Protein AF-A0A2N6JUV3-F1 (afdb_monomer)

pLDDT: mean 70.33, std 20.99, range [27.7, 96.25]

InterPro domains:
  IPR050739 Membrane Fusion Protein [PTHR30386] (220-405)
  IPR058647 CzcB-like, barrel-sandwich hybrid domain [PF25973] (133-288)

Radius of gyration: 53.87 Å; Cα contacts (8 Å, |Δi|>4): 482; chains: 1; bounding box: 136×91×171 Å

Nearest PDB structures (foldseek):
  3fpp-assembly1_A  TM=5.396E-01  e=2.404E-14  Escherichia coli
  4dk0-assembly1_A  TM=5.230E-01  e=3.344E-14  Aggregatibacter actinomycetemcomitans
  5nik-assembly1_D  TM=5.306E-01  e=5.885E-12  Escherichia coli K-12
  4tko-assembly1_B  TM=5.053E-01  e=2.328E-11  Aquifex aeolicus VF5
  4l8j-assembly1_A-2  TM=4.478E-01  e=8.249E-11  Bacteroides eggerthii DSM 20697

Structure (mmCIF, N/CA/C/O backbone):
data_AF-A0A2N6JUV3-F1
#
_entry.id   AF-A0A2N6JUV3-F1
#
loop_
_atom_site.group_PDB
_atom_site.id
_atom_site.type_symbol
_atom_site.label_atom_id
_atom_site.label_alt_id
_atom_site.label_comp_id
_atom_site.label_asym_id
_atom_site.label_entity_id
_atom_site.label_seq_id
_atom_site.pdbx_PDB_ins_code
_atom_site.Cartn_x
_atom_site.Cartn_y
_atom_site.Cartn_z
_atom_site.occupancy
_atom_site.B_iso_or_equiv
_atom_site.auth_seq_id
_atom_site.auth_comp_id
_atom_site.auth_asym_id
_atom_site.auth_atom_id
_atom_site.pdbx_PDB_model_num
ATOM 1 N N . MET A 1 1 ? -4.806 39.148 10.597 1.00 35.16 1 MET A N 1
ATOM 2 C CA . MET A 1 1 ? -4.039 40.393 10.404 1.00 35.16 1 MET A CA 1
ATOM 3 C C . MET A 1 1 ? -2.576 40.001 10.266 1.00 35.16 1 MET A C 1
ATOM 5 O O . MET A 1 1 ? -2.042 39.463 11.218 1.00 35.16 1 MET A O 1
ATOM 9 N N . ASP A 1 2 ? -2.041 39.847 9.063 1.00 35.44 2 ASP A N 1
ATOM 10 C CA . ASP A 1 2 ? -1.590 40.863 8.093 1.00 35.44 2 ASP A CA 1
ATOM 11 C C . ASP A 1 2 ? -0.108 41.260 8.281 1.00 35.44 2 ASP A C 1
ATOM 13 O O . ASP A 1 2 ? 0.422 41.244 9.386 1.00 35.44 2 ASP A O 1
ATOM 17 N N . ARG A 1 3 ? 0.524 41.514 7.134 1.00 36.59 3 ARG A N 1
ATOM 18 C CA . ARG A 1 3 ? 1.946 41.691 6.767 1.00 36.59 3 ARG A CA 1
ATOM 19 C C . ARG A 1 3 ? 2.823 42.574 7.684 1.00 36.59 3 ARG A C 1
ATOM 21 O O . ARG A 1 3 ? 2.317 43.483 8.325 1.00 36.59 3 ARG A O 1
ATOM 28 N N . ILE A 1 4 ? 4.161 42.451 7.565 1.00 34.03 4 ILE A N 1
ATOM 29 C CA . ILE A 1 4 ? 5.067 43.432 6.898 1.00 34.03 4 ILE A CA 1
ATOM 30 C C . ILE A 1 4 ? 6.562 43.020 6.998 1.00 34.03 4 ILE A C 1
ATOM 32 O O . ILE A 1 4 ? 6.984 42.263 7.861 1.00 34.03 4 ILE A O 1
ATOM 36 N N . ILE A 1 5 ? 7.293 43.511 5.996 1.00 43.50 5 ILE A N 1
ATOM 37 C CA . ILE A 1 5 ? 8.654 43.312 5.468 1.00 43.50 5 ILE A CA 1
ATOM 38 C C . ILE A 1 5 ? 9.782 44.058 6.243 1.00 43.50 5 ILE A C 1
ATOM 40 O O . ILE A 1 5 ? 9.493 45.053 6.901 1.00 43.50 5 ILE A O 1
ATOM 44 N N . ARG A 1 6 ? 11.052 43.658 5.959 1.00 34.72 6 ARG A N 1
ATOM 45 C CA . ARG A 1 6 ? 12.413 44.236 6.244 1.00 34.72 6 ARG A CA 1
ATOM 46 C C . ARG A 1 6 ? 13.067 43.722 7.539 1.00 34.72 6 ARG A C 1
ATOM 48 O O . ARG A 1 6 ? 12.378 43.531 8.522 1.00 34.72 6 ARG A O 1
ATOM 55 N N . SER A 1 7 ? 14.370 43.437 7.620 1.00 32.72 7 SER A N 1
ATOM 56 C CA . SER A 1 7 ? 15.571 43.890 6.893 1.00 32.72 7 SER A CA 1
ATOM 57 C C . SER A 1 7 ? 16.740 42.925 7.159 1.00 32.72 7 SER A C 1
ATOM 59 O O . SER A 1 7 ? 16.780 42.342 8.236 1.00 32.72 7 SER A O 1
ATOM 61 N N . ASN A 1 8 ? 17.722 42.830 6.256 1.00 30.94 8 ASN A N 1
ATOM 62 C CA . ASN A 1 8 ? 19.139 42.932 6.637 1.00 30.94 8 ASN A CA 1
ATOM 63 C C . ASN A 1 8 ? 20.019 43.141 5.400 1.00 30.94 8 ASN A C 1
ATOM 65 O O . ASN A 1 8 ? 20.040 42.330 4.478 1.00 30.94 8 ASN A O 1
ATOM 69 N N . ALA A 1 9 ? 20.706 44.280 5.417 1.00 32.41 9 ALA A N 1
ATOM 70 C CA . ALA A 1 9 ? 21.788 44.659 4.530 1.00 32.41 9 ALA A CA 1
ATOM 71 C C . ALA A 1 9 ? 23.112 44.223 5.168 1.00 32.41 9 ALA A C 1
ATOM 73 O O . ALA A 1 9 ? 23.273 44.376 6.377 1.00 32.41 9 ALA A O 1
ATOM 74 N N . VAL A 1 10 ? 24.050 43.730 4.361 1.00 34.19 10 VAL A N 1
ATOM 75 C CA . VAL A 1 10 ? 25.482 43.732 4.679 1.00 34.19 10 VAL A CA 1
ATOM 76 C C . VAL A 1 10 ? 26.228 44.117 3.406 1.00 34.19 10 VAL A C 1
ATOM 78 O O . VAL A 1 10 ? 25.958 43.604 2.321 1.00 34.19 10 VAL A O 1
ATOM 81 N N . GLU A 1 11 ? 27.093 45.104 3.582 1.00 34.25 11 GLU A N 1
ATOM 82 C CA . GLU A 1 11 ? 27.921 45.806 2.611 1.00 34.25 11 GLU A CA 1
ATOM 83 C C . GLU A 1 11 ? 28.882 44.870 1.869 1.00 34.25 11 GLU A C 1
ATOM 85 O O . GLU A 1 11 ? 29.483 43.984 2.472 1.00 34.25 11 GLU A O 1
ATOM 90 N N . THR A 1 12 ? 29.119 45.130 0.581 1.00 33.19 12 THR A N 1
ATOM 91 C CA . THR A 1 12 ? 30.409 44.803 -0.037 1.00 33.19 12 THR A CA 1
ATOM 92 C C . THR A 1 12 ? 30.888 45.971 -0.885 1.00 33.19 12 THR A C 1
ATOM 94 O O . THR A 1 12 ? 30.171 46.545 -1.703 1.00 33.19 12 THR A O 1
ATOM 97 N N . SER A 1 13 ? 32.117 46.355 -0.575 1.00 30.78 13 SER A N 1
ATOM 98 C CA . SER A 1 13 ? 32.886 47.461 -1.104 1.00 30.78 13 SER A CA 1
ATOM 99 C C . SER A 1 13 ? 33.371 47.215 -2.530 1.00 30.78 13 SER A C 1
ATOM 101 O O . SER A 1 13 ? 33.868 46.144 -2.866 1.00 30.78 13 SER A O 1
ATOM 103 N N . SER A 1 14 ? 33.290 48.295 -3.299 1.00 30.52 14 SER A N 1
ATOM 104 C CA . SER A 1 14 ? 34.029 48.642 -4.512 1.00 30.52 14 SER A CA 1
ATOM 105 C C . SER A 1 14 ? 35.441 48.048 -4.632 1.00 30.52 14 SER A C 1
ATOM 107 O O . SER A 1 14 ? 36.282 48.262 -3.759 1.00 30.52 14 SER A O 1
ATOM 109 N N . GLN A 1 15 ? 35.741 47.442 -5.785 1.00 31.47 15 GLN A N 1
ATOM 110 C CA . GLN A 1 15 ? 37.053 47.599 -6.408 1.00 31.47 15 GLN A CA 1
ATOM 111 C C . GLN A 1 15 ? 36.934 47.621 -7.938 1.00 31.47 15 GLN A C 1
ATOM 113 O O . GLN A 1 15 ? 36.400 46.714 -8.570 1.00 31.47 15 GLN A O 1
ATOM 118 N N . SER A 1 16 ? 37.404 48.742 -8.482 1.00 33.75 16 SER A N 1
ATOM 119 C CA . SER A 1 16 ? 37.520 49.110 -9.891 1.00 33.75 16 SER A CA 1
ATOM 120 C C . SER A 1 16 ? 38.626 48.313 -10.591 1.00 33.75 16 SER A C 1
ATOM 122 O O . SER A 1 16 ? 39.655 48.029 -9.979 1.00 33.75 16 SER A O 1
ATOM 124 N N . GLY A 1 17 ? 38.446 48.009 -11.878 1.00 28.38 17 GLY A N 1
ATOM 125 C CA . GLY A 1 17 ? 39.474 47.380 -12.708 1.00 28.38 17 GLY A CA 1
ATOM 126 C C . GLY A 1 17 ? 39.042 47.237 -14.165 1.00 28.38 17 GLY A C 1
ATOM 127 O O . GLY A 1 17 ? 38.579 46.181 -14.580 1.00 28.38 17 GLY A O 1
ATOM 128 N N . SER A 1 18 ? 39.174 48.321 -14.926 1.00 35.38 18 SER A N 1
ATOM 129 C CA . SER A 1 18 ? 39.108 48.365 -16.390 1.00 35.38 18 SER A CA 1
ATOM 130 C C . SER A 1 18 ? 40.261 47.581 -17.026 1.00 35.38 18 SER A C 1
ATOM 132 O O . SER A 1 18 ? 41.402 47.738 -16.595 1.00 35.38 18 SER A O 1
ATOM 134 N N . LEU A 1 19 ? 39.994 46.817 -18.088 1.00 32.50 19 LEU A N 1
ATOM 135 C CA . LEU A 1 19 ? 41.030 46.233 -18.944 1.00 32.50 19 LEU A CA 1
ATOM 136 C C . LEU A 1 19 ? 40.713 46.528 -20.411 1.00 32.50 19 LEU A C 1
ATOM 138 O O . LEU A 1 19 ? 39.838 45.918 -21.024 1.00 32.50 19 LEU A O 1
ATOM 142 N N . GLU A 1 20 ? 41.431 47.530 -20.918 1.00 31.59 20 GLU A N 1
ATOM 143 C CA . GLU A 1 20 ? 41.639 47.804 -22.334 1.00 31.59 20 GLU A CA 1
ATOM 144 C C . GLU A 1 20 ? 42.510 46.722 -22.984 1.00 31.59 20 GLU A C 1
ATOM 146 O O . GLU A 1 20 ? 43.325 46.049 -22.352 1.00 31.59 20 GLU A O 1
ATOM 151 N N . ILE A 1 21 ? 42.298 46.595 -24.287 1.00 37.34 21 ILE A N 1
ATOM 152 C CA . ILE A 1 21 ? 42.925 45.675 -25.228 1.00 37.34 21 ILE A CA 1
ATOM 153 C C . ILE A 1 21 ? 44.338 46.178 -25.556 1.00 37.34 21 ILE A C 1
ATOM 155 O O . ILE A 1 21 ? 44.494 47.349 -25.894 1.00 37.34 21 ILE A O 1
ATOM 159 N N . ASN A 1 22 ? 45.348 45.299 -25.571 1.00 27.97 22 ASN A N 1
ATOM 160 C CA . ASN A 1 22 ? 46.539 45.529 -26.392 1.00 27.97 22 ASN A CA 1
ATOM 161 C C . ASN A 1 22 ? 47.148 44.220 -26.923 1.00 27.97 22 ASN A C 1
ATOM 163 O O . ASN A 1 22 ? 47.223 43.215 -26.217 1.00 27.97 22 ASN A O 1
ATOM 167 N N . LEU A 1 23 ? 47.518 44.275 -28.203 1.00 35.09 23 LEU A N 1
ATOM 168 C CA . LEU A 1 23 ? 48.215 43.266 -28.991 1.00 35.09 23 LEU A CA 1
ATOM 169 C C . LEU A 1 23 ? 49.723 43.236 -28.649 1.00 35.09 23 LEU A C 1
ATOM 171 O O . LEU A 1 23 ? 50.224 44.117 -27.960 1.00 35.09 23 LEU A O 1
ATOM 175 N N . GLN A 1 24 ? 50.409 42.243 -29.237 1.00 28.70 24 GLN A N 1
ATOM 176 C CA . GLN A 1 24 ? 51.863 41.990 -29.278 1.00 28.70 24 GLN A CA 1
ATOM 177 C C . GLN A 1 24 ? 52.470 41.233 -28.07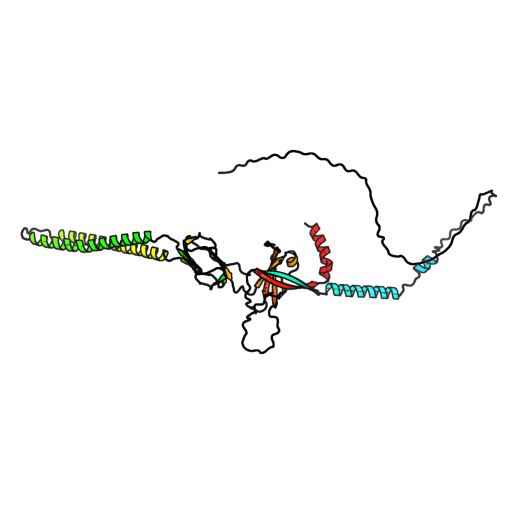7 1.00 28.70 24 GLN A C 1
ATOM 179 O O . GLN A 1 24 ? 52.745 41.807 -27.034 1.00 28.70 24 GLN A O 1
ATOM 184 N N . ASP A 1 25 ? 52.693 39.914 -28.233 1.00 27.70 25 ASP A N 1
ATOM 185 C CA . ASP A 1 25 ? 54.016 39.348 -28.595 1.00 27.70 25 ASP A CA 1
ATOM 186 C C . ASP A 1 25 ? 54.062 37.791 -28.504 1.00 27.70 25 ASP A C 1
ATOM 188 O O . ASP A 1 25 ? 54.011 37.200 -27.433 1.00 27.70 25 ASP A O 1
ATOM 192 N N . VAL A 1 26 ? 54.085 37.110 -29.666 1.00 30.00 26 VAL A N 1
ATOM 193 C CA . VAL A 1 26 ? 55.285 36.448 -30.245 1.00 30.00 26 VAL A CA 1
ATOM 194 C C . VAL A 1 26 ? 56.107 35.510 -29.302 1.00 30.00 26 VAL A C 1
ATOM 196 O O . VAL A 1 26 ? 56.774 35.991 -28.397 1.00 30.00 26 VAL A O 1
ATOM 199 N N . HIS A 1 27 ? 56.078 34.158 -29.396 1.00 32.00 27 HIS A N 1
ATOM 200 C CA . HIS A 1 27 ? 56.863 33.182 -30.230 1.00 32.00 27 HIS A CA 1
ATOM 201 C C . HIS A 1 27 ? 56.777 31.761 -29.556 1.00 32.00 27 HIS A C 1
ATOM 203 O O . HIS A 1 27 ? 56.308 31.722 -28.419 1.00 32.00 27 HIS A O 1
ATOM 209 N N . PRO A 1 28 ? 57.302 30.610 -30.082 1.00 39.72 28 PRO A N 1
ATOM 210 C CA . PRO A 1 28 ? 57.891 30.277 -31.392 1.00 39.72 28 PRO A CA 1
ATOM 211 C C . PRO A 1 28 ? 57.356 28.966 -32.055 1.00 39.72 28 PRO A C 1
ATOM 213 O O . PRO A 1 28 ? 56.532 28.228 -31.524 1.00 39.72 28 PRO A O 1
ATOM 216 N N . CYS A 1 29 ? 57.894 28.710 -33.253 1.00 29.02 29 CYS A N 1
ATOM 217 C CA . CYS A 1 29 ? 57.775 27.573 -34.175 1.00 29.02 29 CYS A CA 1
ATOM 218 C C . CYS A 1 29 ? 57.759 26.154 -33.569 1.00 29.02 29 CYS A C 1
ATOM 220 O O . CYS A 1 29 ? 58.571 25.875 -32.700 1.00 29.02 29 CYS A O 1
ATOM 222 N N . TYR A 1 30 ? 56.981 25.233 -34.162 1.00 34.41 30 TYR A N 1
ATOM 223 C CA . TYR A 1 30 ? 57.456 23.958 -34.740 1.00 34.41 30 TYR A CA 1
ATOM 224 C C . TYR A 1 30 ? 56.399 23.366 -35.694 1.00 34.41 30 TYR A C 1
ATOM 226 O O . TYR A 1 30 ? 55.199 23.576 -35.547 1.00 34.41 30 TYR A O 1
ATOM 234 N N . ALA A 1 31 ? 56.907 22.691 -36.721 1.00 29.67 31 ALA A N 1
ATOM 235 C CA . ALA A 1 31 ? 56.236 22.223 -37.925 1.00 29.67 31 ALA A CA 1
ATOM 236 C C . ALA A 1 31 ? 55.303 21.016 -37.722 1.00 29.67 31 ALA A C 1
ATOM 238 O O . ALA A 1 31 ? 55.559 20.191 -36.854 1.00 29.67 31 ALA A O 1
ATOM 239 N N . LEU A 1 32 ? 54.316 20.867 -38.617 1.00 30.31 32 LEU A N 1
ATOM 240 C CA . LEU A 1 32 ? 53.955 19.605 -39.279 1.00 30.31 32 LEU A CA 1
ATOM 241 C C . LEU A 1 32 ? 53.129 19.930 -40.536 1.00 30.31 32 LEU A C 1
ATOM 243 O O . LEU A 1 32 ? 52.080 20.568 -40.490 1.00 30.31 32 LEU A O 1
ATOM 247 N N . THR A 1 33 ? 53.704 19.555 -41.670 1.00 33.34 33 THR A N 1
ATOM 248 C CA . THR A 1 33 ? 53.278 19.796 -43.049 1.00 33.34 33 THR A CA 1
ATOM 249 C C . THR A 1 33 ? 52.061 18.960 -43.434 1.00 33.34 33 THR A C 1
ATOM 251 O O . THR A 1 33 ? 51.976 17.795 -43.052 1.00 33.34 33 THR A O 1
ATOM 254 N N . SER A 1 34 ? 51.170 19.516 -44.262 1.00 34.31 34 SER A N 1
ATOM 255 C CA . SER A 1 34 ? 50.201 18.721 -45.016 1.00 34.31 34 SER A CA 1
ATOM 256 C C . SER A 1 34 ? 50.818 18.261 -46.333 1.00 34.31 34 SER A C 1
ATOM 258 O O . SER A 1 34 ? 51.281 19.039 -47.167 1.00 34.31 34 SER A O 1
ATOM 260 N N . GLU A 1 35 ? 50.848 16.947 -46.454 1.00 31.97 35 GLU A N 1
ATOM 261 C CA . GLU A 1 35 ? 51.140 16.172 -47.640 1.00 31.97 35 GLU A CA 1
ATOM 262 C C . GLU A 1 35 ? 49.833 15.939 -48.415 1.00 31.97 35 GLU A C 1
ATOM 264 O O . GLU A 1 35 ? 48.778 15.752 -47.809 1.00 31.97 35 GLU A O 1
ATOM 269 N N . MET A 1 36 ? 49.954 15.951 -49.746 1.00 29.12 36 MET A N 1
ATOM 270 C CA . MET A 1 36 ? 49.191 15.240 -50.791 1.00 29.12 36 MET A CA 1
ATOM 271 C C . MET A 1 36 ? 48.926 16.178 -51.979 1.00 29.12 36 MET A C 1
ATOM 273 O O . MET A 1 36 ? 48.005 16.984 -51.990 1.00 29.12 36 MET A O 1
ATOM 277 N N . ALA A 1 37 ? 49.879 16.261 -52.909 1.00 31.33 37 ALA A N 1
ATOM 278 C CA . ALA A 1 37 ? 50.055 15.335 -54.038 1.00 31.33 37 ALA A CA 1
ATOM 279 C C . ALA A 1 37 ? 49.099 15.653 -55.203 1.00 31.33 37 ALA A C 1
ATOM 281 O O . ALA A 1 37 ? 48.021 15.083 -55.328 1.00 31.33 37 ALA A O 1
ATOM 282 N N . SER A 1 38 ? 49.553 16.530 -56.103 1.00 32.69 38 SER A N 1
ATOM 283 C CA . SER A 1 38 ? 49.141 16.503 -57.508 1.00 32.69 38 SER A CA 1
ATOM 284 C C . SER A 1 38 ? 50.341 16.020 -58.326 1.00 32.69 38 SER A C 1
ATOM 286 O O . SER A 1 38 ? 51.430 16.591 -58.285 1.00 32.69 38 SER A O 1
ATOM 288 N N . ILE A 1 39 ? 50.167 14.862 -58.956 1.00 32.06 39 ILE A N 1
ATOM 289 C CA . ILE A 1 39 ? 51.202 14.084 -59.636 1.00 32.06 39 ILE A CA 1
ATOM 290 C C . ILE A 1 39 ? 51.193 14.413 -61.135 1.00 32.06 39 ILE A C 1
ATOM 292 O O . ILE A 1 39 ? 50.167 14.254 -61.787 1.00 32.06 39 ILE A O 1
ATOM 296 N N . TYR A 1 40 ? 52.392 14.786 -61.611 1.00 34.69 40 TYR A N 1
ATOM 297 C CA . TYR A 1 40 ? 53.013 14.601 -62.940 1.00 34.69 40 TYR A CA 1
ATOM 298 C C . TYR A 1 40 ? 52.421 15.309 -64.171 1.00 34.69 40 TYR A C 1
ATOM 300 O O . TYR A 1 40 ? 51.222 15.307 -64.400 1.00 34.69 40 TYR A O 1
ATOM 308 N N . GLY A 1 41 ? 53.222 15.867 -65.087 1.00 31.42 41 GLY A N 1
ATOM 309 C CA . GLY A 1 41 ? 54.685 15.926 -65.278 1.00 31.42 41 GLY A CA 1
ATOM 310 C C . GLY A 1 41 ? 54.951 16.816 -66.512 1.00 31.42 41 GLY A C 1
ATOM 311 O O . GLY A 1 41 ? 54.095 16.899 -67.385 1.00 31.42 41 GLY A O 1
ATOM 312 N N . GLY A 1 42 ? 55.980 17.663 -66.568 1.00 32.56 42 GLY A N 1
ATOM 313 C CA . GLY A 1 42 ? 57.382 17.379 -66.916 1.00 32.56 42 GLY A CA 1
ATOM 314 C C . GLY A 1 42 ? 57.907 18.606 -67.701 1.00 32.56 42 GLY A C 1
ATOM 315 O O . GLY A 1 42 ? 57.194 19.097 -68.566 1.00 32.56 42 GLY A O 1
ATOM 316 N N . SER A 1 43 ? 58.957 19.295 -67.226 1.00 33.00 43 SER A N 1
ATOM 317 C CA . SER A 1 43 ? 60.360 19.253 -67.715 1.00 33.00 43 SER A CA 1
ATOM 318 C C . SER A 1 43 ? 60.535 19.759 -69.165 1.00 33.00 43 SER A C 1
ATOM 320 O O . SER A 1 43 ? 59.862 19.252 -70.047 1.00 33.00 43 SER A O 1
ATOM 322 N N . VAL A 1 44 ? 61.411 20.700 -69.546 1.00 33.53 44 VAL A N 1
ATOM 323 C CA . VAL A 1 44 ? 62.712 21.170 -69.026 1.00 33.53 44 VAL A CA 1
ATOM 324 C C . VAL A 1 44 ? 63.106 22.526 -69.669 1.00 33.53 44 VAL A C 1
ATOM 326 O O . VAL A 1 44 ? 62.693 22.823 -70.784 1.00 33.53 44 VAL A O 1
ATOM 329 N N . ALA A 1 45 ? 64.022 23.234 -68.993 1.00 29.83 45 ALA A N 1
ATOM 330 C CA . ALA A 1 45 ? 65.159 24.010 -69.533 1.00 29.83 45 ALA A CA 1
ATOM 331 C C . ALA A 1 45 ? 64.974 25.418 -70.168 1.00 29.83 45 ALA A C 1
ATOM 333 O O . ALA A 1 45 ? 64.600 25.591 -71.322 1.00 29.83 45 ALA A O 1
ATOM 334 N N . SER A 1 46 ? 65.433 26.409 -69.385 1.00 31.08 46 SER A N 1
ATOM 335 C CA . SER A 1 46 ? 66.161 27.650 -69.762 1.00 31.08 46 SER A CA 1
ATOM 336 C C . SER A 1 46 ? 67.397 27.339 -70.656 1.00 31.08 46 SER A C 1
ATOM 338 O O . SER A 1 46 ? 67.820 26.181 -70.597 1.00 31.08 46 SER A O 1
ATOM 340 N N . PRO A 1 47 ? 68.080 28.276 -71.377 1.00 43.75 47 PRO A N 1
ATOM 341 C CA . PRO A 1 47 ? 68.337 29.661 -70.943 1.00 43.75 47 PRO A CA 1
ATOM 342 C C . PRO A 1 47 ? 68.473 30.774 -72.013 1.00 43.75 47 PRO A C 1
ATOM 344 O O . PRO A 1 47 ? 68.794 30.543 -73.169 1.00 43.75 47 PRO A O 1
ATOM 347 N N . GLY A 1 48 ? 68.353 32.019 -71.533 1.00 34.81 48 GLY A N 1
ATOM 348 C CA . GLY A 1 48 ? 69.214 33.147 -71.918 1.00 34.81 48 GLY A CA 1
ATOM 349 C C . GLY A 1 48 ? 69.038 33.765 -73.309 1.00 34.81 48 GLY A C 1
ATOM 350 O O . GLY A 1 48 ? 69.556 33.256 -74.293 1.00 34.81 48 GLY A O 1
ATOM 351 N N . ALA A 1 49 ? 68.466 34.971 -73.360 1.00 32.53 49 ALA A N 1
ATOM 352 C CA . ALA A 1 49 ? 68.752 35.913 -74.439 1.00 32.53 49 ALA A CA 1
ATOM 353 C C . ALA A 1 49 ? 68.668 37.359 -73.929 1.00 32.53 49 ALA A C 1
ATOM 355 O O . ALA A 1 49 ? 67.595 37.910 -73.698 1.00 32.53 49 ALA A O 1
ATOM 356 N N . VAL A 1 50 ? 69.851 37.940 -73.741 1.00 36.53 50 VAL A N 1
ATOM 357 C CA . VAL A 1 50 ? 70.118 39.380 -73.756 1.00 36.53 50 VAL A CA 1
ATOM 358 C C . VAL A 1 50 ? 69.771 39.900 -75.146 1.00 36.53 50 VAL A C 1
ATOM 360 O O . VAL A 1 50 ? 70.277 39.325 -76.103 1.00 36.53 50 VAL A O 1
ATOM 363 N N . LEU A 1 51 ? 69.020 40.997 -75.277 1.00 32.16 51 LEU A N 1
ATOM 364 C CA . LEU A 1 51 ? 69.165 41.872 -76.442 1.00 32.16 51 LEU A CA 1
ATOM 365 C C . LEU A 1 51 ? 68.975 43.344 -76.071 1.00 32.16 51 LEU A C 1
ATOM 367 O O . LEU A 1 51 ? 67.955 43.770 -75.533 1.00 32.16 51 LEU A O 1
ATOM 371 N N . SER A 1 52 ? 70.047 44.062 -76.371 1.00 33.62 52 SER A N 1
ATOM 372 C CA . SER A 1 52 ? 70.294 45.487 -76.280 1.00 33.62 52 SER A CA 1
ATOM 373 C C . SER A 1 52 ? 69.428 46.310 -77.242 1.00 33.62 52 SER A C 1
ATOM 375 O O . SER A 1 52 ? 69.032 45.832 -78.298 1.00 33.62 52 SER A O 1
ATOM 377 N N . GLU A 1 53 ? 69.191 47.554 -76.826 1.00 34.72 53 GLU A N 1
ATOM 378 C CA . GLU A 1 53 ? 69.107 48.813 -77.588 1.00 34.72 53 GLU A CA 1
ATOM 379 C C . GLU A 1 53 ? 68.608 48.833 -79.055 1.00 34.72 53 GLU A C 1
ATOM 381 O O . GLU A 1 53 ? 69.151 48.207 -79.962 1.00 34.72 53 GLU A O 1
ATOM 386 N N . LEU A 1 54 ? 67.615 49.708 -79.278 1.00 38.59 54 LEU A N 1
ATOM 387 C CA . LEU A 1 54 ? 67.182 50.268 -80.571 1.00 38.59 54 LEU A CA 1
ATOM 388 C C . LEU A 1 54 ? 68.346 50.942 -81.337 1.00 38.59 54 LEU A C 1
ATOM 390 O O . LEU A 1 54 ? 69.226 51.516 -80.695 1.00 38.59 54 LEU A O 1
ATOM 394 N N . PRO A 1 55 ? 68.296 51.022 -82.690 1.00 43.66 55 PRO A N 1
ATOM 395 C CA . PRO A 1 55 ? 67.850 52.294 -83.293 1.00 43.66 55 PRO A CA 1
ATOM 396 C C . PRO A 1 55 ? 67.097 52.232 -84.654 1.00 43.66 55 PRO A C 1
ATOM 398 O O . PRO A 1 55 ? 67.264 51.336 -85.474 1.00 43.66 55 PRO A O 1
ATOM 401 N N . THR A 1 56 ? 66.318 53.306 -84.870 1.00 35.03 56 THR A N 1
ATOM 402 C CA . THR A 1 56 ? 66.008 54.047 -86.125 1.00 35.03 56 THR A CA 1
ATOM 403 C C . THR A 1 56 ? 65.178 53.445 -87.282 1.00 35.03 56 THR A C 1
ATOM 405 O O . THR A 1 56 ? 65.685 52.788 -88.180 1.00 35.03 56 THR A O 1
ATOM 408 N N . ILE A 1 57 ? 63.890 53.833 -87.276 1.00 42.16 57 ILE A N 1
ATOM 409 C CA . ILE A 1 57 ? 63.077 54.521 -88.317 1.00 42.16 57 ILE A CA 1
ATOM 410 C C . ILE A 1 57 ? 63.407 54.266 -89.798 1.00 42.16 57 ILE A C 1
ATOM 412 O O . ILE A 1 57 ? 64.405 54.783 -90.275 1.00 42.16 57 ILE A O 1
ATOM 416 N N . HIS A 1 58 ? 62.430 53.734 -90.555 1.00 39.94 58 HIS A N 1
ATOM 417 C CA . HIS A 1 58 ? 62.086 54.220 -91.903 1.00 39.94 58 HIS A CA 1
ATOM 418 C C . HIS A 1 58 ? 60.584 54.043 -92.227 1.00 39.94 58 HIS A C 1
ATOM 420 O O . HIS A 1 58 ? 60.074 52.935 -92.330 1.00 39.94 58 HIS A O 1
ATOM 426 N N . THR A 1 59 ? 59.926 55.197 -92.383 1.00 32.59 59 THR A N 1
ATOM 427 C CA . THR A 1 59 ? 58.981 55.581 -93.452 1.00 32.59 59 THR A CA 1
ATOM 428 C C . THR A 1 59 ? 57.669 54.806 -93.671 1.00 32.59 59 THR A C 1
ATOM 430 O O . THR A 1 59 ? 57.621 53.610 -93.930 1.00 32.59 59 THR A O 1
ATOM 433 N N . ALA A 1 60 ? 56.579 55.578 -93.671 1.00 42.22 60 ALA A N 1
ATOM 434 C CA . ALA A 1 60 ? 55.219 55.184 -94.010 1.00 42.22 60 ALA A CA 1
ATOM 435 C C . ALA A 1 60 ? 55.079 54.535 -95.400 1.00 42.22 60 ALA A C 1
ATOM 437 O O . ALA A 1 60 ? 55.674 54.987 -96.377 1.00 42.22 60 ALA A O 1
ATOM 438 N N . THR A 1 61 ? 54.168 53.566 -95.525 1.00 39.72 61 THR A N 1
ATOM 439 C CA . THR A 1 61 ? 53.413 53.359 -96.769 1.00 39.72 61 THR A CA 1
ATOM 440 C C . THR A 1 61 ? 51.998 52.893 -96.444 1.00 39.72 61 THR A C 1
ATOM 442 O O . THR A 1 61 ? 51.758 51.804 -95.929 1.00 39.72 61 THR A O 1
ATOM 445 N N . THR A 1 62 ? 51.060 53.776 -96.752 1.00 40.50 62 THR A N 1
ATOM 446 C CA . THR A 1 62 ? 49.613 53.604 -96.749 1.00 40.50 62 THR A CA 1
ATOM 447 C C . THR A 1 62 ? 49.199 52.449 -97.666 1.00 40.50 62 THR A C 1
ATOM 449 O O . THR A 1 62 ? 49.574 52.438 -98.838 1.00 40.50 62 THR A O 1
ATOM 452 N N . LYS A 1 63 ? 48.356 51.525 -97.188 1.00 38.62 63 LYS A N 1
ATOM 453 C CA . LYS A 1 63 ? 47.445 50.769 -98.061 1.00 38.62 63 LYS A CA 1
ATOM 454 C C . LYS A 1 63 ? 46.040 50.725 -97.469 1.00 38.62 63 LYS A C 1
ATOM 456 O O . LYS A 1 63 ? 45.791 50.172 -96.405 1.00 38.62 63 LYS A O 1
ATOM 461 N N . THR A 1 64 ? 45.159 51.372 -98.214 1.00 38.44 64 THR A N 1
ATOM 462 C CA . THR A 1 64 ? 43.715 51.510 -98.078 1.00 38.44 64 THR A CA 1
ATOM 463 C C . THR A 1 64 ? 43.020 50.145 -98.133 1.00 38.44 64 THR A C 1
ATOM 465 O O . THR A 1 64 ? 43.268 49.367 -99.052 1.00 38.44 64 THR A O 1
ATOM 468 N N . PHE A 1 65 ? 42.122 49.871 -97.184 1.00 38.19 65 PHE A N 1
ATOM 469 C CA . PHE A 1 65 ? 41.143 48.782 -97.268 1.00 38.19 65 PHE A CA 1
ATOM 470 C C . PHE A 1 65 ? 39.896 49.267 -98.028 1.00 38.19 65 PHE A C 1
ATOM 472 O O . PHE A 1 65 ? 39.385 50.337 -97.688 1.00 38.19 65 PHE A O 1
ATOM 479 N N . PRO A 1 66 ? 39.359 48.518 -99.009 1.00 45.34 66 PRO A N 1
ATOM 480 C CA . PRO A 1 66 ? 38.021 48.774 -99.516 1.00 45.34 66 PRO A CA 1
ATOM 481 C C . PRO A 1 66 ? 36.967 48.165 -98.581 1.00 45.34 66 PRO A C 1
ATOM 483 O O . PRO A 1 66 ? 37.114 47.053 -98.074 1.00 45.34 66 PRO A O 1
ATOM 486 N N . ALA A 1 67 ? 35.893 48.921 -98.368 1.00 47.69 67 ALA A N 1
ATOM 487 C CA . ALA A 1 67 ? 34.707 48.498 -97.644 1.00 47.69 67 ALA A CA 1
ATOM 488 C C . ALA A 1 67 ? 33.901 47.468 -98.456 1.00 47.69 67 ALA A C 1
ATOM 490 O O . ALA A 1 67 ? 33.609 47.684 -99.631 1.00 47.69 67 ALA A O 1
ATOM 491 N N . GLY A 1 68 ? 33.502 46.377 -97.803 1.00 40.59 68 GLY A N 1
ATOM 492 C CA . GLY A 1 68 ? 32.580 45.376 -98.334 1.00 40.59 68 GLY A CA 1
ATOM 493 C C . GLY A 1 68 ? 32.080 44.486 -97.200 1.00 40.59 68 GLY A C 1
ATOM 494 O O . GLY A 1 68 ? 32.844 43.720 -96.623 1.00 40.59 68 GLY A O 1
ATOM 495 N N . ILE A 1 69 ? 30.809 44.639 -96.838 1.00 52.91 69 ILE A N 1
ATOM 496 C CA . ILE A 1 69 ? 30.146 43.901 -95.763 1.00 52.91 69 ILE A CA 1
ATOM 497 C C . ILE A 1 69 ? 29.597 42.602 -96.361 1.00 52.91 69 ILE A C 1
ATOM 499 O O . ILE A 1 69 ? 28.726 42.656 -97.223 1.00 52.91 69 ILE A O 1
ATOM 503 N N . THR A 1 70 ? 30.026 41.447 -95.858 1.00 42.69 70 THR A N 1
ATOM 504 C CA . THR A 1 70 ? 29.246 40.202 -95.937 1.00 42.69 70 THR A CA 1
ATOM 505 C C . THR A 1 70 ? 29.354 39.476 -94.607 1.00 42.69 70 THR A C 1
ATOM 507 O O . THR A 1 70 ? 30.426 39.009 -94.228 1.00 42.69 70 THR A O 1
ATOM 510 N N . SER A 1 71 ? 28.233 39.408 -93.886 1.00 52.16 71 SER A N 1
ATOM 511 C CA . SER A 1 71 ? 28.075 38.533 -92.727 1.00 52.16 71 SER A CA 1
ATOM 512 C C . SER A 1 71 ? 28.215 37.081 -93.171 1.00 52.16 71 SER A C 1
ATOM 514 O O . SER A 1 71 ? 27.329 36.542 -93.827 1.00 52.16 71 SER A O 1
ATOM 516 N N . THR A 1 72 ? 29.301 36.434 -92.767 1.00 47.31 72 THR A N 1
ATOM 517 C CA . THR A 1 72 ? 29.347 34.981 -92.603 1.00 47.31 72 THR A CA 1
ATOM 518 C C . THR A 1 72 ? 29.801 34.727 -91.177 1.00 47.31 72 THR A C 1
ATOM 520 O O . THR A 1 72 ? 30.937 35.040 -90.817 1.00 47.31 72 THR A O 1
ATOM 523 N N . SER A 1 73 ? 28.893 34.223 -90.347 1.00 56.72 73 SER A N 1
ATOM 524 C CA . SER A 1 73 ? 29.164 33.745 -88.994 1.00 56.72 73 SER A CA 1
ATOM 525 C C . SER A 1 73 ? 30.138 32.565 -89.051 1.00 56.72 73 SER A C 1
ATOM 527 O O . SER A 1 73 ? 29.734 31.405 -89.041 1.00 56.72 73 SER A O 1
ATOM 529 N N . ASN A 1 74 ? 31.429 32.865 -89.159 1.00 56.28 74 ASN A N 1
ATOM 530 C CA . ASN A 1 74 ? 32.501 31.884 -89.095 1.00 56.28 74 ASN A CA 1
ATOM 531 C C . ASN A 1 74 ? 32.801 31.614 -87.619 1.00 56.28 74 ASN A C 1
ATOM 533 O O . ASN A 1 74 ? 33.707 32.208 -87.035 1.00 56.28 74 ASN A O 1
ATOM 537 N N . TYR A 1 75 ? 31.999 30.750 -86.992 1.00 64.12 75 TYR A N 1
ATOM 538 C CA . TYR A 1 75 ? 32.382 30.157 -85.714 1.00 64.12 75 TYR A CA 1
ATOM 539 C C . TYR A 1 75 ? 33.683 29.367 -85.909 1.00 64.12 75 TYR A C 1
ATOM 541 O O . TYR A 1 75 ? 33.900 28.759 -86.959 1.00 64.12 75 TYR A O 1
ATOM 549 N N . SER A 1 76 ? 34.577 29.389 -84.918 1.00 73.94 76 SER A N 1
ATOM 550 C CA . SER A 1 76 ? 35.802 28.591 -84.978 1.00 73.94 76 SER A CA 1
ATOM 551 C C . SER A 1 76 ? 35.454 27.104 -85.117 1.00 73.94 76 SER A C 1
ATOM 553 O O . SER A 1 76 ? 34.495 26.608 -84.523 1.00 73.94 76 SER A O 1
ATOM 555 N N . THR A 1 77 ? 36.251 26.365 -85.889 1.00 64.44 77 THR A N 1
ATOM 556 C CA . THR A 1 77 ? 36.065 24.922 -86.145 1.00 64.44 77 THR A CA 1
ATOM 557 C C . THR A 1 77 ? 36.051 24.076 -84.867 1.00 64.44 77 THR A C 1
ATOM 559 O O . THR A 1 77 ? 35.494 22.979 -84.846 1.00 64.44 77 THR A O 1
ATOM 562 N N . SER A 1 78 ? 36.625 24.592 -83.779 1.00 67.50 78 SER A N 1
ATOM 563 C CA . SER A 1 78 ? 36.538 24.022 -82.435 1.00 67.50 78 SER A CA 1
ATOM 564 C C . SER A 1 78 ? 35.141 24.147 -81.822 1.00 67.50 78 SER A C 1
ATOM 566 O O . SER A 1 78 ? 34.676 23.199 -81.199 1.00 67.50 78 SER A O 1
ATOM 568 N N . LEU A 1 79 ? 34.443 25.264 -82.036 1.00 64.31 79 LEU A N 1
ATOM 569 C CA . LEU A 1 79 ? 33.080 25.489 -81.543 1.00 64.31 79 LEU A CA 1
ATOM 570 C C . LEU A 1 79 ? 32.061 24.669 -82.345 1.00 64.31 79 LEU A C 1
ATOM 572 O O . LEU A 1 79 ? 31.144 24.076 -81.781 1.00 64.31 79 LEU A O 1
ATOM 576 N N . GLN A 1 80 ? 32.285 24.548 -83.653 1.00 67.00 80 GLN A N 1
ATOM 577 C CA . GLN A 1 80 ? 31.440 23.744 -84.531 1.00 67.00 80 GLN A CA 1
ATOM 578 C C . GLN A 1 80 ? 31.539 22.240 -84.220 1.00 67.00 80 GLN A C 1
ATOM 580 O O . GLN A 1 80 ? 30.518 21.565 -84.140 1.00 67.00 80 GLN A O 1
ATOM 585 N N . LYS A 1 81 ? 32.737 21.734 -83.890 1.00 63.94 81 LYS A N 1
ATOM 586 C CA . LYS A 1 81 ? 32.927 20.346 -83.425 1.00 63.94 81 LYS A CA 1
ATOM 587 C C . LYS A 1 81 ? 32.229 20.023 -82.105 1.00 63.94 81 LYS A C 1
ATOM 589 O O . LYS A 1 81 ? 31.853 18.875 -81.906 1.00 63.94 81 LYS A O 1
ATOM 594 N N . VAL A 1 82 ? 32.068 21.003 -81.217 1.00 66.19 82 VAL A N 1
ATOM 595 C CA . VAL A 1 82 ? 31.351 20.819 -79.944 1.00 66.19 82 VAL A CA 1
ATOM 596 C C . VAL A 1 82 ? 29.835 20.822 -80.164 1.00 66.19 82 VAL A C 1
ATOM 598 O O . VAL A 1 82 ? 29.126 20.058 -79.516 1.00 66.19 82 VAL A O 1
ATOM 601 N N . LEU A 1 83 ? 29.335 21.627 -81.107 1.00 65.69 83 LEU A N 1
ATOM 602 C CA . LEU A 1 83 ? 27.905 21.702 -81.434 1.00 65.69 83 LEU A CA 1
ATOM 603 C C . LEU A 1 83 ? 27.415 20.527 -82.302 1.00 65.69 83 LEU A C 1
ATOM 605 O O . LEU A 1 83 ? 26.275 20.096 -82.152 1.00 65.69 83 LEU A O 1
ATOM 609 N N . GLU A 1 84 ? 28.262 19.978 -83.177 1.00 64.06 84 GLU A N 1
ATOM 610 C CA . GLU A 1 84 ? 27.927 18.852 -84.071 1.00 64.06 84 GLU A CA 1
ATOM 611 C C . GLU A 1 84 ? 28.224 17.469 -83.463 1.00 64.06 84 GLU A C 1
ATOM 613 O O . GLU A 1 84 ? 28.018 16.438 -84.112 1.00 64.06 84 GLU A O 1
ATOM 618 N N . GLN A 1 85 ? 28.690 17.406 -82.212 1.00 66.31 85 GLN A N 1
ATOM 619 C CA . GLN A 1 85 ? 28.964 16.140 -81.542 1.00 66.31 85 GLN A CA 1
ATOM 620 C C . GLN A 1 85 ? 27.645 15.409 -81.250 1.00 66.31 85 GLN A C 1
ATOM 622 O O . GLN A 1 85 ? 26.971 15.658 -80.252 1.00 66.31 85 GLN A O 1
ATOM 627 N N . ARG A 1 86 ? 27.266 14.494 -82.155 1.00 62.78 86 ARG A N 1
ATOM 628 C CA . ARG A 1 86 ? 26.099 13.607 -82.026 1.00 62.78 86 ARG A CA 1
ATOM 629 C C . ARG A 1 86 ? 26.079 13.015 -80.608 1.00 62.78 86 ARG A C 1
ATOM 631 O O . ARG A 1 86 ? 27.067 12.375 -80.234 1.00 62.78 86 ARG A O 1
ATOM 638 N N . PRO A 1 87 ? 25.002 13.211 -79.818 1.00 63.03 87 PRO A N 1
ATOM 639 C CA . PRO A 1 87 ? 24.973 12.771 -78.429 1.00 63.03 87 PRO A CA 1
ATOM 640 C C . PRO A 1 87 ? 25.264 11.272 -78.379 1.00 63.03 87 PRO A C 1
ATOM 642 O O . PRO A 1 87 ? 24.606 10.475 -79.053 1.00 63.03 87 PRO A O 1
ATOM 645 N N . SER A 1 88 ? 26.303 10.885 -77.639 1.00 72.12 88 SER A N 1
ATOM 646 C CA . SER A 1 88 ? 26.711 9.488 -77.574 1.00 72.12 88 SER A CA 1
ATOM 647 C C . SER A 1 88 ? 25.621 8.684 -76.860 1.00 72.12 88 SER A C 1
ATOM 649 O O . SER A 1 88 ? 25.179 9.025 -75.761 1.00 72.12 88 SER A O 1
ATOM 651 N N . ILE A 1 89 ? 25.169 7.595 -77.489 1.00 78.25 89 ILE A N 1
ATOM 652 C CA . ILE A 1 89 ? 24.177 6.673 -76.906 1.00 78.25 89 ILE A CA 1
ATOM 653 C C . ILE A 1 89 ? 24.654 6.142 -75.540 1.00 78.25 89 ILE A C 1
ATOM 655 O O . ILE A 1 89 ? 23.862 5.931 -74.627 1.00 78.25 89 ILE A O 1
ATOM 659 N N . VAL A 1 90 ? 25.976 6.023 -75.378 1.00 83.19 90 VAL A N 1
ATOM 660 C CA . VAL A 1 90 ? 26.650 5.619 -74.141 1.00 83.19 90 VAL A CA 1
ATOM 661 C C . VAL A 1 90 ? 26.396 6.618 -73.010 1.00 83.19 90 VAL A C 1
ATOM 663 O O . VAL A 1 90 ? 26.106 6.192 -71.897 1.00 83.19 90 VAL A O 1
ATOM 666 N N . ALA A 1 91 ? 26.420 7.929 -73.279 1.00 84.12 91 ALA A N 1
ATOM 667 C CA . ALA A 1 91 ? 26.122 8.934 -72.259 1.00 84.12 91 ALA A CA 1
ATOM 668 C C . ALA A 1 91 ? 24.678 8.819 -71.744 1.00 84.12 91 ALA A C 1
ATOM 670 O O . ALA A 1 91 ? 24.449 8.928 -70.543 1.00 84.12 91 ALA A O 1
ATOM 671 N N . HIS A 1 92 ? 23.712 8.520 -72.621 1.00 84.88 92 HIS A N 1
ATOM 672 C CA . HIS A 1 92 ? 22.318 8.303 -72.217 1.00 84.88 92 HIS A CA 1
ATOM 673 C C . HIS A 1 92 ? 22.133 7.004 -71.426 1.00 84.88 92 HIS A C 1
ATOM 675 O O . HIS A 1 92 ? 21.387 6.994 -70.451 1.00 84.88 92 HIS A O 1
ATOM 681 N N . LEU A 1 93 ? 22.825 5.923 -71.799 1.00 88.94 93 LEU A N 1
ATOM 682 C CA . LEU A 1 93 ? 22.784 4.663 -71.050 1.00 88.94 93 LEU A CA 1
ATOM 683 C C . LEU A 1 93 ? 23.408 4.802 -69.657 1.00 88.94 93 LEU A C 1
ATOM 685 O O . LEU A 1 93 ? 22.856 4.277 -68.694 1.00 88.94 93 LEU A O 1
ATOM 689 N N . ILE A 1 94 ? 24.511 5.544 -69.533 1.00 91.56 94 ILE A N 1
ATOM 690 C CA . ILE A 1 94 ? 25.125 5.854 -68.235 1.00 91.56 94 ILE A CA 1
ATOM 691 C C . ILE A 1 94 ? 24.178 6.714 -67.391 1.00 91.56 94 ILE A C 1
ATOM 693 O O . ILE A 1 94 ? 23.984 6.424 -66.213 1.00 91.56 94 ILE A O 1
ATOM 697 N N . LEU A 1 95 ? 23.546 7.731 -67.987 1.00 90.75 95 LEU A N 1
ATOM 698 C CA . LEU A 1 95 ? 22.602 8.606 -67.289 1.00 90.75 95 LEU A CA 1
ATOM 699 C C . LEU A 1 95 ? 21.366 7.832 -66.810 1.00 90.75 95 LEU A C 1
ATOM 701 O O . LEU A 1 95 ? 20.989 7.935 -65.643 1.00 90.75 95 LEU A O 1
ATOM 705 N N . LEU A 1 96 ? 20.766 7.011 -67.675 1.00 92.62 96 LEU A N 1
ATOM 706 C CA . LEU A 1 96 ? 19.600 6.197 -67.333 1.00 92.62 96 LEU A CA 1
ATOM 707 C C . LEU A 1 96 ? 19.950 5.105 -66.313 1.00 92.62 96 LEU A C 1
ATOM 709 O O . LEU A 1 96 ? 19.194 4.891 -65.370 1.00 92.62 96 LEU A O 1
ATOM 713 N N . GLY A 1 97 ? 21.117 4.470 -66.441 1.00 95.38 97 GLY A N 1
ATOM 714 C CA . GLY A 1 97 ? 21.630 3.519 -65.454 1.00 95.38 97 GLY A CA 1
ATOM 715 C C . GLY A 1 97 ? 21.853 4.165 -64.085 1.00 95.38 97 GLY A C 1
ATOM 716 O O . GLY A 1 97 ? 21.438 3.608 -63.070 1.00 95.38 97 GLY A O 1
ATOM 717 N N . GLY A 1 98 ? 22.424 5.373 -64.054 1.00 95.00 98 GLY A N 1
ATOM 718 C CA . GLY A 1 98 ? 22.586 6.163 -62.834 1.00 95.00 98 GLY A CA 1
ATOM 719 C C . GLY A 1 98 ? 21.248 6.526 -62.187 1.00 95.00 98 GLY A C 1
ATOM 720 O O . GLY A 1 98 ? 21.089 6.357 -60.980 1.00 95.00 98 GLY A O 1
ATOM 721 N N . LEU A 1 99 ? 20.261 6.950 -62.983 1.00 95.44 99 LEU A N 1
ATOM 722 C CA . LEU A 1 99 ? 18.910 7.265 -62.509 1.00 95.44 99 LEU A CA 1
ATOM 723 C C . LEU A 1 99 ? 18.224 6.037 -61.895 1.00 95.44 99 LEU A C 1
ATOM 725 O O . LEU A 1 99 ? 17.670 6.124 -60.800 1.00 95.44 99 LEU A O 1
ATOM 729 N N . VAL A 1 100 ? 18.283 4.889 -62.576 1.00 96.25 100 VAL A N 1
ATOM 730 C CA . VAL A 1 100 ? 17.707 3.631 -62.081 1.00 96.25 100 VAL A CA 1
ATOM 731 C C . VAL A 1 100 ? 18.394 3.203 -60.789 1.00 96.25 100 VAL A C 1
ATOM 733 O O . VAL A 1 100 ? 17.699 2.892 -59.825 1.00 96.25 100 VAL A O 1
ATOM 736 N N . PHE A 1 101 ? 19.728 3.262 -60.729 1.00 95.81 101 PHE A N 1
ATOM 737 C CA . PHE A 1 101 ? 20.492 2.953 -59.521 1.00 95.81 101 PHE A CA 1
ATOM 738 C C . PHE A 1 101 ? 20.053 3.830 -58.339 1.00 95.81 101 PHE A C 1
ATOM 740 O O . PHE A 1 101 ? 19.724 3.314 -57.267 1.00 95.81 101 PHE A O 1
ATOM 747 N N . PHE A 1 102 ? 19.956 5.144 -58.549 1.00 94.69 102 PHE A N 1
ATOM 748 C CA . PHE A 1 102 ? 19.520 6.084 -57.516 1.00 94.69 102 PHE A CA 1
ATOM 749 C C . PHE A 1 102 ? 18.073 5.831 -57.078 1.00 94.69 102 PHE A C 1
ATOM 751 O O . PHE A 1 102 ? 17.778 5.850 -55.884 1.00 94.69 102 PHE A O 1
ATOM 758 N N . ALA A 1 103 ? 17.178 5.521 -58.021 1.00 94.44 103 ALA A N 1
ATOM 759 C CA . ALA A 1 103 ? 15.794 5.164 -57.727 1.00 94.44 103 ALA A CA 1
ATOM 760 C C . ALA A 1 103 ? 15.702 3.878 -56.890 1.00 94.44 103 ALA A C 1
ATOM 762 O O . ALA A 1 103 ? 14.971 3.847 -55.901 1.00 94.44 103 ALA A O 1
ATOM 763 N N . THR A 1 104 ? 16.482 2.838 -57.210 1.00 94.50 104 THR A N 1
ATOM 764 C CA . THR A 1 104 ? 16.535 1.613 -56.394 1.00 94.50 104 THR A CA 1
ATOM 765 C C . THR A 1 104 ? 17.056 1.869 -54.983 1.00 94.50 104 THR A C 1
ATOM 767 O O . THR A 1 104 ? 16.482 1.351 -54.025 1.00 94.50 104 THR A O 1
ATOM 770 N N . VAL A 1 105 ? 18.091 2.701 -54.826 1.00 92.50 105 VAL A N 1
ATOM 771 C CA . VAL A 1 105 ? 18.608 3.075 -53.501 1.00 92.50 105 VAL A CA 1
ATOM 772 C C . VAL A 1 105 ? 17.564 3.871 -52.718 1.00 92.50 105 VAL A C 1
ATOM 774 O O . VAL A 1 105 ? 17.338 3.574 -51.549 1.00 92.50 105 VAL A O 1
ATOM 777 N N . LEU A 1 106 ? 16.869 4.821 -53.348 1.00 91.12 106 LEU A N 1
ATOM 778 C CA . LEU A 1 106 ? 15.793 5.591 -52.715 1.00 91.12 106 LEU A CA 1
ATOM 779 C C . LEU A 1 106 ? 14.649 4.691 -52.237 1.00 91.12 106 LEU A C 1
ATOM 781 O O . LEU A 1 106 ? 14.221 4.803 -51.089 1.00 91.12 106 LEU A O 1
ATOM 785 N N . VAL A 1 107 ? 14.196 3.751 -53.070 1.00 92.62 107 VAL A N 1
ATOM 786 C CA . VAL A 1 107 ? 13.165 2.775 -52.685 1.00 92.62 107 VAL A CA 1
ATOM 787 C C . VAL A 1 107 ? 13.637 1.931 -51.502 1.00 92.62 107 VAL A C 1
ATOM 789 O O . VAL A 1 107 ? 12.875 1.730 -50.552 1.00 92.62 107 VAL A O 1
ATOM 792 N N . TRP A 1 108 ? 14.896 1.485 -51.503 1.00 92.81 108 TRP A N 1
ATOM 793 C CA . TRP A 1 108 ? 15.472 0.738 -50.386 1.00 92.81 108 TRP A CA 1
ATOM 794 C C . TRP A 1 108 ? 15.588 1.583 -49.110 1.00 92.81 108 TRP A C 1
ATOM 796 O O . TRP A 1 108 ? 15.241 1.104 -48.038 1.00 92.81 108 TRP A O 1
ATOM 806 N N . VAL A 1 109 ? 15.977 2.856 -49.192 1.00 90.88 109 VAL A N 1
ATOM 807 C CA . VAL A 1 109 ? 16.041 3.770 -48.034 1.00 90.88 109 VAL A CA 1
ATOM 808 C C . VAL A 1 109 ? 14.648 4.039 -47.451 1.00 90.88 109 VAL A C 1
ATO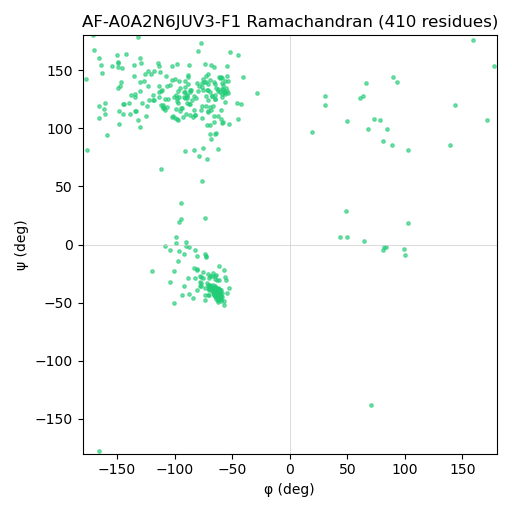M 810 O O . VAL A 1 109 ? 14.486 4.091 -46.229 1.00 90.88 109 VAL A O 1
ATOM 813 N N . CYS A 1 110 ? 13.623 4.167 -48.298 1.00 85.75 110 CYS A N 1
ATOM 814 C CA . CYS A 1 110 ? 12.241 4.378 -47.865 1.00 85.75 110 CYS A CA 1
ATOM 815 C C . CYS A 1 110 ? 11.601 3.127 -47.240 1.00 85.75 110 CYS A C 1
ATOM 817 O O . CYS A 1 110 ? 10.771 3.251 -46.336 1.00 85.75 110 CYS A O 1
ATOM 819 N N . THR A 1 111 ? 11.960 1.930 -47.713 1.00 87.00 111 THR A N 1
ATOM 820 C CA . THR A 1 111 ? 11.343 0.658 -47.282 1.00 87.00 111 THR A CA 1
ATOM 821 C C . THR A 1 111 ? 12.174 -0.116 -46.259 1.00 87.00 111 THR A C 1
ATOM 823 O O . THR A 1 111 ? 11.625 -0.904 -45.485 1.00 87.00 111 THR A O 1
ATOM 826 N N . GLY A 1 112 ? 13.481 0.130 -46.208 1.00 85.88 112 GLY A N 1
ATOM 827 C CA . GLY A 1 112 ? 14.430 -0.533 -45.330 1.00 85.88 112 GLY A CA 1
ATOM 828 C C . GLY A 1 112 ? 14.145 -0.231 -43.863 1.00 85.88 112 GLY A C 1
ATOM 829 O O . GLY A 1 112 ? 14.093 0.928 -43.443 1.00 85.88 112 GLY A O 1
ATOM 830 N N . LYS A 1 113 ? 13.979 -1.290 -43.068 1.00 85.31 113 LYS A N 1
ATOM 831 C CA . LYS A 1 113 ? 13.916 -1.226 -41.605 1.00 85.31 113 LYS A CA 1
ATOM 832 C C . LYS A 1 113 ? 15.227 -1.757 -41.049 1.00 85.31 113 LYS A C 1
ATOM 834 O O . LYS A 1 113 ? 15.605 -2.883 -41.360 1.00 85.31 113 LYS A O 1
ATOM 839 N N . ILE A 1 114 ? 15.892 -0.969 -40.219 1.00 84.62 114 ILE A N 1
ATOM 840 C CA . ILE A 1 114 ? 17.084 -1.393 -39.493 1.00 84.62 114 ILE A CA 1
ATOM 841 C C . ILE A 1 114 ? 16.717 -1.698 -38.043 1.00 84.62 114 ILE A C 1
ATOM 843 O O . ILE A 1 114 ? 15.870 -1.027 -37.445 1.00 84.62 114 ILE A O 1
ATOM 847 N N . GLN A 1 115 ? 17.326 -2.749 -37.499 1.00 80.19 115 GLN A N 1
ATOM 848 C CA . GLN A 1 115 ? 17.179 -3.118 -36.098 1.00 80.19 115 GLN A CA 1
ATOM 849 C C . GLN A 1 115 ? 18.244 -2.394 -35.288 1.00 80.19 115 GLN A C 1
ATOM 851 O O . GLN A 1 115 ? 19.436 -2.555 -35.539 1.00 80.19 115 GLN A O 1
ATOM 856 N N . GLN A 1 116 ? 17.808 -1.604 -34.317 1.00 80.12 116 GLN A N 1
ATOM 857 C CA . GLN A 1 116 ? 18.683 -0.987 -33.340 1.00 80.12 116 GLN A CA 1
ATOM 858 C C . GLN A 1 116 ? 18.448 -1.676 -31.999 1.00 80.12 116 GLN A C 1
ATOM 860 O O . GLN A 1 116 ? 17.343 -1.633 -31.460 1.00 80.12 116 GLN A O 1
ATOM 865 N N . VAL A 1 117 ? 19.490 -2.321 -31.475 1.00 81.50 117 VAL A N 1
ATOM 866 C CA . VAL A 1 117 ? 19.465 -2.916 -30.137 1.00 81.50 117 VAL A CA 1
ATOM 867 C C . VAL A 1 117 ? 20.145 -1.944 -29.189 1.00 81.50 117 VAL A C 1
ATOM 869 O O . VAL A 1 117 ? 21.329 -1.641 -29.337 1.00 81.50 117 VAL A O 1
ATOM 872 N 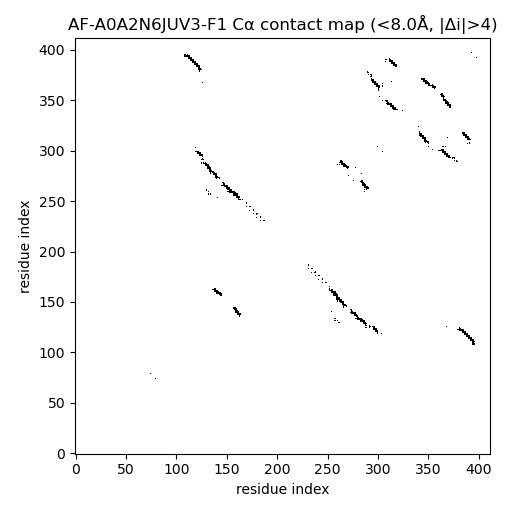N . SER A 1 118 ? 19.400 -1.433 -28.217 1.00 78.44 118 SER A N 1
ATOM 873 C CA . SER A 1 118 ? 19.966 -0.631 -27.138 1.00 78.44 118 SER A CA 1
ATOM 874 C C . SER A 1 118 ? 19.985 -1.443 -25.854 1.00 78.44 118 SER A C 1
ATOM 876 O O . SER A 1 118 ? 18.931 -1.817 -25.341 1.00 78.44 118 SER A O 1
ATOM 878 N N . GLN A 1 119 ? 21.182 -1.684 -25.322 1.00 81.75 119 GLN A N 1
ATOM 879 C CA . GLN A 1 119 ? 21.341 -2.213 -23.973 1.00 81.75 119 GLN A CA 1
ATOM 880 C C . GLN A 1 119 ? 21.216 -1.071 -22.966 1.00 81.75 119 GLN A C 1
ATOM 882 O O . GLN A 1 119 ? 21.914 -0.054 -23.065 1.00 81.75 119 GLN A O 1
ATOM 887 N N . VAL A 1 120 ? 20.326 -1.236 -21.996 1.00 81.31 120 VAL A N 1
ATOM 888 C CA . VAL A 1 120 ? 20.109 -0.273 -20.923 1.00 81.31 120 VAL A CA 1
ATOM 889 C C . VAL A 1 120 ? 20.030 -1.017 -19.599 1.00 81.31 120 VAL A C 1
ATOM 891 O O . VAL A 1 120 ? 19.286 -1.981 -19.455 1.00 81.31 120 VAL A O 1
ATOM 894 N N . GLN A 1 121 ? 20.804 -0.570 -18.617 1.00 79.94 121 GLN A N 1
ATOM 895 C CA . GLN A 1 121 ? 20.683 -1.063 -17.250 1.00 79.94 121 GLN A CA 1
ATOM 896 C C . GLN A 1 121 ? 19.665 -0.199 -16.513 1.00 79.94 121 GLN A C 1
ATOM 898 O O . GLN A 1 121 ? 19.761 1.029 -16.537 1.00 79.94 121 GLN A O 1
ATOM 903 N N . GLY A 1 122 ? 18.692 -0.839 -15.876 1.00 74.62 122 GLY A N 1
ATOM 904 C CA . GLY A 1 122 ? 17.666 -0.164 -15.097 1.00 74.62 122 GLY A CA 1
ATOM 905 C C . GLY A 1 122 ? 17.438 -0.851 -13.761 1.00 74.62 122 GLY A C 1
ATOM 906 O O . GLY A 1 122 ? 17.699 -2.044 -13.597 1.00 74.62 122 GLY A O 1
ATOM 907 N N . LYS A 1 123 ? 16.949 -0.086 -12.787 1.00 77.56 123 LYS A N 1
ATOM 908 C CA . LYS A 1 123 ? 16.487 -0.640 -11.510 1.00 77.56 123 LYS A CA 1
ATOM 909 C C . LYS A 1 123 ? 15.020 -1.026 -11.634 1.00 77.56 123 LYS A C 1
ATOM 911 O O . LYS A 1 123 ? 14.233 -0.257 -12.190 1.00 77.56 123 LYS A O 1
ATOM 916 N N . VAL A 1 124 ? 14.663 -2.179 -11.082 1.00 77.69 124 VAL A N 1
ATOM 917 C CA . VAL A 1 124 ? 13.275 -2.619 -10.962 1.00 77.69 124 VAL A CA 1
ATOM 918 C C . VAL A 1 124 ? 12.585 -1.803 -9.880 1.00 77.69 124 VAL A C 1
ATOM 920 O O . VAL A 1 124 ? 12.967 -1.844 -8.711 1.00 77.69 124 VAL A O 1
ATOM 923 N N . ALA A 1 125 ? 11.549 -1.076 -10.268 1.00 73.19 125 ALA A N 1
ATOM 924 C CA . ALA A 1 125 ? 10.590 -0.486 -9.358 1.00 73.19 125 ALA A CA 1
ATOM 925 C C . ALA A 1 125 ? 9.339 -1.379 -9.305 1.00 73.19 125 ALA A C 1
ATOM 927 O O . ALA A 1 125 ? 8.931 -1.923 -10.336 1.00 73.19 125 ALA A O 1
ATOM 928 N N . PRO A 1 126 ? 8.710 -1.544 -8.131 1.00 67.19 126 PRO A N 1
ATOM 929 C CA . PRO A 1 126 ? 7.401 -2.173 -8.066 1.00 67.19 126 PRO A CA 1
ATOM 930 C C . PRO A 1 126 ? 6.422 -1.355 -8.921 1.00 67.19 126 PRO A C 1
ATOM 932 O O . PRO A 1 126 ? 6.360 -0.130 -8.808 1.00 67.19 126 PRO A O 1
ATOM 935 N N . SER A 1 127 ? 5.689 -2.027 -9.813 1.00 62.81 127 SER A N 1
ATOM 936 C CA . SER A 1 127 ? 4.694 -1.372 -10.674 1.00 62.81 127 SER A CA 1
ATOM 937 C C . SER A 1 127 ? 3.541 -0.780 -9.867 1.00 62.81 127 SER A C 1
ATOM 939 O O . SER A 1 127 ? 2.954 0.222 -10.264 1.00 62.81 127 SER A O 1
ATOM 941 N N . GLN A 1 128 ? 3.266 -1.357 -8.696 1.00 65.62 128 GLN A N 1
ATOM 942 C CA . GLN A 1 128 ? 2.317 -0.821 -7.731 1.00 65.62 128 GLN A CA 1
ATOM 943 C C . GLN A 1 128 ? 3.020 0.010 -6.659 1.00 65.62 128 GLN A C 1
ATOM 945 O O . GLN A 1 128 ? 4.092 -0.344 -6.163 1.00 65.62 128 GLN A O 1
ATOM 950 N N . GLN A 1 129 ? 2.377 1.113 -6.280 1.00 70.38 129 GLN A N 1
ATOM 951 C CA . GLN A 1 129 ? 2.812 1.946 -5.168 1.00 70.38 129 GLN A CA 1
ATOM 952 C C . GLN A 1 129 ? 2.848 1.122 -3.874 1.00 70.38 129 GLN A C 1
ATOM 954 O O . GLN A 1 129 ? 1.960 0.305 -3.630 1.00 70.38 129 GLN A O 1
ATOM 959 N N . LEU A 1 130 ? 3.882 1.330 -3.051 1.00 81.25 130 LEU A N 1
ATOM 960 C CA . LEU A 1 130 ? 3.971 0.692 -1.738 1.00 81.25 130 LEU A CA 1
ATOM 961 C C . LEU A 1 130 ? 2.703 0.986 -0.930 1.00 81.25 130 LEU A C 1
ATOM 963 O O . LEU A 1 130 ? 2.269 2.136 -0.828 1.00 81.25 130 LEU A O 1
ATOM 967 N N . TYR A 1 131 ? 2.128 -0.054 -0.329 1.00 87.50 131 TYR A N 1
ATOM 968 C CA . TYR A 1 131 ? 0.975 0.100 0.543 1.00 87.50 131 TYR A CA 1
ATOM 969 C C . TYR A 1 131 ? 1.442 0.650 1.885 1.00 87.50 131 TYR A C 1
ATOM 971 O O . TYR A 1 131 ? 2.092 -0.049 2.663 1.00 87.50 131 TYR A O 1
ATOM 979 N N . GLN A 1 132 ? 1.107 1.910 2.150 1.00 91.81 132 GLN A N 1
ATOM 980 C CA . GLN A 1 132 ? 1.428 2.575 3.406 1.00 91.81 132 GLN A CA 1
ATOM 981 C C . GLN A 1 132 ? 0.381 2.233 4.461 1.00 91.81 132 GLN A C 1
ATOM 983 O O . GLN A 1 132 ? -0.789 2.603 4.355 1.00 91.81 132 GLN A O 1
ATOM 988 N N . LEU A 1 133 ? 0.811 1.540 5.507 1.00 91.38 133 LEU A N 1
ATOM 989 C CA . LEU A 1 133 ? -0.008 1.248 6.666 1.00 91.38 133 LEU A CA 1
ATOM 990 C C . LEU A 1 133 ? 0.041 2.440 7.619 1.00 91.38 133 LEU A C 1
ATOM 992 O O . LEU A 1 133 ? 1.067 2.713 8.247 1.00 91.38 133 LEU A O 1
ATOM 996 N N . GLN A 1 134 ? -1.080 3.146 7.711 1.00 93.00 134 GLN A N 1
ATOM 997 C CA . GLN A 1 134 ? -1.237 4.330 8.547 1.00 93.00 134 GLN A CA 1
ATOM 998 C C . GLN A 1 134 ? -2.399 4.119 9.525 1.00 93.00 134 GLN A C 1
ATOM 1000 O O . GLN A 1 134 ? -3.459 3.625 9.123 1.00 93.00 134 GLN A O 1
ATOM 1005 N N . PRO A 1 135 ? -2.251 4.492 10.805 1.00 90.12 135 PRO A N 1
ATOM 1006 C CA . PRO A 1 135 ? -3.344 4.417 11.750 1.00 90.12 135 PRO A CA 1
ATOM 1007 C C . PRO A 1 135 ? -4.327 5.565 11.480 1.00 90.12 135 PRO A C 1
ATOM 1009 O O . PRO A 1 135 ? -3.944 6.689 11.150 1.00 90.12 135 PRO A O 1
ATOM 1012 N N . GLN A 1 136 ? -5.619 5.279 11.628 1.00 86.62 136 GLN A N 1
ATOM 1013 C CA . GLN A 1 136 ? -6.685 6.283 11.493 1.00 86.62 136 GLN A CA 1
ATOM 1014 C C . GLN A 1 136 ? -6.847 7.132 12.761 1.00 86.62 136 GLN A C 1
ATOM 1016 O O . GLN A 1 136 ? -7.374 8.238 12.720 1.00 86.62 136 GLN A O 1
ATOM 1021 N N . GLU A 1 137 ? -6.386 6.607 13.893 1.00 84.88 137 GLU A N 1
ATOM 1022 C CA . GLU A 1 137 ? -6.535 7.197 15.218 1.00 84.88 137 GLU A CA 1
ATOM 1023 C C . GLU A 1 137 ? -5.173 7.248 15.909 1.00 84.88 137 GLU A C 1
ATOM 1025 O O . GLU A 1 137 ? -4.266 6.484 15.584 1.00 84.88 137 GLU A O 1
ATOM 1030 N N . PHE A 1 138 ? -5.041 8.160 16.865 1.00 85.25 138 PHE A N 1
ATOM 1031 C CA . PHE A 1 138 ? -3.873 8.233 17.732 1.00 85.25 138 PHE A CA 1
ATOM 1032 C C . PHE A 1 138 ? -3.844 7.023 18.676 1.00 85.25 138 PHE A C 1
ATOM 1034 O O . PHE A 1 138 ? -4.889 6.614 19.186 1.00 85.25 138 PHE A O 1
ATOM 1041 N N . GLY A 1 139 ? -2.663 6.469 18.947 1.00 87.06 139 GLY A N 1
ATOM 1042 C CA . GLY A 1 139 ? -2.524 5.382 19.912 1.00 87.06 139 GLY A CA 1
ATOM 1043 C C . GLY A 1 139 ? -1.080 5.047 20.258 1.00 87.06 139 GLY A C 1
ATOM 1044 O O . GLY A 1 139 ? -0.145 5.482 19.593 1.00 87.06 139 GLY A O 1
ATOM 1045 N N . LYS A 1 140 ? -0.903 4.253 21.311 1.00 89.25 140 LYS A N 1
ATOM 1046 C CA . LYS A 1 140 ? 0.385 3.723 21.758 1.00 89.25 140 LYS A CA 1
ATOM 1047 C C . LYS A 1 140 ? 0.581 2.312 21.213 1.00 89.25 140 LYS A C 1
ATOM 1049 O O . LYS A 1 140 ? -0.309 1.475 21.335 1.00 89.25 140 LYS A O 1
ATOM 1054 N N . VAL A 1 141 ? 1.740 2.017 20.634 1.00 90.75 141 VAL A N 1
ATOM 1055 C CA . VAL A 1 141 ? 2.044 0.678 20.108 1.00 90.75 141 VAL A CA 1
ATOM 1056 C C . VAL A 1 141 ? 2.180 -0.310 21.269 1.00 90.75 141 VAL A C 1
ATOM 1058 O O . VAL A 1 141 ? 3.090 -0.193 22.082 1.00 90.75 141 VAL A O 1
ATOM 1061 N N . VAL A 1 142 ? 1.299 -1.303 21.358 1.00 90.00 142 VAL A N 1
ATOM 1062 C CA . VAL A 1 142 ? 1.354 -2.358 22.388 1.00 90.00 142 VAL A CA 1
ATOM 1063 C C . VAL A 1 142 ? 2.295 -3.470 21.956 1.00 90.00 142 VAL A C 1
ATOM 1065 O O . VAL A 1 142 ? 3.124 -3.937 22.734 1.00 90.00 142 VAL A O 1
ATOM 1068 N N . LYS A 1 143 ? 2.165 -3.894 20.697 1.00 91.31 143 LYS A N 1
ATOM 1069 C CA . LYS A 1 143 ? 2.879 -5.045 20.155 1.00 91.31 143 LYS A CA 1
ATOM 1070 C C . LYS A 1 143 ? 3.200 -4.835 18.684 1.00 91.31 143 LYS A C 1
ATOM 1072 O O . LYS A 1 143 ? 2.368 -4.356 17.916 1.00 91.31 143 LYS A O 1
ATOM 1077 N N . ILE A 1 144 ? 4.398 -5.257 18.301 1.00 92.94 144 ILE A N 1
ATOM 1078 C CA . ILE A 1 144 ? 4.876 -5.284 16.920 1.00 92.94 144 ILE A CA 1
ATOM 1079 C C . ILE A 1 144 ? 4.964 -6.756 16.515 1.00 92.94 144 ILE A C 1
ATOM 1081 O O . ILE A 1 144 ? 5.675 -7.527 17.157 1.00 92.94 144 ILE A O 1
ATOM 1085 N N . ALA A 1 145 ? 4.194 -7.169 15.509 1.00 92.56 145 ALA A N 1
ATOM 1086 C CA . ALA A 1 145 ? 4.065 -8.576 15.123 1.00 92.56 145 ALA A CA 1
ATOM 1087 C C . ALA A 1 145 ? 4.980 -8.975 13.954 1.00 92.56 145 ALA A C 1
ATOM 1089 O O . ALA A 1 145 ? 5.168 -10.168 13.711 1.00 92.56 145 ALA A O 1
ATOM 1090 N N . VAL A 1 146 ? 5.552 -7.999 13.243 1.00 93.69 146 VAL A N 1
ATOM 1091 C CA . VAL A 1 146 ? 6.380 -8.226 12.052 1.00 93.69 146 VAL A CA 1
ATOM 1092 C C . VAL A 1 146 ? 7.709 -7.483 12.125 1.00 93.69 146 VAL A C 1
ATOM 1094 O O . VAL A 1 146 ? 7.860 -6.522 12.878 1.00 93.69 146 VAL A O 1
ATOM 1097 N N . LYS A 1 147 ? 8.677 -7.921 11.321 1.00 93.00 147 LYS A N 1
ATOM 1098 C CA . LYS A 1 147 ? 9.985 -7.274 11.157 1.00 93.00 147 LYS A CA 1
ATOM 1099 C C . LYS A 1 147 ? 10.150 -6.734 9.738 1.00 93.00 147 LYS A C 1
ATOM 1101 O O . LYS A 1 147 ? 9.527 -7.231 8.802 1.00 93.00 147 LYS A O 1
ATOM 1106 N N . GLN A 1 148 ? 11.022 -5.744 9.573 1.00 90.69 148 GLN A N 1
ATOM 1107 C CA . GLN A 1 148 ? 11.423 -5.281 8.245 1.00 90.69 148 GLN A CA 1
ATOM 1108 C C . GLN A 1 148 ? 12.029 -6.442 7.434 1.00 90.69 148 GLN A C 1
ATOM 1110 O O . GLN A 1 148 ? 12.781 -7.254 7.971 1.00 90.69 148 GLN A O 1
ATOM 1115 N N . GLY A 1 149 ? 11.661 -6.546 6.157 1.00 86.62 149 GLY A N 1
ATOM 1116 C CA . GLY A 1 149 ? 12.037 -7.637 5.255 1.00 86.62 149 GLY A CA 1
ATOM 1117 C C . GLY A 1 149 ? 11.196 -8.913 5.390 1.00 86.62 149 GLY A C 1
ATOM 1118 O O . GLY A 1 149 ? 11.378 -9.844 4.609 1.00 86.62 149 GLY A O 1
ATOM 1119 N N . GLN A 1 150 ? 10.264 -8.988 6.346 1.00 90.19 150 GLN A N 1
ATOM 1120 C CA . GLN A 1 150 ? 9.400 -10.156 6.518 1.00 90.19 150 GLN A CA 1
ATOM 1121 C C . GLN A 1 150 ? 8.288 -10.194 5.460 1.00 90.19 150 GLN A C 1
ATOM 1123 O O . GLN A 1 150 ? 7.668 -9.172 5.162 1.00 90.19 150 GLN A O 1
ATOM 1128 N N . GLN A 1 151 ? 7.999 -11.386 4.932 1.00 90.12 151 GLN A N 1
ATOM 1129 C CA . GLN A 1 151 ? 6.821 -11.618 4.095 1.00 90.12 151 GLN A CA 1
ATOM 1130 C C . GLN A 1 151 ? 5.554 -11.682 4.955 1.00 90.12 151 GLN A C 1
ATOM 1132 O O . GLN A 1 151 ? 5.517 -12.377 5.975 1.00 90.12 151 GLN A O 1
ATOM 1137 N N . VAL A 1 152 ? 4.518 -10.967 4.533 1.00 93.00 152 VAL A N 1
ATOM 1138 C CA . VAL A 1 152 ? 3.212 -10.879 5.184 1.00 93.00 152 VAL A CA 1
ATOM 1139 C C . VAL A 1 152 ? 2.106 -11.242 4.203 1.00 93.00 152 VAL A C 1
ATOM 1141 O O . VAL A 1 152 ? 2.213 -10.973 3.007 1.00 93.00 152 VAL A O 1
ATOM 1144 N N . LYS A 1 153 ? 1.040 -11.853 4.718 1.00 93.25 153 LYS A N 1
ATOM 1145 C CA . LYS A 1 153 ? -0.179 -12.131 3.951 1.00 93.25 153 LYS A CA 1
ATOM 1146 C C . LYS A 1 153 ? -1.249 -11.072 4.197 1.00 93.25 153 LYS A C 1
ATOM 1148 O O . LYS A 1 153 ? -1.287 -10.475 5.274 1.00 93.25 153 LYS A O 1
ATOM 1153 N N . ALA A 1 154 ? -2.159 -10.890 3.248 1.00 92.00 154 ALA A N 1
ATOM 1154 C CA . ALA A 1 154 ? -3.338 -10.053 3.415 1.00 92.00 154 ALA A CA 1
ATOM 1155 C C . ALA A 1 154 ? -4.125 -10.485 4.668 1.00 92.00 154 ALA A C 1
ATOM 1157 O O . ALA A 1 154 ? -4.390 -11.667 4.891 1.00 92.00 154 ALA A O 1
ATOM 1158 N N . GLY A 1 155 ? -4.465 -9.522 5.522 1.00 93.38 155 GLY A N 1
ATOM 1159 C CA . GLY A 1 155 ? -5.130 -9.748 6.806 1.00 93.38 155 GLY A CA 1
ATOM 1160 C C . GLY A 1 155 ? -4.205 -10.157 7.958 1.00 93.38 155 GLY A C 1
ATOM 1161 O O . GLY A 1 155 ? -4.677 -10.297 9.084 1.00 93.38 155 GLY A O 1
ATOM 1162 N N . GLN A 1 156 ? -2.898 -10.325 7.740 1.00 95.00 156 GLN A N 1
ATOM 1163 C CA . GLN A 1 156 ? -1.956 -10.610 8.824 1.00 95.00 156 GLN A CA 1
ATOM 1164 C C . GLN A 1 156 ? -1.755 -9.380 9.718 1.00 95.00 156 GLN A C 1
ATOM 1166 O O . GLN A 1 156 ? -1.611 -8.262 9.227 1.00 95.00 156 GLN A O 1
ATOM 1171 N N . VAL A 1 157 ? -1.715 -9.583 11.0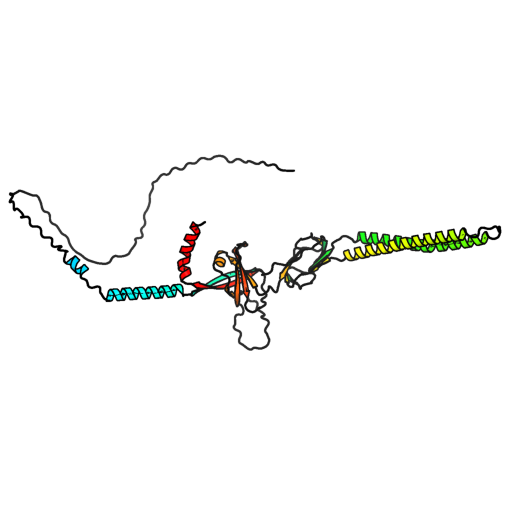38 1.00 93.75 157 VAL A N 1
ATOM 1172 C CA . VAL A 1 157 ? -1.459 -8.507 12.008 1.00 93.75 157 VAL A CA 1
ATOM 1173 C C . VAL A 1 157 ? -0.024 -7.998 11.860 1.00 93.75 157 VAL A C 1
ATOM 1175 O O . VAL A 1 157 ? 0.925 -8.779 11.912 1.00 93.75 157 VAL A O 1
ATOM 1178 N N . VAL A 1 158 ? 0.123 -6.682 11.710 1.00 92.75 158 VAL A N 1
ATOM 1179 C CA . VAL A 1 158 ? 1.406 -5.971 11.599 1.00 92.75 158 VAL A CA 1
ATOM 1180 C C . VAL A 1 158 ? 1.777 -5.336 12.938 1.00 92.75 158 VAL A C 1
ATOM 1182 O O . VAL A 1 158 ? 2.876 -5.552 13.454 1.00 92.75 158 VAL A O 1
ATOM 1185 N N . ALA A 1 159 ? 0.843 -4.594 13.533 1.00 91.62 159 ALA A N 1
ATOM 1186 C CA . ALA A 1 159 ? 1.019 -3.931 14.821 1.00 91.62 159 ALA A CA 1
ATOM 1187 C C . ALA A 1 159 ? -0.314 -3.827 15.571 1.00 91.62 159 ALA A C 1
ATOM 1189 O O . ALA A 1 159 ? -1.378 -3.766 14.957 1.00 91.62 159 ALA A O 1
ATOM 1190 N N . GLU A 1 160 ? -0.259 -3.782 16.896 1.00 91.06 160 GLU A N 1
ATOM 1191 C CA . GLU A 1 160 ? -1.412 -3.556 17.769 1.00 91.06 160 GLU A CA 1
ATOM 1192 C C . GLU A 1 160 ? -1.254 -2.212 18.477 1.00 91.06 160 GLU A C 1
ATOM 1194 O O . GLU A 1 160 ? -0.217 -1.950 19.091 1.00 91.06 160 GLU A O 1
ATOM 1199 N N . LEU A 1 161 ? -2.271 -1.357 18.375 1.00 89.06 161 LEU A N 1
ATOM 1200 C CA . LEU A 1 161 ? -2.286 -0.019 18.956 1.00 89.06 161 LEU A CA 1
ATOM 1201 C C . LEU A 1 161 ? -3.335 0.052 20.060 1.00 89.06 161 LEU A C 1
ATOM 1203 O O . LEU A 1 161 ? -4.495 -0.297 19.852 1.00 89.06 161 LEU A O 1
ATOM 1207 N N . ASP A 1 162 ? -2.953 0.579 21.212 1.00 86.56 162 ASP A N 1
ATOM 1208 C CA . ASP A 1 162 ? -3.892 0.995 22.238 1.00 86.56 162 ASP A CA 1
ATOM 1209 C C . ASP A 1 162 ? -4.213 2.476 22.053 1.00 86.56 162 ASP A C 1
ATOM 1211 O O . ASP A 1 162 ? -3.379 3.356 22.263 1.00 86.56 162 ASP A O 1
ATOM 1215 N N . THR A 1 163 ? -5.437 2.757 21.619 1.00 76.94 163 THR A N 1
ATOM 1216 C CA . THR A 1 163 ? -5.907 4.125 21.382 1.00 76.94 163 THR A CA 1
ATOM 1217 C C . THR A 1 163 ? -6.188 4.900 22.670 1.00 76.94 163 THR A C 1
ATOM 1219 O O . THR A 1 163 ? -6.483 6.093 22.596 1.00 76.94 163 THR A O 1
ATOM 1222 N N . LYS A 1 164 ? -6.158 4.266 23.858 1.00 72.62 164 LYS A N 1
ATOM 1223 C CA . LYS A 1 164 ? -6.557 4.943 25.097 1.00 72.62 164 LYS A CA 1
ATOM 1224 C C . LYS A 1 164 ? -5.818 4.452 26.349 1.00 72.62 164 LYS A C 1
ATOM 1226 O O . LYS A 1 164 ? -5.874 3.272 26.666 1.00 72.62 164 LYS A O 1
ATOM 1231 N N . PRO A 1 165 ? -5.335 5.358 27.215 1.00 62.53 165 PRO A N 1
ATOM 1232 C CA . PRO A 1 165 ? -4.988 5.020 28.595 1.00 62.53 165 PRO A CA 1
ATOM 1233 C C . PRO A 1 165 ? -6.261 4.875 29.471 1.00 62.53 165 PRO A C 1
ATOM 1235 O O . PRO A 1 165 ? -6.424 5.566 30.473 1.00 62.53 165 PRO A O 1
ATOM 1238 N N . LEU A 1 166 ? -7.225 4.026 29.076 1.00 57.47 166 LEU A N 1
ATOM 1239 C CA . LEU A 1 166 ? -8.588 3.970 29.650 1.00 57.47 166 LEU A CA 1
ATOM 1240 C C . LEU A 1 166 ? -8.791 2.905 30.743 1.00 57.47 166 LEU A C 1
ATOM 1242 O O . LEU A 1 166 ? -9.927 2.516 31.023 1.00 57.47 166 LEU A O 1
ATOM 1246 N N . SER A 1 167 ? -7.728 2.408 31.371 1.00 65.75 167 SER A N 1
ATOM 1247 C CA . SER A 1 167 ? -7.861 1.463 32.490 1.00 65.75 167 SER A CA 1
ATOM 1248 C C . SER A 1 167 ? -8.556 2.104 33.702 1.00 65.75 167 SER A C 1
ATOM 1250 O O . SER A 1 167 ? -9.411 1.475 34.327 1.00 65.75 167 SER A O 1
ATOM 1252 N N . ASN A 1 168 ? -8.264 3.380 33.979 1.00 71.81 168 ASN A N 1
ATOM 1253 C CA . ASN A 1 168 ? -8.769 4.090 35.158 1.00 71.81 168 ASN A CA 1
ATOM 1254 C C . ASN A 1 168 ? -10.260 4.466 35.051 1.00 71.81 168 ASN A C 1
ATOM 1256 O O . ASN A 1 168 ? -11.015 4.244 35.996 1.00 71.81 168 ASN A O 1
ATOM 1260 N N . ASP A 1 169 ? -10.724 4.966 33.900 1.00 76.06 169 ASP A N 1
ATOM 1261 C CA . ASP A 1 169 ? -12.143 5.326 33.702 1.00 76.06 169 ASP A CA 1
ATOM 1262 C C . ASP A 1 169 ? -13.062 4.092 33.769 1.00 76.06 169 ASP A C 1
ATOM 1264 O O . ASP A 1 169 ? -14.155 4.129 34.341 1.00 76.06 169 ASP A O 1
ATOM 1268 N N . LEU A 1 170 ? -12.587 2.944 33.274 1.00 79.81 170 LEU A N 1
ATOM 1269 C CA . LEU A 1 170 ? -13.311 1.682 33.413 1.00 79.81 170 LEU A CA 1
ATOM 1270 C C . LEU A 1 170 ? -13.493 1.282 34.880 1.00 79.81 170 LEU A C 1
ATOM 1272 O O . LEU A 1 170 ? -14.557 0.787 35.259 1.00 79.81 170 LEU A O 1
ATOM 1276 N N . GLN A 1 171 ? -12.458 1.468 35.699 1.00 81.56 171 GLN A N 1
ATOM 1277 C CA . GLN A 1 171 ? -12.506 1.141 37.119 1.00 81.56 171 GLN A CA 1
ATOM 1278 C C . GLN A 1 171 ? -13.504 2.036 37.858 1.00 81.56 171 GLN A C 1
ATOM 1280 O O . GLN A 1 171 ? -14.326 1.522 38.621 1.00 81.56 171 GLN A O 1
ATOM 1285 N N . VAL A 1 172 ? -13.511 3.338 37.562 1.00 85.12 172 VAL A N 1
ATOM 1286 C CA . VAL A 1 172 ? -14.480 4.295 38.120 1.00 85.12 172 VAL A CA 1
ATOM 1287 C C . VAL A 1 172 ? -15.914 3.903 37.749 1.00 85.12 172 VAL A C 1
ATOM 1289 O O . VAL A 1 172 ? -16.777 3.798 38.624 1.00 85.12 172 VAL A O 1
ATOM 1292 N N . LYS A 1 173 ? -16.177 3.577 36.477 1.00 83.81 173 LYS A N 1
ATOM 1293 C CA . LYS A 1 173 ? -17.513 3.147 36.023 1.00 83.81 173 LYS A CA 1
ATOM 1294 C C . LYS A 1 173 ? -17.960 1.825 36.660 1.00 83.81 173 LYS A C 1
ATOM 1296 O O . LYS A 1 173 ? -19.131 1.686 37.015 1.00 83.81 173 LYS A O 1
ATOM 1301 N N . LYS A 1 174 ? -17.047 0.862 36.860 1.00 86.75 174 LYS A N 1
ATOM 1302 C CA . LYS A 1 174 ? -17.345 -0.388 37.592 1.00 86.75 174 LYS A CA 1
ATOM 1303 C C . LYS A 1 174 ? -17.747 -0.111 39.041 1.00 86.75 174 LYS A C 1
ATOM 1305 O O . LYS A 1 174 ? -18.728 -0.686 39.509 1.00 86.75 174 LYS A O 1
ATOM 1310 N N . GLN A 1 175 ? -17.030 0.775 39.730 1.00 89.62 175 GLN A N 1
ATOM 1311 C CA . GLN A 1 175 ? -17.344 1.158 41.110 1.00 89.62 175 GLN A CA 1
ATOM 1312 C C . GLN A 1 175 ? -18.702 1.860 41.213 1.00 89.62 175 GLN A C 1
ATOM 1314 O O . GLN A 1 175 ? -19.486 1.556 42.110 1.00 89.62 175 GLN A O 1
ATOM 1319 N N . GLN A 1 176 ? -19.023 2.752 40.274 1.00 88.31 176 GLN A N 1
ATOM 1320 C CA . GLN A 1 176 ? -20.326 3.419 40.235 1.00 88.31 176 GLN A CA 1
ATOM 1321 C C . GLN A 1 176 ? -21.473 2.412 40.069 1.00 88.31 176 GLN A C 1
ATOM 1323 O O . GLN A 1 176 ? -22.457 2.466 40.804 1.00 88.31 176 GLN A O 1
ATOM 1328 N N . LEU A 1 177 ? -21.317 1.435 39.173 1.00 90.19 177 LEU A N 1
ATOM 1329 C CA . LEU A 1 177 ? -22.297 0.368 38.973 1.00 90.19 177 LEU A CA 1
ATOM 1330 C C . LEU A 1 177 ? -22.482 -0.498 40.228 1.00 90.19 177 LEU A C 1
ATOM 1332 O O . LEU A 1 177 ? -23.609 -0.867 40.555 1.00 90.19 177 LEU A O 1
ATOM 1336 N N . GLN A 1 178 ? -21.398 -0.809 40.944 1.00 91.19 178 GLN A N 1
ATOM 1337 C CA . GLN A 1 178 ? -21.470 -1.533 42.218 1.00 91.19 178 GLN A CA 1
ATOM 1338 C C . GLN A 1 178 ? -22.240 -0.741 43.281 1.00 91.19 178 GLN A C 1
ATOM 1340 O O . GLN A 1 178 ? -23.078 -1.320 43.968 1.00 91.19 178 GLN A O 1
ATOM 1345 N N . ARG A 1 179 ? -22.027 0.579 43.374 1.00 91.69 179 ARG A N 1
ATOM 1346 C CA . ARG A 1 179 ? -22.772 1.448 44.301 1.00 91.69 179 ARG A CA 1
ATOM 1347 C C . ARG A 1 179 ? -24.271 1.468 44.003 1.00 91.69 179 ARG A C 1
ATOM 1349 O O . ARG A 1 179 ? -25.065 1.327 44.925 1.00 91.69 179 ARG A O 1
ATOM 1356 N N . ILE A 1 180 ? -24.664 1.594 42.733 1.00 88.06 180 ILE A N 1
ATOM 1357 C CA . ILE A 1 180 ? -26.088 1.619 42.344 1.00 88.06 180 ILE A CA 1
ATOM 1358 C C . ILE A 1 180 ? -26.756 0.267 42.626 1.00 88.06 180 ILE A C 1
ATOM 1360 O O . ILE A 1 180 ? -27.885 0.229 43.109 1.00 88.06 180 ILE A O 1
ATOM 1364 N N . LYS A 1 181 ? -26.058 -0.849 42.380 1.00 89.06 181 LYS A N 1
ATOM 1365 C CA . LYS A 1 181 ? -26.564 -2.185 42.730 1.00 89.06 181 LYS A CA 1
ATOM 1366 C C . LYS A 1 181 ? -26.757 -2.360 44.236 1.00 89.06 181 LYS A C 1
ATOM 1368 O O . LYS A 1 181 ? -27.815 -2.818 44.645 1.00 89.06 181 LYS A O 1
ATOM 1373 N N . ALA A 1 182 ? -25.786 -1.936 45.046 1.00 89.56 182 ALA A N 1
ATOM 1374 C CA . ALA A 1 182 ? -25.909 -1.989 46.502 1.00 89.56 182 ALA A CA 1
ATOM 1375 C C . ALA A 1 182 ? -27.096 -1.152 47.011 1.00 89.56 182 ALA A C 1
ATOM 1377 O O . ALA A 1 182 ? -27.823 -1.591 47.900 1.00 89.56 182 ALA A O 1
ATOM 1378 N N . LEU A 1 183 ? -27.334 0.020 46.407 1.00 86.94 183 LEU A N 1
ATOM 1379 C CA . LEU A 1 183 ? -28.495 0.853 46.720 1.00 86.94 183 LEU A CA 1
ATOM 1380 C C . LEU A 1 183 ? -29.812 0.154 46.354 1.00 86.94 183 LEU A C 1
ATOM 1382 O O . LEU A 1 183 ? -30.742 0.159 47.152 1.00 86.94 183 LEU A O 1
ATOM 1386 N N . LEU A 1 184 ? -29.883 -0.491 45.186 1.00 86.19 184 LEU A N 1
ATOM 1387 C CA . LEU A 1 184 ? -31.052 -1.274 44.778 1.00 86.19 184 LEU A CA 1
ATOM 1388 C C . LEU A 1 184 ? -31.354 -2.407 45.769 1.00 86.19 184 LEU A C 1
ATOM 1390 O O . LEU A 1 184 ? -32.512 -2.591 46.147 1.00 86.19 184 LEU A O 1
ATOM 1394 N N . ASP A 1 185 ? -30.333 -3.151 46.196 1.00 85.19 185 ASP A N 1
ATOM 1395 C CA . ASP A 1 185 ? -30.494 -4.245 47.157 1.00 85.19 185 ASP A CA 1
ATOM 1396 C C . ASP A 1 185 ? -30.988 -3.707 48.511 1.00 85.19 185 ASP A C 1
ATOM 1398 O O . ASP A 1 185 ? -31.942 -4.234 49.088 1.00 85.19 185 ASP A O 1
ATOM 1402 N N . GLN A 1 186 ? -30.441 -2.580 48.974 1.00 84.38 186 GLN A N 1
ATOM 1403 C CA . GLN A 1 186 ? -30.918 -1.900 50.179 1.00 84.38 186 GLN A CA 1
ATOM 1404 C C . GLN A 1 186 ? -32.386 -1.455 50.053 1.00 84.38 186 GLN A C 1
ATOM 1406 O O . GLN A 1 186 ? -33.186 -1.702 50.961 1.00 84.38 186 GLN A O 1
ATOM 1411 N N . THR A 1 187 ? -32.776 -0.851 48.928 1.00 79.69 187 THR A N 1
ATOM 1412 C CA . THR A 1 187 ? -34.161 -0.428 48.648 1.00 79.69 187 THR A CA 1
ATOM 1413 C C . THR A 1 187 ? -35.122 -1.610 48.506 1.00 79.69 187 THR A C 1
ATOM 1415 O O . THR A 1 187 ? -36.309 -1.460 48.770 1.00 79.69 187 THR A O 1
ATOM 1418 N N . ARG A 1 188 ? -34.651 -2.808 48.141 1.00 76.31 188 ARG A N 1
ATOM 1419 C CA . ARG A 1 188 ? -35.482 -4.026 48.115 1.00 76.31 188 ARG A CA 1
ATOM 1420 C C . ARG A 1 188 ? -35.727 -4.609 49.507 1.00 76.31 188 ARG A C 1
ATOM 1422 O O . ARG A 1 188 ? -36.819 -5.109 49.767 1.00 76.31 188 ARG A O 1
ATOM 1429 N N . HIS A 1 189 ? -34.751 -4.529 50.411 1.00 71.88 189 HIS A N 1
ATOM 1430 C CA . HIS A 1 189 ? -34.851 -5.118 51.754 1.00 71.88 189 HIS A CA 1
ATOM 1431 C C . HIS A 1 189 ? -35.474 -4.185 52.814 1.00 71.88 189 HIS A C 1
ATOM 1433 O O . HIS A 1 189 ? -36.138 -4.659 53.736 1.00 71.88 189 HIS A O 1
ATOM 1439 N N . THR A 1 190 ? -35.329 -2.866 52.678 1.00 65.81 190 THR A N 1
ATOM 1440 C CA . THR A 1 190 ? -35.898 -1.856 53.599 1.00 65.81 190 THR A CA 1
ATOM 1441 C C . THR A 1 190 ? -37.440 -1.797 53.674 1.00 65.81 190 THR A C 1
ATOM 1443 O O . THR A 1 190 ? -37.965 -1.696 54.791 1.00 65.81 190 THR A O 1
ATOM 1446 N N . PRO A 1 191 ? -38.220 -1.899 52.576 1.00 62.91 191 PRO A N 1
ATOM 1447 C CA . PRO A 1 191 ? -39.682 -1.895 52.647 1.00 62.91 191 PRO A CA 1
ATOM 1448 C C . PRO A 1 191 ? -40.241 -3.175 53.274 1.00 62.91 191 PRO A C 1
ATOM 1450 O O . PRO A 1 191 ? -41.278 -3.127 53.929 1.00 62.91 191 PRO A O 1
ATOM 1453 N N . ALA A 1 192 ? -39.542 -4.310 53.148 1.00 59.19 192 ALA A N 1
ATOM 1454 C CA . ALA A 1 192 ? -39.922 -5.545 53.831 1.00 59.19 192 ALA A CA 1
ATOM 1455 C C . ALA A 1 192 ? -39.813 -5.393 55.358 1.00 59.19 192 ALA A C 1
ATOM 1457 O O . ALA A 1 192 ? -40.719 -5.786 56.087 1.00 59.19 192 ALA A O 1
ATOM 1458 N N . GLN A 1 193 ? -38.748 -4.753 55.846 1.00 59.03 193 GLN A N 1
ATOM 1459 C CA . GLN A 1 193 ? -38.538 -4.538 57.281 1.00 59.03 193 GLN A CA 1
ATOM 1460 C C . GLN A 1 193 ? -39.519 -3.516 57.871 1.00 59.03 193 GLN A C 1
ATOM 1462 O O . GLN A 1 193 ? -40.116 -3.763 58.918 1.00 59.03 193 GLN A O 1
ATOM 1467 N N . THR A 1 194 ? -39.753 -2.396 57.180 1.00 60.28 194 THR A N 1
ATOM 1468 C CA . THR A 1 194 ? -40.714 -1.372 57.632 1.00 60.28 194 THR A CA 1
ATOM 1469 C C . THR A 1 194 ? -42.163 -1.851 57.551 1.00 60.28 194 THR A C 1
ATOM 1471 O O . THR A 1 194 ? -42.943 -1.547 58.451 1.00 60.28 194 THR A O 1
ATOM 1474 N N . ALA A 1 195 ? -42.529 -2.665 56.554 1.00 60.19 195 ALA A N 1
ATOM 1475 C CA . ALA A 1 195 ? -43.845 -3.301 56.498 1.00 60.19 195 ALA A CA 1
ATOM 1476 C C . ALA A 1 195 ? -44.057 -4.286 57.659 1.00 60.19 195 ALA A C 1
ATOM 1478 O O . ALA A 1 195 ? -45.121 -4.268 58.272 1.00 60.19 195 ALA A O 1
ATOM 1479 N N . VAL A 1 196 ? -43.052 -5.094 58.012 1.00 60.50 196 VAL A N 1
ATOM 1480 C CA . VAL A 1 196 ? -43.129 -6.021 59.156 1.00 60.50 196 VAL A CA 1
ATOM 1481 C C . VAL A 1 196 ? -43.235 -5.261 60.486 1.00 60.50 196 VAL A C 1
ATOM 1483 O O . VAL A 1 196 ? -44.076 -5.606 61.315 1.00 60.50 196 VAL A O 1
ATOM 1486 N N . MET A 1 197 ? -42.472 -4.177 60.677 1.00 59.84 197 MET A N 1
ATOM 1487 C CA . MET A 1 197 ? -42.550 -3.343 61.888 1.00 59.84 197 MET A CA 1
ATOM 1488 C C . MET A 1 197 ? -43.870 -2.562 62.002 1.00 59.84 197 MET A C 1
ATOM 1490 O O . MET A 1 197 ? -44.429 -2.455 63.095 1.00 59.84 197 MET A O 1
ATOM 1494 N N . ALA A 1 198 ? -44.414 -2.061 60.888 1.00 61.53 198 ALA A N 1
ATOM 1495 C CA . ALA A 1 198 ? -45.716 -1.391 60.854 1.00 61.53 198 ALA A CA 1
ATOM 1496 C C . ALA A 1 198 ? -46.885 -2.371 61.076 1.00 61.53 198 ALA A C 1
ATOM 1498 O O . ALA A 1 198 ? -47.863 -2.029 61.737 1.00 61.53 198 ALA A O 1
ATOM 1499 N N . MET A 1 199 ? -46.784 -3.609 60.573 1.00 58.41 199 MET A N 1
ATOM 1500 C CA . MET A 1 199 ? -47.759 -4.674 60.848 1.00 58.41 199 MET A CA 1
ATOM 1501 C C . MET A 1 199 ? -47.712 -5.137 62.311 1.00 58.41 199 MET A C 1
ATOM 1503 O O . MET A 1 199 ? -48.763 -5.418 62.886 1.00 58.41 199 MET A O 1
ATOM 1507 N N . ALA A 1 200 ? -46.527 -5.173 62.930 1.00 59.53 200 ALA A N 1
ATOM 1508 C CA . ALA A 1 200 ? -46.375 -5.484 64.352 1.00 59.53 200 ALA A CA 1
ATOM 1509 C C . ALA A 1 200 ? -47.016 -4.410 65.252 1.00 59.53 200 ALA A C 1
ATOM 1511 O O . ALA A 1 200 ? -47.751 -4.742 66.177 1.00 59.53 200 ALA A O 1
ATOM 1512 N N . SER A 1 201 ? -46.826 -3.127 64.931 1.00 56.53 201 SER A N 1
ATOM 1513 C CA . SER A 1 201 ? -47.368 -2.000 65.710 1.00 56.53 201 SER A CA 1
ATOM 1514 C C . SER A 1 201 ? -48.850 -1.688 65.429 1.00 56.53 201 SER A C 1
ATOM 1516 O O . SER A 1 201 ? -49.541 -1.132 66.284 1.00 56.53 201 SER A O 1
ATOM 1518 N N . ALA A 1 202 ? -49.398 -2.103 64.280 1.00 58.38 202 ALA A N 1
ATOM 1519 C CA . ALA A 1 202 ? -50.842 -2.057 64.011 1.00 58.38 202 ALA A CA 1
ATOM 1520 C C . ALA A 1 202 ? -51.644 -3.100 64.822 1.00 58.38 202 ALA A C 1
ATOM 1522 O O . ALA A 1 202 ? -52.823 -2.883 65.118 1.00 58.38 202 ALA A O 1
ATOM 1523 N N . LYS A 1 203 ? -51.006 -4.208 65.224 1.00 57.84 203 LYS A N 1
ATOM 1524 C CA . LYS A 1 203 ? -51.598 -5.233 66.100 1.00 57.84 203 LYS A CA 1
ATOM 1525 C C . LYS A 1 203 ? -51.815 -4.738 67.537 1.00 57.84 203 LYS A C 1
ATOM 1527 O O . LYS A 1 203 ? -52.736 -5.202 68.193 1.00 57.84 203 LYS A O 1
ATOM 1532 N N . GLU A 1 204 ? -51.018 -3.777 68.003 1.00 53.94 204 GLU A N 1
ATOM 1533 C CA . GLU A 1 204 ? -51.127 -3.199 69.355 1.00 53.94 204 GLU A CA 1
ATOM 1534 C C . GLU A 1 204 ? -52.196 -2.097 69.476 1.00 53.94 204 GLU A C 1
ATOM 1536 O O . GLU A 1 204 ? -52.789 -1.924 70.537 1.00 53.94 204 GLU A O 1
ATOM 1541 N N . LYS A 1 205 ? -52.491 -1.354 68.398 1.00 53.53 205 LYS A N 1
ATOM 1542 C CA . LYS A 1 205 ? -53.430 -0.210 68.422 1.00 53.53 205 LYS A CA 1
ATOM 1543 C C . LYS A 1 205 ? -54.896 -0.549 68.123 1.00 53.53 205 LYS A C 1
ATOM 1545 O O . LYS A 1 205 ? -55.734 0.346 68.146 1.00 53.53 205 LYS A O 1
ATOM 1550 N N . THR A 1 206 ? -55.231 -1.808 67.849 1.00 52.94 206 THR A N 1
ATOM 1551 C CA . THR A 1 206 ? -56.594 -2.223 67.458 1.00 52.94 206 THR A CA 1
ATOM 1552 C C . THR A 1 206 ? -57.530 -2.551 68.631 1.00 52.94 206 THR A C 1
ATOM 1554 O O . THR A 1 206 ? -58.714 -2.779 68.402 1.00 52.94 206 THR A O 1
ATOM 1557 N N . THR A 1 207 ? -57.073 -2.484 69.888 1.00 54.41 207 THR A N 1
ATOM 1558 C CA . THR A 1 207 ? -57.922 -2.763 71.071 1.00 54.41 207 THR A CA 1
ATOM 1559 C C . THR A 1 207 ? -58.812 -1.583 71.494 1.00 54.41 207 THR A C 1
ATOM 1561 O O . THR A 1 207 ? -59.721 -1.758 72.299 1.00 54.41 207 THR A O 1
ATOM 1564 N N . ALA A 1 208 ? -58.631 -0.378 70.943 1.00 52.44 208 ALA A N 1
ATOM 1565 C CA . ALA A 1 208 ? -59.479 0.764 71.280 1.00 52.44 208 ALA A CA 1
ATOM 1566 C C . ALA A 1 208 ? -59.823 1.608 70.046 1.00 52.44 208 ALA A C 1
ATOM 1568 O O . ALA A 1 208 ? -58.941 2.198 69.430 1.00 52.44 208 ALA A O 1
ATOM 1569 N N . ARG A 1 209 ? -61.134 1.747 69.791 1.00 49.53 209 ARG A N 1
ATOM 1570 C CA . ARG A 1 209 ? -61.809 2.745 68.931 1.00 49.53 209 ARG A CA 1
ATOM 1571 C C . ARG A 1 209 ? -62.280 2.267 67.546 1.00 49.53 209 ARG A C 1
ATOM 1573 O O . ARG A 1 209 ? -61.708 2.573 66.507 1.00 49.53 209 ARG A O 1
ATOM 1580 N N . ASN A 1 210 ? -63.444 1.615 67.563 1.00 59.47 210 ASN A N 1
ATOM 1581 C CA . ASN A 1 210 ? -64.436 1.639 66.482 1.00 59.47 210 ASN A CA 1
ATOM 1582 C C . ASN A 1 210 ? -64.893 3.089 66.253 1.00 59.47 210 ASN A C 1
ATOM 1584 O O . ASN A 1 210 ? -65.612 3.551 67.125 1.00 59.47 210 ASN A O 1
ATOM 1588 N N . ILE A 1 211 ? -64.514 3.774 65.157 1.00 51.72 211 ILE A N 1
ATOM 1589 C CA . ILE A 1 211 ? -65.355 4.727 64.379 1.00 51.72 211 ILE A CA 1
ATOM 1590 C C . ILE A 1 211 ? -64.747 4.905 62.965 1.00 51.72 211 ILE A C 1
ATOM 1592 O O . ILE A 1 211 ? -63.672 5.467 62.797 1.00 51.72 211 ILE A O 1
ATOM 1596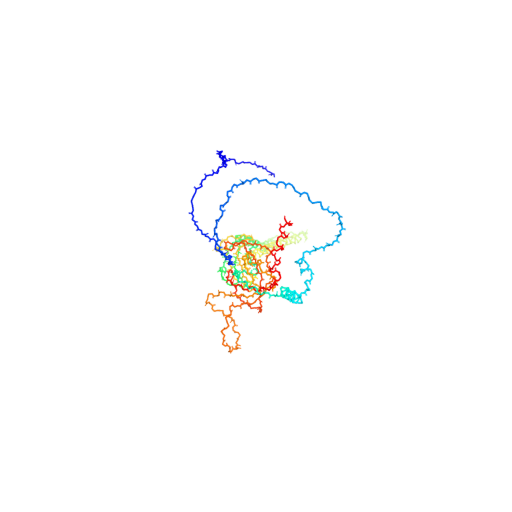 N N . VAL A 1 212 ? -65.472 4.405 61.961 1.00 52.56 212 VAL A N 1
ATOM 1597 C CA . VAL A 1 212 ? -65.624 4.872 60.564 1.00 52.56 212 VAL A CA 1
ATOM 1598 C C . VAL A 1 212 ? -64.551 5.822 59.983 1.00 52.56 212 VAL A C 1
ATOM 1600 O O . VAL A 1 212 ? -64.673 7.040 60.053 1.00 52.56 212 VAL A O 1
ATOM 1603 N N . THR A 1 213 ? -63.582 5.267 59.244 1.00 50.75 213 THR A N 1
ATOM 1604 C CA . THR A 1 213 ? -63.156 5.774 57.913 1.00 50.75 213 THR A CA 1
ATOM 1605 C C . THR A 1 213 ? -62.438 4.643 57.148 1.00 50.75 213 THR A C 1
ATOM 1607 O O . THR A 1 213 ? -61.246 4.425 57.354 1.00 50.75 213 THR A O 1
ATOM 1610 N N . PRO A 1 214 ? -63.122 3.856 56.292 1.00 53.44 214 PRO A N 1
ATOM 1611 C CA . PRO A 1 214 ? -62.537 2.612 55.767 1.00 53.44 214 PRO A CA 1
ATOM 1612 C C . PRO A 1 214 ? -61.580 2.744 54.568 1.00 53.44 214 PRO A C 1
ATOM 1614 O O . PRO A 1 214 ? -61.046 1.729 54.131 1.00 53.44 214 PRO A O 1
ATOM 1617 N N . GLN A 1 215 ? -61.371 3.931 53.982 1.00 53.28 215 GLN A N 1
ATOM 1618 C CA . GLN A 1 215 ? -60.796 4.013 52.621 1.00 53.28 215 GLN A CA 1
ATOM 1619 C C . GLN A 1 215 ? -59.461 4.767 52.489 1.00 53.28 215 GLN A C 1
ATOM 1621 O O . GLN A 1 215 ? -58.687 4.485 51.576 1.00 53.28 215 GLN A O 1
ATOM 1626 N N . THR A 1 216 ? -59.115 5.661 53.414 1.00 59.50 216 THR A N 1
ATOM 1627 C CA . THR A 1 216 ? -57.861 6.436 53.376 1.00 59.50 216 THR A CA 1
ATOM 1628 C C . THR A 1 216 ? -56.564 5.634 53.609 1.00 59.50 216 THR A C 1
ATOM 1630 O O . THR A 1 216 ? -55.579 5.939 52.929 1.00 59.50 216 THR A O 1
ATOM 1633 N N . PRO A 1 217 ? -56.490 4.592 54.471 1.00 67.06 217 PRO A N 1
ATOM 1634 C CA . PRO A 1 217 ? -55.221 3.889 54.701 1.00 67.06 217 PRO A CA 1
ATOM 1635 C C . PRO A 1 217 ? -54.823 2.958 53.543 1.00 67.06 217 PRO A C 1
ATOM 1637 O O . PRO A 1 217 ? -53.634 2.757 53.292 1.00 67.06 217 PRO A O 1
ATOM 1640 N N . LEU A 1 218 ? -55.797 2.418 52.800 1.00 67.25 218 LEU A N 1
ATOM 1641 C CA . LEU A 1 218 ? -55.551 1.557 51.637 1.00 67.25 218 LEU A CA 1
ATOM 1642 C C . LEU A 1 218 ? -54.973 2.355 50.465 1.00 67.25 218 LEU A C 1
ATOM 1644 O O . LEU A 1 218 ? -53.996 1.928 49.855 1.00 67.25 218 LEU A O 1
ATOM 1648 N N . VAL A 1 219 ? -55.523 3.543 50.201 1.00 75.69 219 VAL A N 1
ATOM 1649 C CA . VAL A 1 219 ? -55.039 4.436 49.137 1.00 75.69 219 VAL A CA 1
ATOM 1650 C C . VAL A 1 219 ? -53.622 4.932 49.440 1.00 75.69 219 VAL A C 1
ATOM 1652 O O . VAL A 1 219 ? -52.762 4.882 48.562 1.00 75.69 219 VAL A O 1
ATOM 1655 N N . ALA A 1 220 ? -53.336 5.322 50.689 1.00 75.50 220 ALA A N 1
ATOM 1656 C CA . ALA A 1 220 ? -51.993 5.734 51.108 1.00 75.50 220 ALA A CA 1
ATOM 1657 C C . ALA A 1 220 ? -50.961 4.598 50.971 1.00 75.50 220 ALA A C 1
ATOM 1659 O O . ALA A 1 220 ? -49.846 4.815 50.490 1.00 75.50 220 ALA A O 1
ATOM 1660 N N . LYS A 1 221 ? -51.344 3.363 51.327 1.00 75.88 221 LYS A N 1
ATOM 1661 C CA . LYS A 1 221 ? -50.515 2.168 51.121 1.00 75.88 221 LYS A CA 1
ATOM 1662 C C . LYS A 1 221 ? -50.259 1.904 49.634 1.00 75.88 221 LYS A C 1
ATOM 1664 O O . LYS A 1 221 ? -49.118 1.650 49.255 1.00 75.88 221 LYS A O 1
ATOM 1669 N N . GLN A 1 222 ? -51.287 2.006 48.789 1.00 79.56 222 GLN A N 1
ATOM 1670 C CA . GLN A 1 222 ? -51.169 1.811 47.341 1.00 79.56 222 GLN A CA 1
ATOM 1671 C C . GLN A 1 222 ? -50.221 2.845 46.707 1.00 79.56 222 GLN A C 1
ATOM 1673 O O . GLN A 1 222 ? -49.360 2.497 45.902 1.00 79.56 222 GLN A O 1
ATOM 1678 N N . GLN A 1 223 ? -50.328 4.115 47.111 1.00 80.94 223 GLN A N 1
ATOM 1679 C CA . GLN A 1 223 ? -49.445 5.191 46.650 1.00 80.94 223 GLN A CA 1
ATOM 1680 C C . GLN A 1 223 ? -47.985 4.967 47.064 1.00 80.94 223 GLN A C 1
ATOM 1682 O O . GLN A 1 223 ? -47.080 5.222 46.268 1.00 80.94 223 GLN A O 1
ATOM 1687 N N . LEU A 1 224 ? -47.741 4.465 48.279 1.00 81.44 224 LEU A N 1
ATOM 1688 C CA . LEU A 1 224 ? -46.397 4.120 48.744 1.00 81.44 224 LEU A CA 1
ATOM 1689 C C . LEU A 1 224 ? -45.787 2.980 47.917 1.00 81.44 224 LEU A C 1
ATOM 1691 O O . LEU A 1 224 ? -44.642 3.095 47.484 1.00 81.44 224 LEU A O 1
ATOM 1695 N N . LEU A 1 225 ? -46.554 1.917 47.653 1.00 79.81 225 LEU A N 1
ATOM 1696 C CA . LEU A 1 225 ? -46.107 0.802 46.812 1.00 79.81 225 LEU A CA 1
ATOM 1697 C C . LEU A 1 225 ? -45.759 1.273 45.398 1.00 79.81 225 LEU A C 1
ATOM 1699 O O . LEU A 1 225 ? -44.694 0.934 44.893 1.00 79.81 225 LEU A O 1
ATOM 1703 N N . ASN A 1 226 ? -46.596 2.120 44.796 1.00 83.00 226 ASN A N 1
ATOM 1704 C CA . ASN A 1 226 ? -46.334 2.675 43.469 1.00 83.00 226 ASN A CA 1
ATOM 1705 C C . ASN A 1 226 ? -45.056 3.530 43.437 1.00 83.00 226 ASN A C 1
ATOM 1707 O O . ASN A 1 226 ? -44.275 3.423 42.494 1.00 83.00 226 ASN A O 1
ATOM 1711 N N . ARG A 1 227 ? -44.800 4.345 44.472 1.00 83.25 227 ARG A N 1
ATOM 1712 C CA . ARG A 1 227 ? -43.560 5.139 44.582 1.00 83.25 227 ARG A CA 1
ATOM 1713 C C . ARG A 1 227 ? -42.318 4.260 44.728 1.00 83.25 227 ARG A C 1
ATOM 1715 O O . ARG A 1 227 ? -41.318 4.520 44.067 1.00 83.25 227 ARG A O 1
ATOM 1722 N N . LEU A 1 228 ? -42.383 3.212 45.550 1.00 81.19 228 LEU A N 1
ATOM 1723 C CA . LEU A 1 228 ? -41.286 2.252 45.707 1.00 81.19 228 LEU A CA 1
ATOM 1724 C C . LEU A 1 228 ? -41.024 1.481 44.409 1.00 81.19 228 LEU A C 1
ATOM 1726 O O . LEU A 1 228 ? -39.873 1.328 44.005 1.00 81.19 228 LEU A O 1
ATOM 1730 N N . GLN A 1 229 ? -42.084 1.050 43.720 1.00 84.69 229 GLN A N 1
ATOM 1731 C CA . GLN A 1 229 ? -41.987 0.390 42.419 1.00 84.69 229 GLN A CA 1
ATOM 1732 C C . GLN A 1 229 ? -41.333 1.313 41.381 1.00 84.69 229 GLN A C 1
ATOM 1734 O O . GLN A 1 229 ? -40.463 0.871 40.628 1.00 84.69 229 GLN A O 1
ATOM 1739 N N . ALA A 1 230 ? -41.708 2.597 41.365 1.00 86.94 230 ALA A N 1
ATOM 1740 C CA . ALA A 1 230 ? -41.105 3.602 40.494 1.00 86.94 230 ALA A CA 1
ATOM 1741 C C . ALA A 1 230 ? -39.611 3.789 40.800 1.00 86.94 230 ALA A C 1
ATOM 1743 O O . ALA A 1 230 ? -38.802 3.745 39.880 1.00 86.94 230 ALA A O 1
ATOM 1744 N N . GLN A 1 231 ? -39.231 3.878 42.079 1.00 85.88 231 GLN A N 1
ATOM 1745 C CA . GLN A 1 231 ? -37.832 4.016 42.495 1.00 85.88 231 GLN A CA 1
ATOM 1746 C C . GLN A 1 231 ? -36.983 2.783 42.140 1.00 85.88 231 GLN A C 1
ATOM 1748 O O . GLN A 1 231 ? -35.862 2.913 41.655 1.00 85.88 231 GLN A O 1
ATOM 1753 N N . VAL A 1 232 ? -37.513 1.570 42.330 1.00 86.69 232 VAL A N 1
ATOM 1754 C CA . VAL A 1 232 ? -36.844 0.326 41.907 1.00 86.69 232 VAL A CA 1
ATOM 1755 C C . VAL A 1 232 ? -36.664 0.297 40.392 1.00 86.69 232 VAL A C 1
ATOM 1757 O O . VAL A 1 232 ? -35.599 -0.080 39.908 1.00 86.69 232 VAL A O 1
ATOM 1760 N N . THR A 1 233 ? -37.687 0.712 39.644 1.00 89.06 233 THR A N 1
ATOM 1761 C CA . THR A 1 233 ? -37.638 0.763 38.178 1.00 89.06 233 THR A CA 1
ATOM 1762 C C . THR A 1 233 ? -36.600 1.778 37.702 1.00 89.06 233 THR A C 1
ATOM 1764 O O . THR A 1 233 ? -35.795 1.457 36.833 1.00 89.06 233 THR A O 1
ATOM 1767 N N . GLU A 1 234 ? -36.544 2.960 38.315 1.00 90.44 234 GLU A N 1
ATOM 1768 C CA . GLU A 1 234 ? -35.546 3.996 38.032 1.00 90.44 234 GLU A CA 1
ATOM 1769 C C . GLU A 1 234 ? -34.115 3.494 38.280 1.00 90.44 234 GLU A C 1
ATOM 1771 O O . GLU A 1 234 ? -33.254 3.583 37.403 1.00 90.44 234 GLU A O 1
ATOM 1776 N N . LEU A 1 235 ? -33.862 2.875 39.438 1.00 88.69 235 LEU A N 1
ATOM 1777 C CA . LEU A 1 235 ? -32.559 2.277 39.744 1.00 88.69 235 LEU A CA 1
ATOM 1778 C C . LEU A 1 235 ? -32.193 1.162 38.752 1.00 88.69 235 LEU A C 1
ATOM 1780 O O . LEU A 1 235 ? -31.036 1.053 38.343 1.00 88.69 235 LEU A O 1
ATOM 1784 N N . GLN A 1 236 ? -33.165 0.356 38.320 1.00 89.38 236 GLN A N 1
ATOM 1785 C CA . GLN A 1 236 ? -32.954 -0.704 37.334 1.00 89.38 236 GLN A CA 1
ATOM 1786 C C . GLN A 1 236 ? -32.589 -0.144 35.948 1.00 89.38 236 GLN A C 1
ATOM 1788 O O . GLN A 1 236 ? -31.710 -0.693 35.272 1.00 89.38 236 GLN A O 1
ATOM 1793 N N . VAL A 1 237 ? -33.220 0.959 35.537 1.00 93.56 237 VAL A N 1
ATOM 1794 C CA . VAL A 1 237 ? -32.882 1.687 34.305 1.00 93.56 237 VAL A CA 1
ATOM 1795 C C . VAL A 1 237 ? -31.452 2.220 34.388 1.00 93.56 237 VAL A C 1
ATOM 1797 O O . VAL A 1 237 ? -30.654 1.923 33.500 1.00 93.56 237 VAL A O 1
ATOM 1800 N N . ASN A 1 238 ? -31.080 2.868 35.496 1.00 90.12 238 ASN A N 1
ATOM 1801 C CA . ASN A 1 238 ? -29.726 3.391 35.713 1.00 90.12 238 ASN A CA 1
ATOM 1802 C C . ASN A 1 238 ? -28.654 2.289 35.675 1.00 90.12 238 ASN A C 1
ATOM 1804 O O . ASN A 1 238 ? -27.571 2.481 35.113 1.00 90.12 238 ASN A O 1
ATOM 1808 N N . ILE A 1 239 ? -28.941 1.108 36.238 1.00 91.12 239 ILE A N 1
ATOM 1809 C CA . ILE A 1 239 ? -28.045 -0.056 36.151 1.00 91.12 239 ILE A CA 1
ATOM 1810 C C . ILE A 1 239 ? -27.874 -0.482 34.696 1.00 91.12 239 ILE A C 1
ATOM 1812 O O . ILE A 1 239 ? -26.745 -0.695 34.258 1.00 91.12 239 ILE A O 1
ATOM 1816 N N . THR A 1 240 ? -28.973 -0.600 33.956 1.00 92.88 240 THR A N 1
ATOM 1817 C CA . THR A 1 240 ? -28.962 -1.057 32.562 1.00 92.88 240 THR A CA 1
ATOM 1818 C C . THR A 1 240 ? -28.215 -0.070 31.665 1.00 92.88 240 THR A C 1
ATOM 1820 O O . THR A 1 240 ? -27.378 -0.470 30.855 1.00 92.88 240 THR A O 1
ATOM 1823 N N . GLU A 1 241 ? -28.437 1.230 31.848 1.00 92.50 241 GLU A N 1
ATOM 1824 C CA . GLU A 1 241 ? -27.712 2.284 31.141 1.00 92.50 241 GLU A CA 1
ATOM 1825 C C . GLU A 1 241 ? -26.214 2.242 31.458 1.00 92.50 241 GLU A C 1
ATOM 1827 O O . GLU A 1 241 ? -25.385 2.175 30.547 1.00 92.50 241 GLU A O 1
ATOM 1832 N N . THR A 1 242 ? -25.853 2.182 32.743 1.00 89.56 242 THR A N 1
ATOM 1833 C CA . THR A 1 242 ? -24.449 2.107 33.169 1.00 89.56 242 THR A CA 1
ATOM 1834 C C . THR A 1 242 ? -23.776 0.841 32.630 1.00 89.56 242 THR A C 1
ATOM 1836 O O . THR A 1 242 ? -22.626 0.889 32.193 1.00 89.56 242 THR A O 1
ATOM 1839 N N . GLN A 1 243 ? -24.485 -0.291 32.592 1.00 90.62 243 GLN A N 1
ATOM 1840 C CA . GLN A 1 243 ? -24.008 -1.535 31.979 1.00 90.62 243 GLN A CA 1
ATOM 1841 C C . GLN A 1 243 ? -23.768 -1.387 30.479 1.00 90.62 243 GLN A C 1
ATOM 1843 O O . GLN A 1 243 ? -22.738 -1.843 29.980 1.00 90.62 243 GLN A O 1
ATOM 1848 N N . ASN A 1 244 ? -24.681 -0.735 29.761 1.00 92.06 244 ASN A N 1
ATOM 1849 C CA . ASN A 1 244 ? -24.544 -0.487 28.330 1.00 92.06 244 ASN A CA 1
ATOM 1850 C C . ASN A 1 244 ? -23.357 0.431 28.033 1.00 92.06 244 ASN A C 1
ATOM 1852 O O . ASN A 1 244 ? -22.552 0.126 27.151 1.00 92.06 244 ASN A O 1
ATOM 1856 N N . LEU A 1 245 ? -23.189 1.505 28.807 1.00 88.38 245 LEU A N 1
ATOM 1857 C CA . LEU A 1 245 ? -22.030 2.391 28.715 1.00 88.38 245 LEU A CA 1
ATOM 1858 C C . LEU A 1 245 ? -20.729 1.638 29.001 1.00 88.38 245 LEU A C 1
ATOM 1860 O O . LEU A 1 245 ? -19.758 1.789 28.264 1.00 88.38 245 LEU A O 1
ATOM 1864 N N . LEU A 1 246 ? -20.714 0.776 30.019 1.00 87.81 246 LEU A N 1
ATOM 1865 C CA . LEU A 1 246 ? -19.545 -0.024 30.372 1.00 87.81 246 LEU A CA 1
ATOM 1866 C C . LEU A 1 246 ? -19.197 -1.042 29.283 1.00 87.81 246 LEU A C 1
ATOM 1868 O O . LEU A 1 246 ? -18.031 -1.174 28.918 1.00 87.81 246 LEU A O 1
ATOM 1872 N N . LYS A 1 247 ? -20.199 -1.714 28.710 1.00 87.31 247 LYS A N 1
ATOM 1873 C CA . LYS A 1 247 ? -20.025 -2.629 27.576 1.00 87.31 247 LYS A CA 1
ATOM 1874 C C . LYS A 1 247 ? -19.493 -1.885 26.350 1.00 87.31 247 LYS A C 1
ATOM 1876 O O . LYS A 1 247 ? -18.565 -2.367 25.705 1.00 87.31 247 LYS A O 1
ATOM 1881 N N . LYS A 1 248 ? -20.018 -0.688 26.069 1.00 85.44 248 LYS A N 1
ATOM 1882 C CA . LYS A 1 248 ? -19.547 0.189 24.988 1.00 85.44 248 LYS A CA 1
ATOM 1883 C C . LYS A 1 248 ? -18.085 0.600 25.196 1.00 85.44 248 LYS A C 1
ATOM 1885 O O . LYS A 1 248 ? -17.288 0.457 24.272 1.00 85.44 248 LYS A O 1
ATOM 1890 N N . SER A 1 249 ? -17.708 1.031 26.401 1.00 80.38 249 SER A N 1
ATOM 1891 C CA . SER A 1 249 ? -16.318 1.374 26.738 1.00 80.38 249 SER A CA 1
ATOM 1892 C C . SER A 1 249 ? -15.379 0.163 26.691 1.00 80.38 249 SER A C 1
ATOM 1894 O O . SER A 1 249 ? -14.259 0.287 26.211 1.00 80.38 249 SER A O 1
ATOM 1896 N N . GLN A 1 250 ? -15.831 -1.022 27.116 1.00 78.44 250 GLN A N 1
ATOM 1897 C CA . GLN A 1 250 ? -15.038 -2.257 27.078 1.00 78.44 250 GLN A CA 1
ATOM 1898 C C . GLN A 1 250 ? -14.712 -2.700 25.645 1.00 78.44 250 GLN A C 1
ATOM 1900 O O . GLN A 1 250 ? -13.622 -3.205 25.389 1.00 78.44 250 GLN A O 1
ATOM 1905 N N . VAL A 1 251 ? -15.640 -2.515 24.701 1.00 78.00 251 VAL A N 1
ATOM 1906 C CA . VAL A 1 251 ? -15.390 -2.808 23.280 1.00 78.00 251 VAL A CA 1
ATOM 1907 C C . VAL A 1 251 ? -14.352 -1.848 22.699 1.00 78.00 251 VAL A C 1
ATOM 1909 O O . VAL A 1 251 ? -13.489 -2.280 21.943 1.00 78.00 251 VAL A O 1
ATOM 1912 N N . GLN A 1 252 ? -14.384 -0.575 23.101 1.00 71.75 252 GLN A N 1
ATOM 1913 C CA . GLN A 1 252 ? -13.423 0.446 22.661 1.00 71.75 252 GLN A CA 1
ATOM 1914 C C . GLN A 1 252 ? -12.020 0.289 23.266 1.00 71.75 252 GLN A C 1
ATOM 1916 O O . GLN A 1 252 ? -11.108 0.998 22.857 1.00 71.75 252 GLN A O 1
ATOM 1921 N N . LEU A 1 253 ? -11.859 -0.594 24.251 1.00 71.88 253 LEU A N 1
ATOM 1922 C CA . LEU A 1 253 ? -10.591 -0.881 24.921 1.00 71.88 253 LEU A CA 1
ATOM 1923 C C . LEU A 1 253 ? -9.810 -2.033 24.302 1.00 71.88 253 LEU A C 1
ATOM 1925 O O . LEU A 1 253 ? -8.686 -2.304 24.716 1.00 71.88 253 LEU A O 1
ATOM 1929 N N . LYS A 1 254 ? -10.402 -2.757 23.348 1.00 76.62 254 LYS A N 1
ATOM 1930 C CA . LYS A 1 254 ? -9.638 -3.763 22.619 1.00 76.62 254 LYS A CA 1
ATOM 1931 C C . LYS A 1 254 ? -8.561 -3.033 21.812 1.00 76.62 254 LYS A C 1
ATOM 1933 O O . LYS A 1 254 ? -8.921 -2.102 21.087 1.00 76.62 254 LYS A O 1
ATOM 1938 N N . PRO A 1 255 ? -7.280 -3.435 21.921 1.00 76.88 255 PRO A N 1
ATOM 1939 C CA . PRO A 1 255 ? -6.241 -2.850 21.095 1.00 76.88 255 PRO A CA 1
ATOM 1940 C C . PRO A 1 255 ? -6.644 -3.009 19.631 1.00 76.88 255 PRO A C 1
ATOM 1942 O O . PRO A 1 255 ? -7.150 -4.051 19.202 1.00 76.88 255 PRO A O 1
ATOM 1945 N N . LYS A 1 256 ? -6.479 -1.934 18.873 1.00 86.12 256 LYS A N 1
ATOM 1946 C CA . LYS A 1 256 ? -6.808 -1.887 17.461 1.00 86.12 256 LYS A CA 1
ATOM 1947 C C . LYS A 1 256 ? -5.634 -2.486 16.703 1.00 86.12 256 LYS A C 1
ATOM 1949 O O . LYS A 1 256 ? -4.536 -1.934 16.690 1.00 86.12 256 LYS A O 1
ATOM 1954 N N . SER A 1 257 ? -5.856 -3.646 16.105 1.00 90.12 257 SER A N 1
ATOM 1955 C CA . SER A 1 257 ? -4.854 -4.292 15.265 1.00 90.12 257 SER A CA 1
ATOM 1956 C C . SER A 1 257 ? -4.839 -3.640 13.886 1.00 90.12 257 SER A C 1
ATOM 1958 O O . SER A 1 257 ? -5.883 -3.436 13.264 1.00 90.12 257 SER A O 1
ATOM 1960 N N . LEU A 1 258 ? -3.644 -3.315 13.409 1.00 90.88 258 LEU A N 1
ATOM 1961 C CA . LEU A 1 258 ? -3.386 -2.947 12.029 1.00 90.88 258 LEU A CA 1
ATOM 1962 C C . LEU A 1 258 ? -3.019 -4.205 11.254 1.00 90.88 258 LEU A C 1
ATOM 1964 O O . LEU A 1 258 ? -2.160 -4.983 11.679 1.00 90.88 258 LEU A O 1
ATOM 1968 N N . TYR A 1 259 ? -3.668 -4.379 10.112 1.00 93.25 259 TYR A N 1
ATOM 1969 C CA . TYR A 1 259 ? -3.526 -5.558 9.271 1.00 93.25 259 TYR A CA 1
ATOM 1970 C C . TYR A 1 259 ? -2.843 -5.195 7.955 1.00 93.25 259 TYR A C 1
ATOM 1972 O O . TYR A 1 259 ? -3.026 -4.092 7.438 1.00 93.25 259 TYR A O 1
ATOM 1980 N N . ALA A 1 260 ? -2.085 -6.133 7.398 1.00 94.44 260 ALA A N 1
ATOM 1981 C CA . ALA A 1 260 ? -1.548 -6.017 6.053 1.00 94.44 260 ALA A CA 1
ATOM 1982 C C . ALA A 1 260 ? -2.708 -6.021 5.033 1.00 94.44 260 ALA A C 1
ATOM 1984 O O . ALA A 1 260 ? -3.520 -6.947 5.053 1.00 94.44 260 ALA A O 1
ATOM 1985 N N . PRO A 1 261 ? -2.823 -5.018 4.144 1.00 91.31 261 PRO A N 1
ATOM 1986 C CA . PRO A 1 261 ? -3.917 -4.957 3.174 1.00 91.31 261 PRO A CA 1
ATOM 1987 C C . PRO A 1 261 ? -3.741 -5.945 2.011 1.00 91.31 261 PRO A C 1
ATOM 1989 O O . PRO A 1 261 ? -4.725 -6.315 1.378 1.00 91.31 261 PRO A O 1
ATOM 1992 N N . ILE A 1 262 ? -2.503 -6.362 1.731 1.00 90.06 262 ILE A N 1
ATOM 1993 C CA . ILE A 1 262 ? -2.128 -7.215 0.598 1.00 90.06 262 ILE A CA 1
ATOM 1994 C 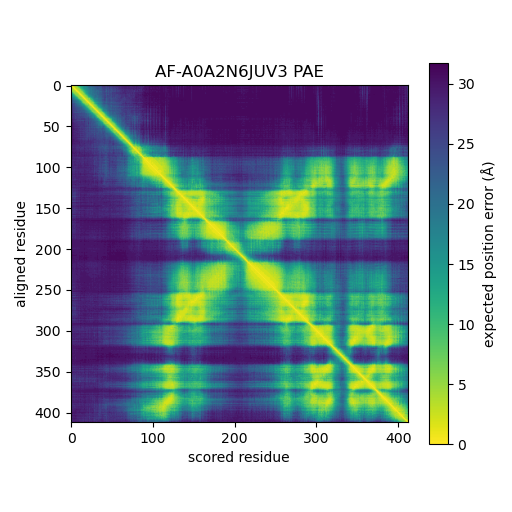C . ILE A 1 262 ? -1.036 -8.215 0.997 1.00 90.06 262 ILE A C 1
ATOM 1996 O O . ILE A 1 262 ? -0.353 -8.026 2.007 1.00 90.06 262 ILE A O 1
ATOM 2000 N N . ASP A 1 263 ? -0.846 -9.245 0.170 1.00 88.06 263 ASP A N 1
ATOM 2001 C CA . ASP A 1 263 ? 0.312 -10.137 0.248 1.00 88.06 263 ASP A CA 1
ATOM 2002 C C . ASP A 1 263 ? 1.576 -9.397 -0.220 1.00 88.06 263 ASP A C 1
ATOM 2004 O O . ASP A 1 263 ? 1.631 -8.863 -1.333 1.00 88.06 263 ASP A O 1
ATOM 2008 N N . GLY A 1 264 ? 2.611 -9.351 0.617 1.00 88.31 264 GLY A N 1
ATOM 2009 C CA . GLY A 1 264 ? 3.775 -8.518 0.343 1.00 88.31 264 GLY A CA 1
ATOM 2010 C C . GLY A 1 264 ? 4.963 -8.730 1.273 1.00 88.31 264 GLY A C 1
ATOM 2011 O O . GLY A 1 264 ? 4.927 -9.543 2.190 1.00 88.31 264 GLY A O 1
ATOM 2012 N N . VAL A 1 265 ? 6.037 -7.982 1.040 1.00 88.00 265 VAL A N 1
ATOM 2013 C CA . VAL A 1 265 ? 7.188 -7.868 1.942 1.00 88.00 265 VAL A CA 1
ATOM 2014 C C . VAL A 1 265 ? 7.117 -6.528 2.660 1.00 88.00 265 VAL A C 1
ATOM 2016 O O . VAL A 1 265 ? 6.856 -5.501 2.033 1.00 88.00 265 VAL A O 1
ATOM 2019 N N . VAL A 1 266 ? 7.385 -6.513 3.963 1.00 91.56 266 VAL A N 1
ATOM 2020 C CA . VAL A 1 266 ? 7.536 -5.269 4.729 1.00 91.56 266 VAL A CA 1
ATOM 2021 C C . VAL A 1 266 ? 8.825 -4.570 4.286 1.00 91.56 266 VAL A C 1
ATOM 2023 O O . VAL A 1 266 ? 9.917 -4.980 4.671 1.00 91.56 266 VAL A O 1
ATOM 2026 N N . SER A 1 267 ? 8.710 -3.529 3.467 1.00 87.00 267 SER A N 1
ATOM 2027 C CA . SER A 1 267 ? 9.841 -2.762 2.929 1.00 87.00 267 SER A CA 1
ATOM 2028 C C . SER A 1 267 ? 10.466 -1.867 3.999 1.00 87.00 267 SER A C 1
ATOM 2030 O O . SER A 1 267 ? 11.679 -1.883 4.217 1.00 87.00 267 SER A O 1
ATOM 2032 N N . SER A 1 268 ? 9.621 -1.131 4.721 1.00 90.56 268 SER A N 1
ATOM 2033 C CA . SER A 1 268 ? 10.017 -0.242 5.811 1.00 90.56 268 SER A CA 1
ATOM 2034 C C . SER A 1 268 ? 9.085 -0.422 7.011 1.00 90.56 268 SER A C 1
ATOM 2036 O O . SER A 1 268 ? 7.894 -0.710 6.860 1.00 90.56 268 SER A O 1
ATOM 2038 N N . LEU A 1 269 ? 9.649 -0.303 8.215 1.00 92.12 269 LEU A N 1
ATOM 2039 C CA . LEU A 1 269 ? 8.924 -0.336 9.483 1.00 92.12 269 LEU A CA 1
ATOM 2040 C C . LEU A 1 269 ? 9.402 0.850 10.327 1.00 92.12 269 LEU A C 1
ATOM 2042 O O . LEU A 1 269 ? 10.521 0.854 10.832 1.00 92.12 269 LEU A O 1
ATOM 2046 N N . ASN A 1 270 ? 8.549 1.859 10.466 1.00 90.62 270 ASN A N 1
ATOM 2047 C CA . ASN A 1 270 ? 8.866 3.155 11.069 1.00 90.62 270 ASN A CA 1
ATOM 2048 C C . ASN A 1 270 ? 8.505 3.223 12.560 1.00 90.62 270 ASN A C 1
ATOM 2050 O O . ASN A 1 270 ? 8.302 4.307 13.096 1.00 90.62 270 ASN A O 1
ATOM 2054 N N . ILE A 1 271 ? 8.406 2.070 13.220 1.00 90.38 271 ILE A N 1
ATOM 2055 C CA . ILE A 1 271 ? 8.189 1.953 14.664 1.00 90.38 271 ILE A CA 1
ATOM 2056 C C . ILE A 1 271 ? 9.387 1.241 15.277 1.00 90.38 271 ILE A C 1
ATOM 2058 O O . ILE A 1 271 ? 9.767 0.152 14.843 1.00 90.38 271 ILE A O 1
ATOM 2062 N N . ARG A 1 272 ? 10.016 1.873 16.266 1.00 87.19 272 ARG A N 1
ATOM 2063 C CA . ARG A 1 272 ? 11.283 1.398 16.837 1.00 87.19 272 ARG A CA 1
ATOM 2064 C C . ARG A 1 272 ? 11.066 0.486 18.028 1.00 87.19 272 ARG A C 1
ATOM 2066 O O . ARG A 1 272 ? 11.831 -0.454 18.229 1.00 87.19 272 ARG A O 1
ATOM 2073 N N . SER A 1 273 ? 10.041 0.762 18.824 1.00 87.06 273 SER A N 1
ATOM 2074 C CA . SER A 1 273 ? 9.789 0.031 20.058 1.00 87.06 273 SER A CA 1
ATOM 2075 C C . SER A 1 273 ? 8.308 -0.040 20.402 1.00 87.06 273 SER A C 1
ATOM 2077 O O . SER A 1 273 ? 7.480 0.777 19.997 1.00 87.06 273 SER A O 1
ATOM 2079 N N . THR A 1 274 ? 7.966 -1.051 21.196 1.00 89.44 274 THR A N 1
ATOM 2080 C CA . THR A 1 274 ? 6.682 -1.086 21.892 1.00 89.44 274 THR A CA 1
ATOM 2081 C C . THR A 1 274 ? 6.619 0.078 22.876 1.00 89.44 274 THR A C 1
ATOM 2083 O O . THR A 1 274 ? 7.556 0.310 23.638 1.00 89.44 274 THR A O 1
ATOM 2086 N N . GLY A 1 275 ? 5.498 0.782 22.889 1.00 85.88 275 GLY A N 1
ATOM 2087 C CA . GLY A 1 275 ? 5.238 1.936 23.733 1.00 85.88 275 GLY A CA 1
ATOM 2088 C C . GLY A 1 275 ? 5.421 3.284 23.043 1.00 85.88 275 GLY A C 1
ATOM 2089 O O . GLY A 1 275 ? 5.115 4.302 23.658 1.00 85.88 275 GLY A O 1
ATOM 2090 N N . GLU A 1 276 ? 5.867 3.293 21.790 1.00 88.62 276 GLU A N 1
ATOM 2091 C CA . GLU A 1 276 ? 5.918 4.489 20.953 1.00 88.62 276 GLU A CA 1
ATOM 2092 C C . GLU A 1 276 ? 4.501 5.007 20.649 1.00 88.62 276 GLU A C 1
ATOM 2094 O O . GLU A 1 276 ? 3.572 4.225 20.422 1.00 88.62 276 GLU A O 1
ATOM 2099 N N . GLU A 1 277 ? 4.325 6.327 20.674 1.00 89.88 277 GLU A N 1
ATOM 2100 C CA . GLU A 1 277 ? 3.062 6.980 20.330 1.00 89.88 277 GLU A CA 1
ATOM 2101 C C . GLU A 1 277 ? 3.013 7.275 18.833 1.00 89.88 277 GLU A C 1
ATOM 2103 O O . GLU A 1 277 ? 3.897 7.932 18.282 1.00 89.88 277 GLU A O 1
ATOM 2108 N N . VAL A 1 278 ? 1.953 6.810 18.178 1.00 89.81 278 VAL A N 1
ATOM 2109 C CA . VAL A 1 278 ? 1.742 6.981 16.741 1.00 89.81 278 VAL A CA 1
ATOM 2110 C C . VAL A 1 278 ? 0.561 7.907 16.482 1.00 89.81 278 VAL A C 1
ATOM 2112 O O . VAL A 1 278 ? -0.518 7.778 17.067 1.00 89.81 278 VAL A O 1
ATOM 2115 N N . LYS A 1 279 ? 0.776 8.877 15.592 1.00 91.06 279 LYS A N 1
ATOM 2116 C CA . LYS A 1 279 ? -0.221 9.877 15.204 1.00 91.06 279 LYS A CA 1
ATOM 2117 C C . LYS A 1 279 ? -1.089 9.375 14.046 1.00 91.06 279 LYS A C 1
ATOM 2119 O O . LYS A 1 279 ? -0.620 8.575 13.235 1.00 91.06 279 LYS A O 1
ATOM 2124 N N . PRO A 1 280 ? -2.326 9.882 13.899 1.00 89.94 280 PRO A N 1
ATOM 2125 C CA . PRO A 1 280 ? -3.136 9.617 12.716 1.00 89.94 280 PRO A CA 1
ATOM 2126 C C . PRO A 1 280 ? -2.380 9.972 11.430 1.00 89.94 280 PRO A C 1
ATOM 2128 O O . PRO A 1 280 ? -1.699 10.998 11.386 1.00 89.94 280 PRO A O 1
ATOM 2131 N N . LYS A 1 281 ? -2.524 9.148 10.385 1.00 90.12 281 LYS A N 1
ATOM 2132 C CA . LYS A 1 281 ? -1.848 9.290 9.075 1.00 90.12 281 LYS A CA 1
ATOM 2133 C C . LYS A 1 281 ? -0.318 9.152 9.100 1.00 90.12 281 LYS A C 1
ATOM 2135 O O . LYS A 1 281 ? 0.326 9.294 8.064 1.00 90.12 281 LYS A O 1
ATOM 2140 N N . GLN A 1 282 ? 0.284 8.853 10.249 1.00 91.44 282 GLN A N 1
ATOM 2141 C CA . GLN A 1 282 ? 1.708 8.535 10.318 1.00 91.44 282 GLN A CA 1
ATOM 2142 C C . GLN A 1 282 ? 1.969 7.179 9.654 1.00 91.44 282 GLN A C 1
ATOM 2144 O O . GLN A 1 282 ? 1.298 6.196 9.953 1.00 91.44 282 GLN A O 1
ATOM 2149 N N . ILE A 1 283 ? 2.956 7.108 8.762 1.00 92.19 283 ILE A N 1
ATOM 2150 C CA . ILE A 1 283 ? 3.346 5.847 8.119 1.00 92.19 283 ILE A CA 1
ATOM 2151 C C . ILE A 1 283 ? 4.039 4.968 9.160 1.00 92.19 283 ILE A C 1
ATOM 2153 O O . ILE A 1 283 ? 5.113 5.324 9.639 1.00 92.19 283 ILE A O 1
ATOM 2157 N N . ILE A 1 284 ? 3.427 3.831 9.497 1.00 92.62 284 ILE A N 1
ATOM 2158 C CA . ILE A 1 284 ? 3.969 2.841 10.440 1.00 92.62 284 ILE A CA 1
ATOM 2159 C C . ILE A 1 284 ? 4.753 1.763 9.700 1.00 92.62 284 ILE A C 1
ATOM 2161 O O . ILE A 1 284 ? 5.822 1.362 10.149 1.00 92.62 284 ILE A O 1
ATOM 2165 N N . ALA A 1 285 ? 4.224 1.281 8.580 1.00 92.44 285 ALA A N 1
ATOM 2166 C CA . ALA A 1 285 ? 4.873 0.265 7.765 1.00 92.44 285 ALA A CA 1
ATOM 2167 C C . ALA A 1 285 ? 4.565 0.494 6.288 1.00 92.44 285 ALA A C 1
ATOM 2169 O O . ALA A 1 285 ? 3.493 0.995 5.950 1.00 92.44 285 ALA A O 1
ATOM 2170 N N . GLU A 1 286 ? 5.469 0.077 5.413 1.00 91.88 286 GLU A N 1
ATOM 2171 C CA . GLU A 1 286 ? 5.232 0.031 3.973 1.00 91.88 286 GLU A CA 1
ATOM 2172 C C . GLU A 1 286 ? 5.349 -1.402 3.479 1.00 91.88 286 GLU A C 1
ATOM 2174 O O . GLU A 1 286 ? 6.340 -2.086 3.744 1.00 91.88 286 GLU A O 1
ATOM 2179 N N . ILE A 1 287 ? 4.334 -1.861 2.755 1.00 89.62 287 ILE A N 1
ATOM 2180 C CA . ILE A 1 287 ? 4.263 -3.224 2.240 1.00 89.62 287 ILE A CA 1
ATOM 2181 C C . ILE A 1 287 ? 4.390 -3.174 0.720 1.00 89.62 287 ILE A C 1
ATOM 2183 O O . ILE A 1 287 ? 3.583 -2.547 0.030 1.00 89.62 287 ILE A O 1
ATOM 2187 N N . ALA A 1 288 ? 5.425 -3.834 0.206 1.00 85.50 288 ALA A N 1
ATOM 2188 C CA . ALA A 1 288 ? 5.657 -4.008 -1.218 1.00 85.50 288 ALA A CA 1
ATOM 2189 C C . ALA A 1 288 ? 5.008 -5.322 -1.689 1.00 85.50 288 ALA A C 1
ATOM 2191 O O . ALA A 1 288 ? 5.292 -6.366 -1.099 1.00 85.50 288 ALA A O 1
ATOM 2192 N N . PRO A 1 289 ? 4.163 -5.318 -2.731 1.00 82.81 289 PRO A N 1
ATOM 2193 C CA . PRO A 1 289 ? 3.551 -6.542 -3.244 1.00 82.81 289 PRO A CA 1
ATOM 2194 C C . PRO A 1 289 ? 4.606 -7.521 -3.781 1.00 82.81 289 PRO A C 1
ATOM 2196 O O . PRO A 1 289 ? 5.487 -7.129 -4.542 1.00 82.81 289 PRO A O 1
ATOM 2199 N N . ILE A 1 290 ? 4.495 -8.805 -3.417 1.00 71.69 290 ILE A N 1
ATOM 2200 C CA . ILE A 1 290 ? 5.388 -9.878 -3.918 1.00 71.69 290 ILE A CA 1
ATOM 2201 C C . ILE A 1 290 ? 4.993 -10.303 -5.341 1.00 71.69 290 ILE A C 1
ATOM 2203 O O . ILE A 1 290 ? 5.830 -10.735 -6.130 1.00 71.69 290 ILE A O 1
ATOM 2207 N N . HIS A 1 291 ? 3.718 -10.141 -5.690 1.00 61.59 291 HIS A N 1
ATOM 2208 C CA . HIS A 1 291 ? 3.162 -10.503 -6.990 1.00 61.59 291 HIS A CA 1
ATOM 2209 C C . HIS A 1 291 ? 2.758 -9.238 -7.745 1.00 61.59 291 HIS A C 1
ATOM 2211 O O . HIS A 1 291 ? 1.580 -8.981 -7.980 1.00 61.59 291 HIS A O 1
ATOM 2217 N N . ALA A 1 292 ? 3.747 -8.407 -8.086 1.00 57.56 292 ALA A N 1
ATOM 2218 C CA . ALA A 1 292 ? 3.524 -7.285 -8.985 1.00 57.56 292 ALA A CA 1
ATOM 2219 C C . ALA A 1 292 ? 3.176 -7.847 -10.373 1.00 57.56 292 ALA A C 1
ATOM 2221 O O . ALA A 1 292 ? 4.005 -8.429 -11.070 1.00 57.56 292 ALA A O 1
ATOM 2222 N N . SER A 1 293 ? 1.895 -7.742 -10.708 1.00 59.22 293 SER A N 1
ATOM 2223 C CA . SER A 1 293 ? 1.241 -8.217 -11.923 1.00 59.22 293 SER A CA 1
ATOM 2224 C C . SER A 1 293 ? 2.036 -7.883 -13.178 1.00 59.22 293 SER A C 1
ATOM 2226 O O . SER A 1 293 ? 2.039 -6.713 -13.536 1.00 59.22 293 SER A O 1
ATOM 2228 N N . GLY A 1 294 ? 2.665 -8.888 -13.812 1.00 65.19 294 GLY A N 1
ATOM 2229 C CA . GLY A 1 294 ? 3.101 -8.972 -15.223 1.00 65.19 294 GLY A CA 1
ATOM 2230 C C . GLY A 1 294 ? 3.782 -7.763 -15.876 1.00 65.19 294 GLY A C 1
ATOM 2231 O O . GLY A 1 294 ? 4.001 -7.780 -17.079 1.00 65.19 294 GLY A O 1
ATOM 2232 N N . VAL A 1 295 ? 4.075 -6.711 -15.126 1.00 75.62 295 VAL A N 1
ATOM 2233 C CA . VAL A 1 295 ? 4.468 -5.389 -15.588 1.00 75.62 295 VAL A CA 1
ATOM 2234 C C . VAL A 1 295 ? 5.651 -4.982 -14.741 1.00 75.62 295 VAL A C 1
ATOM 2236 O O . VAL A 1 295 ? 5.542 -4.813 -13.523 1.00 75.62 295 VAL A O 1
ATOM 2239 N N . LEU A 1 296 ? 6.787 -4.857 -15.406 1.00 79.06 296 LEU A N 1
ATOM 2240 C CA . LEU A 1 296 ? 8.045 -4.460 -14.819 1.00 79.06 296 LEU A CA 1
ATOM 2241 C C . LEU A 1 296 ? 8.255 -2.968 -15.058 1.00 79.06 296 LEU A C 1
ATOM 2243 O O . LEU A 1 296 ? 8.284 -2.528 -16.207 1.00 79.06 296 LEU A O 1
ATOM 2247 N N . SER A 1 297 ? 8.441 -2.200 -13.989 1.00 82.00 297 SER A N 1
ATOM 2248 C CA . SER A 1 297 ? 8.821 -0.794 -14.104 1.00 82.00 297 SER A CA 1
ATOM 2249 C C . SER A 1 297 ? 10.337 -0.676 -14.022 1.00 82.00 297 SER A C 1
ATOM 2251 O O . SER A 1 297 ? 10.937 -1.019 -13.006 1.00 82.00 297 SER A O 1
ATOM 2253 N N . LEU A 1 298 ? 10.968 -0.188 -15.084 1.00 84.31 298 LEU A N 1
ATOM 2254 C CA . LEU A 1 298 ? 12.400 0.083 -15.145 1.00 84.31 298 LEU A CA 1
ATOM 2255 C C . LEU A 1 298 ? 12.666 1.579 -15.094 1.00 84.31 298 LEU A C 1
ATOM 2257 O O . LEU A 1 298 ? 12.019 2.372 -15.775 1.00 84.31 298 LEU A O 1
ATOM 2261 N N . ILE A 1 299 ? 13.660 1.954 -14.302 1.00 87.12 299 ILE A N 1
ATOM 2262 C CA . ILE A 1 299 ? 14.173 3.321 -14.244 1.00 87.12 299 ILE A CA 1
ATOM 2263 C C . ILE A 1 299 ? 15.373 3.416 -15.188 1.00 87.12 299 ILE A C 1
ATOM 2265 O O . ILE A 1 299 ? 16.371 2.731 -14.963 1.00 87.12 299 ILE A O 1
ATOM 2269 N N . LEU A 1 300 ? 15.280 4.248 -16.231 1.00 87.75 300 LEU A N 1
ATOM 2270 C CA . LEU A 1 300 ? 16.335 4.450 -17.233 1.00 87.75 300 LEU A CA 1
ATOM 2271 C C . LEU A 1 300 ? 16.781 5.920 -17.273 1.00 87.75 300 LEU A C 1
ATOM 2273 O O . LEU A 1 300 ? 15.937 6.802 -17.117 1.00 87.75 300 LEU A O 1
ATOM 2277 N N . PRO A 1 301 ? 18.061 6.224 -17.556 1.00 88.25 301 PRO A N 1
ATOM 2278 C CA . PRO A 1 301 ? 18.504 7.597 -17.803 1.00 88.25 301 PRO A CA 1
ATOM 2279 C C . PRO A 1 301 ? 17.713 8.253 -18.942 1.00 88.25 301 PRO A C 1
ATOM 2281 O O . PRO A 1 301 ? 17.467 7.610 -19.967 1.00 88.25 301 PRO A O 1
ATOM 2284 N N . SER A 1 302 ? 17.367 9.537 -18.811 1.00 88.31 302 SER A N 1
ATOM 2285 C CA . SER A 1 302 ? 16.537 10.264 -19.790 1.00 88.31 302 SER A CA 1
ATOM 2286 C C . SER A 1 302 ? 17.070 10.168 -21.223 1.00 88.31 302 SER A C 1
ATOM 2288 O O . SER A 1 302 ? 16.293 9.983 -22.156 1.00 88.31 302 SER A O 1
ATOM 2290 N N . GLN A 1 303 ? 18.395 10.196 -21.397 1.00 85.44 303 GLN A N 1
ATOM 2291 C CA . GLN A 1 303 ? 19.049 10.052 -22.702 1.00 85.44 303 GLN A CA 1
ATOM 2292 C C . GLN A 1 303 ? 18.776 8.690 -23.353 1.00 85.44 303 GLN A C 1
ATOM 2294 O O . GLN A 1 303 ? 18.617 8.606 -24.563 1.00 85.44 303 GLN A O 1
ATOM 2299 N N . LYS A 1 304 ? 18.717 7.611 -22.562 1.00 84.31 304 LYS A N 1
ATOM 2300 C CA . LYS A 1 304 ? 18.444 6.253 -23.057 1.00 84.31 304 LYS A CA 1
ATOM 2301 C C . LYS A 1 304 ? 16.949 6.035 -23.271 1.00 84.31 304 LYS A C 1
ATOM 2303 O O . LYS A 1 304 ? 16.563 5.454 -24.278 1.00 84.31 304 LYS A O 1
ATOM 2308 N N . ALA A 1 305 ? 16.118 6.554 -22.369 1.00 84.00 305 ALA A N 1
ATOM 2309 C CA . ALA A 1 305 ? 14.664 6.486 -22.476 1.00 84.00 305 ALA A CA 1
ATOM 2310 C C . ALA A 1 305 ? 14.106 7.250 -23.692 1.00 84.00 305 AL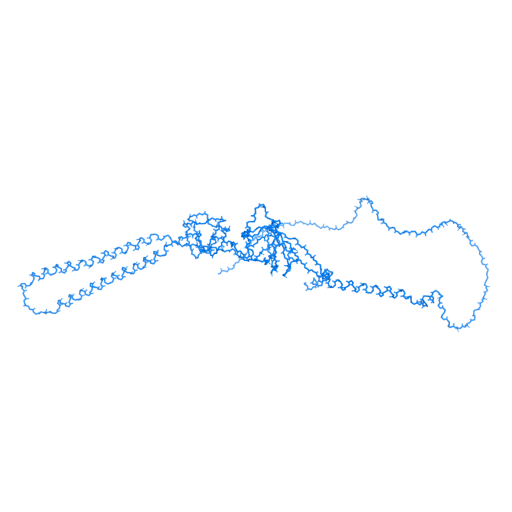A A C 1
ATOM 2312 O O . ALA A 1 305 ? 13.067 6.863 -24.213 1.00 84.00 305 ALA A O 1
ATOM 2313 N N . ALA A 1 306 ? 14.805 8.280 -24.188 1.00 82.94 306 ALA A N 1
ATOM 2314 C CA . ALA A 1 306 ? 14.419 9.017 -25.396 1.00 82.94 306 ALA A CA 1
ATOM 2315 C C . ALA A 1 306 ? 14.378 8.157 -26.677 1.00 82.94 306 ALA A C 1
ATOM 2317 O O . ALA A 1 306 ? 13.766 8.555 -27.666 1.00 82.94 306 ALA A O 1
ATOM 2318 N N . PHE A 1 307 ? 15.030 6.991 -26.677 1.00 80.75 307 PHE A N 1
ATOM 2319 C CA . PHE A 1 307 ? 15.048 6.066 -27.814 1.00 80.75 307 PHE A CA 1
ATOM 2320 C C . PHE A 1 307 ? 14.056 4.908 -27.675 1.00 80.75 307 PHE A C 1
ATOM 2322 O O . PHE A 1 307 ? 14.004 4.055 -28.556 1.00 80.75 307 PHE A O 1
ATOM 2329 N N . VAL A 1 308 ? 13.285 4.873 -26.587 1.00 86.56 308 VAL A N 1
ATOM 2330 C CA . VAL A 1 308 ? 12.336 3.801 -26.290 1.00 86.56 308 VAL A CA 1
ATOM 2331 C C . VAL A 1 308 ? 10.932 4.263 -26.650 1.00 86.56 308 VAL A C 1
ATOM 2333 O O . VAL A 1 308 ? 10.475 5.301 -26.174 1.00 86.56 308 VAL A O 1
ATOM 2336 N N . ASN A 1 309 ? 10.229 3.478 -27.459 1.00 87.56 309 ASN A N 1
ATOM 2337 C CA . ASN A 1 309 ? 8.859 3.751 -27.864 1.00 87.56 309 ASN A CA 1
ATOM 2338 C C . ASN A 1 309 ? 7.894 2.704 -27.308 1.00 87.56 309 ASN A C 1
ATOM 2340 O O . ASN A 1 309 ? 8.232 1.541 -27.079 1.00 87.56 309 ASN A O 1
ATOM 2344 N N . LYS A 1 310 ? 6.638 3.119 -27.132 1.00 90.19 310 LYS A N 1
ATOM 2345 C CA . LYS A 1 310 ? 5.552 2.192 -26.819 1.00 90.19 310 LYS A CA 1
ATOM 2346 C C . LYS A 1 310 ? 5.443 1.144 -27.929 1.00 90.19 310 LYS A C 1
ATOM 2348 O O . LYS A 1 310 ? 5.289 1.492 -29.097 1.00 90.19 310 LYS A O 1
ATOM 2353 N N . GLY A 1 311 ? 5.459 -0.127 -27.546 1.00 88.00 311 GLY A N 1
ATOM 2354 C CA . GLY A 1 311 ? 5.373 -1.261 -28.460 1.00 88.00 311 GLY A CA 1
ATOM 2355 C C . GLY A 1 311 ? 6.704 -1.936 -28.793 1.00 88.00 311 GLY A C 1
ATOM 2356 O O . GLY A 1 311 ? 6.661 -3.022 -29.370 1.00 88.00 311 GLY A O 1
ATOM 2357 N N . ASP A 1 312 ? 7.844 -1.358 -28.405 1.00 89.50 312 ASP A N 1
ATOM 2358 C CA . ASP A 1 312 ? 9.155 -1.977 -28.625 1.00 89.50 312 ASP A CA 1
ATOM 2359 C C . ASP A 1 312 ? 9.263 -3.326 -27.897 1.00 89.50 312 ASP A C 1
ATOM 2361 O O . ASP A 1 312 ? 8.720 -3.511 -26.799 1.00 89.50 312 ASP A O 1
ATOM 2365 N N . LEU A 1 313 ? 9.962 -4.272 -28.528 1.00 87.69 313 LEU A N 1
ATOM 2366 C CA . LEU A 1 313 ? 10.270 -5.577 -27.948 1.00 87.69 313 LEU A CA 1
ATOM 2367 C C . LEU A 1 313 ? 11.436 -5.428 -26.976 1.00 87.69 313 LEU A C 1
ATOM 2369 O O . LEU A 1 313 ? 12.422 -4.758 -27.283 1.00 87.69 313 LEU A O 1
ATOM 2373 N N . VAL A 1 314 ? 11.335 -6.062 -25.812 1.00 88.31 314 VAL A N 1
ATOM 2374 C CA . VAL A 1 314 ? 12.368 -5.999 -24.778 1.00 88.31 314 VAL A CA 1
ATOM 2375 C C . VAL A 1 314 ? 12.725 -7.393 -24.301 1.00 88.31 314 VAL A C 1
ATOM 2377 O O . VAL A 1 314 ? 11.856 -8.189 -23.954 1.00 88.31 314 VAL A O 1
ATOM 2380 N N . GLU A 1 315 ? 14.021 -7.660 -24.230 1.00 86.75 315 GLU A N 1
ATOM 2381 C CA . GLU A 1 315 ? 14.582 -8.835 -23.581 1.00 86.75 315 GLU A CA 1
ATOM 2382 C C . GLU A 1 315 ? 15.312 -8.414 -22.307 1.00 86.75 315 GLU A C 1
ATOM 2384 O O . GLU A 1 315 ? 16.273 -7.649 -22.321 1.00 86.75 315 GLU A O 1
ATOM 2389 N N . LEU A 1 316 ? 14.844 -8.903 -21.169 1.00 81.88 316 LEU A N 1
ATOM 2390 C CA . LEU A 1 316 ? 15.355 -8.561 -19.851 1.00 81.88 316 LEU A CA 1
ATOM 2391 C C . LEU A 1 316 ? 16.298 -9.654 -19.379 1.00 81.88 316 LEU A C 1
ATOM 2393 O O . LEU A 1 316 ? 15.863 -10.743 -19.016 1.00 81.88 316 LEU A O 1
ATOM 2397 N N . LYS A 1 317 ? 17.589 -9.344 -19.349 1.00 81.69 317 LYS A N 1
ATOM 2398 C CA . LYS A 1 317 ? 18.643 -10.187 -18.795 1.00 81.69 317 LYS A CA 1
ATOM 2399 C C . LYS A 1 317 ? 18.778 -9.909 -17.301 1.00 81.69 317 LYS A C 1
ATOM 2401 O O . LYS A 1 317 ? 19.198 -8.832 -16.866 1.00 81.69 317 LYS A O 1
ATOM 2406 N N . LEU A 1 318 ? 18.394 -10.899 -16.508 1.00 74.12 318 LEU A N 1
ATOM 2407 C CA . LEU A 1 318 ? 18.494 -10.881 -15.060 1.00 74.12 318 LEU A CA 1
ATOM 2408 C C . LEU A 1 318 ? 19.913 -11.280 -14.653 1.00 74.12 318 LEU A C 1
ATOM 2410 O O . LEU A 1 318 ? 20.328 -12.436 -14.795 1.00 74.12 318 LEU A O 1
ATOM 2414 N N . ASN A 1 319 ? 20.646 -10.309 -14.117 1.00 65.50 319 ASN A N 1
ATOM 2415 C CA . ASN A 1 319 ? 21.961 -10.529 -13.531 1.00 65.50 319 ASN A CA 1
ATOM 2416 C C . ASN A 1 319 ? 21.763 -11.118 -12.128 1.00 65.50 319 ASN A C 1
ATOM 2418 O O . ASN A 1 319 ? 21.830 -10.408 -11.128 1.00 65.50 319 ASN A O 1
ATOM 2422 N N . PHE A 1 320 ? 21.426 -12.406 -12.048 1.00 58.25 320 PHE A N 1
ATOM 2423 C CA . PHE A 1 320 ? 21.455 -13.114 -10.774 1.00 58.25 320 PHE A CA 1
ATOM 2424 C C . PHE A 1 320 ? 22.905 -13.441 -10.445 1.00 58.25 320 PHE A C 1
ATOM 2426 O O . PHE A 1 320 ? 23.541 -14.225 -11.150 1.00 58.25 320 PHE A O 1
ATOM 2433 N N . ASP A 1 321 ? 23.414 -12.859 -9.363 1.00 51.03 321 ASP A N 1
ATOM 2434 C CA . ASP A 1 321 ? 24.594 -13.394 -8.702 1.00 51.03 321 ASP A CA 1
ATOM 2435 C C . ASP A 1 321 ? 24.224 -14.778 -8.141 1.00 51.03 321 ASP A C 1
ATOM 2437 O O . ASP A 1 321 ? 23.547 -14.897 -7.124 1.00 51.03 321 ASP A O 1
ATOM 2441 N N . SER A 1 322 ? 24.538 -15.817 -8.919 1.00 41.19 322 SER A N 1
ATOM 2442 C CA . SER A 1 322 ? 24.724 -17.226 -8.539 1.00 41.19 322 SER A CA 1
ATOM 2443 C C . SER A 1 322 ? 23.673 -17.968 -7.677 1.00 41.19 322 SER A C 1
ATOM 2445 O O . SER A 1 322 ? 23.868 -19.151 -7.385 1.00 41.19 322 SER A O 1
ATOM 2447 N N . GLN A 1 323 ? 22.508 -17.399 -7.353 1.00 43.94 323 GLN A N 1
ATOM 2448 C CA . GLN A 1 323 ? 21.428 -18.122 -6.670 1.00 43.94 323 GLN A CA 1
ATOM 2449 C C . GLN A 1 323 ? 20.388 -18.636 -7.668 1.00 43.94 323 GLN A C 1
ATOM 2451 O O . GLN A 1 323 ? 19.618 -17.891 -8.268 1.00 43.94 323 GLN A O 1
ATOM 2456 N N . ARG A 1 324 ? 20.418 -19.959 -7.861 1.00 40.91 324 ARG A N 1
ATOM 2457 C CA . ARG A 1 324 ? 19.571 -20.745 -8.765 1.00 40.91 324 ARG A CA 1
ATOM 2458 C C . ARG A 1 324 ? 18.108 -20.290 -8.729 1.00 40.91 324 ARG A C 1
ATOM 2460 O O . ARG A 1 324 ? 17.447 -20.408 -7.699 1.00 40.91 324 ARG A O 1
ATOM 2467 N N . LEU A 1 325 ? 17.588 -19.870 -9.885 1.00 45.88 325 LEU A N 1
ATOM 2468 C CA . LEU A 1 325 ? 16.155 -19.701 -10.107 1.00 45.88 325 LEU A CA 1
ATOM 2469 C C . LEU A 1 325 ? 15.472 -21.052 -9.846 1.00 45.88 325 LEU A C 1
ATOM 2471 O O . LEU A 1 325 ? 15.559 -21.974 -10.662 1.00 45.88 325 LEU A O 1
ATOM 2475 N N . ASN A 1 326 ? 14.783 -21.186 -8.715 1.00 40.25 326 ASN A N 1
ATOM 2476 C CA . ASN A 1 326 ? 13.767 -22.218 -8.553 1.00 40.25 326 ASN A CA 1
ATOM 2477 C C . ASN A 1 326 ? 12.568 -21.817 -9.419 1.00 40.25 326 ASN A C 1
ATOM 2479 O O . ASN A 1 326 ? 11.542 -21.369 -8.915 1.00 40.25 326 ASN A O 1
ATOM 2483 N N . VAL A 1 327 ? 12.701 -21.960 -10.742 1.00 49.34 327 VAL A N 1
ATOM 2484 C CA . VAL A 1 327 ? 11.524 -22.116 -11.596 1.00 49.34 327 VAL A CA 1
ATOM 2485 C C . VAL A 1 327 ? 10.843 -23.367 -11.072 1.00 49.34 327 VAL A C 1
ATOM 2487 O O . VAL A 1 327 ? 11.454 -24.439 -11.088 1.00 49.34 327 VAL A O 1
ATOM 2490 N N . ALA A 1 328 ? 9.635 -23.222 -10.532 1.00 41.19 328 ALA A N 1
ATOM 2491 C CA . ALA A 1 328 ? 8.839 -24.349 -10.078 1.00 41.19 328 ALA A CA 1
ATOM 2492 C C . ALA A 1 328 ? 8.743 -25.353 -11.236 1.00 41.19 328 ALA A C 1
ATOM 2494 O O . ALA A 1 328 ? 8.060 -25.114 -12.230 1.00 41.19 328 ALA A O 1
ATOM 2495 N N . LYS A 1 329 ? 9.519 -26.439 -11.148 1.00 40.88 329 LYS A N 1
ATOM 2496 C CA . LYS A 1 329 ? 9.544 -27.492 -12.157 1.00 40.88 329 LYS A CA 1
ATOM 2497 C C . LYS A 1 329 ? 8.175 -28.156 -12.139 1.00 40.88 329 LYS A C 1
ATOM 2499 O O . LYS A 1 329 ? 7.846 -28.863 -11.189 1.00 40.88 329 LYS A O 1
ATOM 2504 N N . THR A 1 330 ? 7.395 -27.965 -13.193 1.00 41.97 330 THR A N 1
ATOM 2505 C CA . THR A 1 330 ? 6.342 -28.914 -13.543 1.00 41.97 330 THR A CA 1
ATOM 2506 C C . THR A 1 330 ? 6.993 -30.294 -13.714 1.00 41.97 330 THR A C 1
ATOM 2508 O O . THR A 1 330 ? 8.035 -30.411 -14.368 1.00 41.97 330 THR A O 1
ATOM 2511 N N . PRO A 1 331 ? 6.464 -31.353 -13.077 1.00 45.81 331 PRO A N 1
ATOM 2512 C CA . PRO A 1 331 ? 7.072 -32.666 -13.166 1.00 45.81 331 PRO A CA 1
ATOM 2513 C C . PRO A 1 331 ? 6.825 -33.229 -14.568 1.00 45.81 331 PRO A C 1
ATOM 2515 O O . PRO A 1 331 ? 5.691 -33.244 -15.036 1.00 45.81 331 PRO A O 1
ATOM 2518 N N . LYS A 1 332 ? 7.898 -33.758 -15.167 1.00 46.75 332 LYS A N 1
ATOM 2519 C CA . LYS A 1 332 ? 7.992 -34.452 -16.467 1.00 46.75 332 LYS A CA 1
ATOM 2520 C C . LYS A 1 332 ? 8.259 -33.567 -17.688 1.00 46.75 332 LYS A C 1
ATOM 2522 O O . LYS A 1 332 ? 7.363 -33.325 -18.481 1.00 46.75 332 LYS A O 1
ATOM 2527 N N . GLN A 1 333 ? 9.540 -33.292 -17.942 1.00 40.28 333 GLN A N 1
ATOM 2528 C CA . GLN A 1 333 ? 10.138 -33.671 -19.228 1.00 40.28 333 GLN A CA 1
ATOM 2529 C C . GLN A 1 333 ? 11.668 -33.698 -19.119 1.00 40.28 333 GLN A C 1
ATOM 2531 O O . GLN A 1 333 ? 12.291 -32.701 -18.762 1.00 40.28 333 GLN A O 1
ATOM 2536 N N . ASN A 1 334 ? 12.274 -34.853 -19.414 1.00 40.41 334 ASN A N 1
ATOM 2537 C CA . ASN A 1 334 ? 13.718 -34.984 -19.607 1.00 40.41 334 ASN A CA 1
ATOM 2538 C C . ASN A 1 334 ? 14.100 -34.238 -20.891 1.00 40.41 334 ASN A C 1
ATOM 2540 O O . ASN A 1 334 ? 14.063 -34.801 -21.981 1.00 40.41 334 ASN A O 1
ATOM 2544 N N . VAL A 1 335 ? 14.446 -32.962 -20.756 1.00 41.66 335 VAL A N 1
ATOM 2545 C CA . VAL A 1 335 ? 15.142 -32.187 -21.784 1.00 41.66 335 VAL A CA 1
ATOM 2546 C C . VAL A 1 335 ? 16.430 -31.681 -21.135 1.00 41.66 335 VAL A C 1
ATOM 2548 O O . VAL A 1 335 ? 16.340 -31.050 -20.074 1.00 41.66 335 VAL A O 1
ATOM 2551 N N . PRO A 1 336 ? 17.625 -31.959 -21.696 1.00 35.62 336 PRO A N 1
ATOM 2552 C CA . PRO A 1 336 ? 18.870 -31.408 -21.173 1.00 35.62 336 PRO A CA 1
ATOM 2553 C C . PRO A 1 336 ? 18.773 -29.878 -21.215 1.00 35.62 336 PRO A C 1
ATOM 2555 O O . PRO A 1 336 ? 18.788 -29.250 -22.271 1.00 35.62 336 PRO A O 1
ATOM 2558 N N . SER A 1 337 ? 18.562 -29.281 -20.042 1.00 40.88 337 SER A N 1
ATOM 2559 C CA . SER A 1 337 ? 18.191 -27.877 -19.893 1.00 40.88 337 SER A CA 1
ATOM 2560 C C . SER A 1 337 ? 19.449 -27.028 -19.757 1.00 40.88 337 SER A C 1
ATOM 2562 O O . SER A 1 337 ? 19.824 -26.634 -18.658 1.00 40.88 337 SER A O 1
ATOM 2564 N N . TYR A 1 338 ? 20.085 -26.733 -20.890 1.00 41.28 338 TYR A N 1
ATOM 2565 C CA . TYR A 1 338 ? 21.042 -25.627 -21.031 1.00 41.28 338 TYR A CA 1
ATOM 2566 C C . TYR A 1 338 ? 20.349 -24.367 -21.569 1.00 41.28 338 TYR A C 1
ATOM 2568 O O . TYR A 1 338 ? 20.919 -23.617 -22.358 1.00 41.28 338 TYR A O 1
ATOM 2576 N N . ARG A 1 339 ? 19.091 -24.122 -21.182 1.00 41.97 339 ARG A N 1
ATOM 2577 C CA . ARG A 1 339 ? 18.460 -22.826 -21.433 1.00 41.97 339 ARG A CA 1
ATOM 2578 C C . ARG A 1 339 ? 18.753 -21.948 -20.225 1.00 41.97 339 ARG A C 1
ATOM 2580 O O . ARG A 1 339 ? 18.335 -22.241 -19.110 1.00 41.97 339 ARG A O 1
ATOM 2587 N N . ASN A 1 340 ? 19.553 -20.918 -20.454 1.00 46.97 340 ASN A N 1
ATOM 2588 C CA . ASN A 1 340 ? 19.856 -19.887 -19.478 1.00 46.97 340 ASN A CA 1
ATOM 2589 C C . ASN A 1 340 ? 18.533 -19.156 -19.163 1.00 46.97 340 ASN A C 1
ATOM 2591 O O . ASN A 1 340 ? 18.101 -18.303 -19.932 1.00 46.97 340 ASN A O 1
ATOM 2595 N N . ASN A 1 341 ? 17.840 -19.536 -18.084 1.00 54.97 341 ASN A N 1
ATOM 2596 C CA . ASN A 1 341 ? 16.490 -19.058 -17.729 1.00 54.97 341 ASN A CA 1
ATOM 2597 C C . ASN A 1 341 ? 16.466 -17.608 -17.192 1.00 54.97 341 ASN A C 1
ATOM 2599 O O . ASN A 1 341 ? 15.553 -17.223 -16.466 1.00 54.97 341 ASN A O 1
ATOM 2603 N N . ASN A 1 342 ? 17.473 -16.803 -17.527 1.00 65.75 342 ASN A N 1
ATOM 2604 C CA . ASN A 1 342 ? 17.659 -15.447 -17.016 1.00 65.75 342 ASN A CA 1
ATOM 2605 C C . ASN A 1 342 ? 17.150 -14.376 -17.989 1.00 65.75 342 ASN A C 1
ATOM 2607 O O . ASN A 1 342 ? 17.395 -13.199 -17.749 1.00 65.75 342 ASN A O 1
ATOM 2611 N N . ILE A 1 343 ? 16.499 -14.760 -19.091 1.00 76.19 343 ILE A N 1
ATOM 2612 C CA . ILE A 1 343 ? 15.979 -13.824 -20.092 1.00 76.19 343 ILE A CA 1
ATOM 2613 C C . ILE A 1 343 ? 14.456 -13.832 -20.020 1.00 76.19 343 ILE A C 1
ATOM 2615 O O . ILE A 1 343 ? 13.836 -14.878 -20.216 1.00 76.19 343 ILE A O 1
ATOM 2619 N N . LEU A 1 344 ? 13.860 -12.675 -19.741 1.00 80.44 344 LEU A N 1
ATOM 2620 C CA . LEU A 1 344 ? 12.416 -12.473 -19.804 1.00 80.44 344 LEU A CA 1
ATOM 2621 C C . LEU A 1 344 ? 12.071 -11.594 -21.001 1.00 80.44 344 LEU A C 1
ATOM 2623 O O . LEU A 1 344 ? 12.583 -10.485 -21.119 1.00 80.44 344 LEU A O 1
ATOM 2627 N N . SER A 1 345 ? 11.191 -12.074 -21.869 1.00 84.50 345 SER A N 1
ATOM 2628 C CA . SER A 1 345 ? 10.698 -11.296 -23.005 1.00 84.50 345 SER A CA 1
ATOM 2629 C C . SER A 1 345 ? 9.473 -10.478 -22.607 1.00 84.50 345 SER A C 1
ATOM 2631 O O . SER A 1 345 ? 8.659 -10.906 -21.783 1.00 84.50 345 SER A O 1
ATOM 2633 N N . GLY A 1 346 ? 9.345 -9.292 -23.189 1.00 87.75 346 GLY A N 1
ATOM 2634 C CA . GLY A 1 346 ? 8.216 -8.413 -22.953 1.00 87.75 346 GLY A CA 1
ATOM 2635 C C . GLY A 1 346 ? 8.098 -7.284 -23.968 1.00 87.75 346 GLY A C 1
ATOM 2636 O O . GLY A 1 346 ? 8.885 -7.168 -24.909 1.00 87.75 346 GLY A O 1
ATOM 2637 N N . ARG A 1 347 ? 7.105 -6.420 -23.760 1.00 89.75 347 ARG A N 1
ATOM 2638 C CA . ARG A 1 347 ? 6.820 -5.260 -24.608 1.00 89.75 347 ARG A CA 1
ATOM 2639 C C . ARG A 1 347 ? 6.666 -3.991 -23.787 1.00 89.75 347 ARG A C 1
ATOM 2641 O O . ARG A 1 347 ? 6.008 -3.995 -22.749 1.00 89.75 347 ARG A O 1
ATOM 2648 N N . VAL A 1 348 ? 7.197 -2.880 -24.290 1.00 90.56 348 VAL A N 1
ATOM 2649 C CA . VAL A 1 348 ? 7.010 -1.564 -23.664 1.00 90.56 348 VAL A CA 1
ATOM 2650 C C . VAL A 1 348 ? 5.543 -1.133 -23.754 1.00 90.56 348 VAL A C 1
ATOM 2652 O O . VAL A 1 348 ? 5.003 -0.960 -24.850 1.00 90.56 348 VAL A O 1
ATOM 2655 N N . ILE A 1 349 ? 4.896 -0.924 -22.606 1.00 89.19 349 ILE A N 1
ATOM 2656 C CA . ILE A 1 349 ? 3.524 -0.403 -22.505 1.00 89.19 349 ILE A CA 1
ATOM 2657 C C . ILE A 1 349 ? 3.537 1.125 -22.490 1.00 89.19 349 ILE A C 1
ATOM 2659 O O . ILE A 1 349 ? 2.694 1.761 -23.131 1.00 89.19 349 ILE A O 1
ATOM 2663 N N . SER A 1 350 ? 4.465 1.715 -21.738 1.00 88.75 350 SER A N 1
ATOM 2664 C CA . SER A 1 350 ? 4.518 3.155 -21.512 1.00 88.75 350 SER A CA 1
ATOM 2665 C C . SER A 1 350 ? 5.938 3.622 -21.177 1.00 88.75 350 SER A C 1
ATOM 2667 O O . SER A 1 350 ? 6.764 2.868 -20.659 1.00 88.75 350 SER A O 1
ATOM 2669 N N . VAL A 1 351 ? 6.214 4.887 -21.493 1.00 89.31 351 VAL A N 1
ATOM 2670 C CA . VAL A 1 351 ? 7.414 5.619 -21.077 1.00 89.31 351 VAL A CA 1
ATOM 2671 C C . VAL A 1 351 ? 6.916 6.916 -20.451 1.00 89.31 351 VAL A C 1
ATOM 2673 O O . VAL A 1 351 ? 6.201 7.668 -21.114 1.00 89.31 351 VAL A O 1
ATOM 2676 N N . SER A 1 352 ? 7.256 7.181 -19.189 1.00 88.00 352 SER A N 1
ATOM 2677 C CA . SER A 1 352 ? 6.828 8.398 -18.492 1.00 88.00 352 SER A CA 1
ATOM 2678 C C . SER A 1 352 ? 7.310 9.628 -19.250 1.00 88.00 352 SER A C 1
ATOM 2680 O O . SER A 1 352 ? 8.471 9.669 -19.651 1.00 88.00 352 SER A O 1
ATOM 2682 N N . SER A 1 353 ? 6.441 10.622 -19.450 1.00 83.50 353 SER A N 1
ATOM 2683 C CA . SER A 1 353 ? 6.800 11.936 -20.010 1.00 83.50 353 SER A CA 1
ATOM 2684 C C . SER A 1 353 ? 7.733 12.714 -19.090 1.00 83.50 353 SER A C 1
ATOM 2686 O O . SER A 1 353 ? 8.578 13.474 -19.566 1.00 83.50 353 SER A O 1
ATOM 2688 N N . ASP A 1 354 ? 7.607 12.465 -17.791 1.00 82.81 354 ASP A N 1
ATOM 2689 C CA . ASP A 1 354 ? 8.229 13.260 -16.749 1.00 82.81 354 ASP A CA 1
ATOM 2690 C C . ASP A 1 354 ? 9.557 12.620 -16.342 1.00 82.81 354 ASP A C 1
ATOM 2692 O O . ASP A 1 354 ? 9.651 11.396 -16.163 1.00 82.81 354 ASP A O 1
ATOM 2696 N N . ALA A 1 355 ? 10.589 13.454 -16.221 1.00 84.00 355 ALA A N 1
ATOM 2697 C CA . ALA A 1 355 ? 11.883 13.048 -15.696 1.00 84.00 355 ALA A CA 1
ATOM 2698 C C . ALA A 1 355 ? 11.896 13.237 -14.173 1.00 84.00 355 ALA A C 1
ATOM 2700 O O . ALA A 1 355 ? 11.588 14.313 -13.667 1.00 84.00 355 ALA A O 1
ATOM 2701 N N . GLN A 1 356 ? 12.259 12.182 -13.450 1.00 83.19 356 GLN A N 1
ATOM 2702 C CA . GLN A 1 356 ? 12.488 12.199 -12.008 1.00 83.19 356 GLN A CA 1
ATOM 2703 C C . GLN A 1 356 ? 13.994 12.226 -11.735 1.00 83.19 356 GLN A C 1
ATOM 2705 O O . GLN A 1 356 ? 14.782 11.756 -12.553 1.00 83.19 356 GLN A O 1
ATOM 2710 N N . THR A 1 357 ? 14.409 12.762 -10.591 1.00 83.81 357 THR A N 1
ATOM 2711 C CA . THR A 1 357 ? 15.824 12.779 -10.198 1.00 83.81 357 THR A CA 1
ATOM 2712 C C . THR A 1 357 ? 16.158 11.531 -9.381 1.00 83.81 357 THR A C 1
ATOM 2714 O O . THR A 1 357 ? 15.503 11.258 -8.378 1.00 83.81 357 THR A O 1
ATOM 2717 N N . ASP A 1 358 ? 17.184 10.785 -9.791 1.00 82.38 358 ASP A N 1
ATOM 2718 C CA . ASP A 1 358 ? 17.825 9.714 -9.014 1.00 82.38 358 ASP A CA 1
ATOM 2719 C C . ASP A 1 358 ? 19.240 10.170 -8.625 1.00 82.38 358 ASP A C 1
ATOM 2721 O O . ASP A 1 358 ? 19.993 10.663 -9.466 1.00 82.38 358 ASP A O 1
ATOM 2725 N N . GLU A 1 359 ? 19.615 9.999 -7.354 1.00 80.44 359 GLU A N 1
ATOM 2726 C CA . GLU A 1 359 ? 20.904 10.463 -6.807 1.00 80.44 359 GLU A CA 1
ATOM 2727 C C . GLU A 1 359 ? 22.132 9.912 -7.552 1.00 80.44 359 GLU A C 1
ATOM 2729 O O . GLU A 1 359 ? 23.178 10.555 -7.565 1.00 80.44 359 GLU A O 1
ATOM 2734 N N . LYS A 1 360 ? 22.030 8.725 -8.172 1.00 79.75 360 LYS A N 1
ATOM 2735 C CA . LYS A 1 360 ? 23.151 8.060 -8.861 1.00 79.75 360 LYS A CA 1
ATOM 2736 C C . LYS A 1 360 ? 23.076 8.166 -10.381 1.00 79.75 360 LYS A C 1
ATOM 2738 O O . LYS A 1 360 ? 24.110 8.160 -11.039 1.00 79.75 360 LYS A O 1
ATOM 2743 N N . LEU A 1 361 ? 21.868 8.194 -10.942 1.00 75.44 361 LEU A N 1
ATOM 2744 C CA . LEU A 1 361 ? 21.633 8.145 -12.392 1.00 75.44 361 LEU A CA 1
ATOM 2745 C C . LEU A 1 361 ? 21.250 9.508 -12.997 1.00 75.44 361 LEU A C 1
ATOM 2747 O O . LEU A 1 361 ? 21.124 9.615 -14.217 1.00 75.44 361 LEU A O 1
ATOM 2751 N N . GLY A 1 362 ? 21.083 10.545 -12.170 1.00 85.25 362 GLY A N 1
ATOM 2752 C CA . GLY A 1 362 ? 20.653 11.871 -12.604 1.00 85.25 362 GLY A CA 1
ATOM 2753 C C . GLY A 1 362 ? 19.184 11.871 -13.023 1.00 85.25 362 GLY A C 1
ATOM 2754 O O . GLY A 1 362 ? 18.338 11.260 -12.372 1.00 85.25 362 GLY A O 1
ATOM 2755 N N . TRP A 1 363 ? 18.865 12.562 -14.115 1.00 87.56 363 TRP A N 1
ATOM 2756 C CA . TRP A 1 363 ? 17.511 12.580 -14.666 1.00 87.56 363 TRP A CA 1
ATOM 2757 C C . TRP A 1 363 ? 17.153 11.218 -15.263 1.00 87.56 363 TRP A C 1
ATOM 2759 O O . TRP A 1 363 ? 17.779 10.757 -16.223 1.00 87.56 363 TRP A O 1
ATOM 2769 N N . VAL A 1 364 ? 16.121 10.591 -14.712 1.00 89.62 364 VAL A N 1
ATOM 2770 C CA . VAL A 1 364 ? 15.633 9.272 -15.101 1.00 89.62 364 VAL A CA 1
ATOM 2771 C C . VAL A 1 364 ? 14.162 9.318 -15.498 1.00 89.62 364 VAL A C 1
ATOM 2773 O O . VAL A 1 364 ? 13.375 10.107 -14.983 1.00 89.62 364 VAL A O 1
ATOM 2776 N N . ARG A 1 365 ? 13.772 8.435 -16.412 1.00 90.19 365 ARG A N 1
ATOM 2777 C CA . ARG A 1 365 ? 12.385 8.210 -16.828 1.00 90.19 365 ARG A CA 1
ATOM 2778 C C . ARG A 1 365 ? 11.989 6.781 -16.492 1.00 90.19 365 ARG A C 1
ATOM 2780 O O . ARG A 1 365 ? 12.825 5.873 -16.489 1.00 90.19 365 ARG A O 1
ATOM 2787 N N . ARG A 1 366 ? 10.707 6.582 -16.207 1.00 88.69 366 ARG A N 1
ATOM 2788 C CA . ARG A 1 366 ? 10.132 5.271 -15.911 1.00 88.69 366 ARG A CA 1
ATOM 2789 C C . ARG A 1 366 ? 9.616 4.641 -17.196 1.00 88.69 366 ARG A C 1
ATOM 2791 O O . ARG A 1 366 ? 8.877 5.277 -17.939 1.00 88.69 366 ARG A O 1
ATOM 2798 N N . VAL A 1 367 ? 9.982 3.390 -17.437 1.00 89.31 367 VAL A N 1
ATOM 2799 C CA . VAL A 1 367 ? 9.499 2.583 -18.560 1.00 89.31 367 VAL A CA 1
ATOM 2800 C C . VAL A 1 367 ? 8.770 1.371 -18.006 1.00 89.31 367 VAL A C 1
ATOM 2802 O O . VAL A 1 367 ? 9.342 0.618 -17.223 1.00 89.31 367 VAL A O 1
ATOM 2805 N N . GLU A 1 368 ? 7.517 1.181 -18.402 1.00 88.44 368 GLU A N 1
ATOM 2806 C CA . GLU A 1 368 ? 6.710 0.029 -17.998 1.00 88.44 368 GLU A CA 1
ATOM 2807 C C . GLU A 1 368 ? 6.714 -1.025 -19.100 1.00 88.44 368 GLU A C 1
ATOM 2809 O O . GLU A 1 368 ? 6.427 -0.730 -20.264 1.00 88.44 368 GLU A O 1
ATOM 2814 N N . ILE A 1 369 ? 7.022 -2.265 -18.733 1.00 87.19 369 ILE A N 1
ATOM 2815 C CA . ILE A 1 369 ? 7.197 -3.382 -19.661 1.00 87.19 369 ILE A CA 1
ATOM 2816 C C . ILE A 1 369 ? 6.258 -4.517 -19.271 1.00 87.19 369 ILE A C 1
ATOM 2818 O O . ILE A 1 369 ? 6.388 -5.063 -18.180 1.00 87.19 369 ILE A O 1
ATOM 2822 N N . ALA A 1 370 ? 5.346 -4.899 -20.164 1.00 85.88 370 ALA A N 1
ATOM 2823 C CA . ALA A 1 370 ? 4.540 -6.111 -20.027 1.00 85.88 370 ALA A CA 1
ATOM 2824 C C . ALA A 1 370 ? 5.419 -7.338 -20.284 1.00 85.88 370 ALA A C 1
ATOM 2826 O O . ALA A 1 370 ? 6.053 -7.402 -21.330 1.00 85.88 370 ALA A O 1
ATOM 2827 N N . LEU A 1 371 ? 5.435 -8.311 -19.382 1.00 82.81 371 LEU A N 1
ATOM 2828 C CA . LEU A 1 371 ? 6.134 -9.583 -19.542 1.00 82.81 371 LEU A CA 1
ATOM 2829 C C . LEU A 1 371 ? 5.246 -10.594 -20.277 1.00 82.81 371 LEU A C 1
ATOM 2831 O O . LEU A 1 371 ? 4.099 -10.832 -19.886 1.00 82.81 371 LEU A O 1
ATOM 2835 N N . ASP A 1 372 ? 5.797 -11.238 -21.302 1.00 76.31 372 ASP A N 1
ATOM 2836 C CA . ASP A 1 372 ? 5.110 -12.270 -22.071 1.00 76.31 372 ASP A CA 1
ATOM 2837 C C . ASP A 1 372 ? 5.097 -13.578 -21.248 1.00 76.31 372 ASP A C 1
ATOM 2839 O O . ASP A 1 372 ? 6.152 -14.127 -20.930 1.00 76.31 372 ASP A O 1
ATOM 2843 N N . ASN A 1 373 ? 3.901 -14.089 -20.909 1.00 63.53 373 ASN A N 1
ATOM 2844 C CA . ASN A 1 373 ? 3.601 -15.387 -20.250 1.00 63.53 373 ASN A CA 1
ATOM 2845 C C . ASN A 1 373 ? 3.252 -15.416 -18.751 1.00 63.53 373 ASN A C 1
ATOM 2847 O O . ASN A 1 373 ? 3.297 -16.495 -18.160 1.00 63.53 373 ASN A O 1
ATOM 2851 N N . ASN A 1 374 ? 2.851 -14.302 -18.125 1.00 54.09 374 ASN A N 1
ATOM 2852 C CA . ASN A 1 374 ? 2.378 -14.292 -16.723 1.00 54.09 374 ASN A CA 1
ATOM 2853 C C . ASN A 1 374 ? 3.328 -15.034 -15.751 1.00 54.09 374 ASN A C 1
ATOM 2855 O O . ASN A 1 374 ? 2.901 -15.635 -14.764 1.00 54.09 374 ASN A O 1
ATOM 2859 N N . GLN A 1 375 ? 4.626 -15.052 -16.072 1.00 55.94 375 GLN A N 1
ATOM 2860 C CA . GLN A 1 375 ? 5.630 -15.706 -15.251 1.00 55.94 375 GLN A CA 1
ATOM 2861 C C . GLN A 1 375 ? 5.801 -14.862 -13.993 1.00 55.94 375 GLN A C 1
ATOM 2863 O O . GLN A 1 375 ? 6.246 -13.716 -14.053 1.00 55.94 375 GLN A O 1
ATOM 2868 N N . THR A 1 376 ? 5.421 -15.420 -12.847 1.00 53.34 376 THR A N 1
ATOM 2869 C CA . THR A 1 376 ? 5.616 -14.788 -11.543 1.00 53.34 376 THR A CA 1
ATOM 2870 C C . THR A 1 376 ? 7.084 -14.905 -11.163 1.00 53.34 376 THR A C 1
ATOM 2872 O O . THR A 1 376 ? 7.494 -15.836 -10.468 1.00 53.34 376 THR A O 1
ATOM 2875 N N . VAL A 1 377 ? 7.899 -13.990 -11.676 1.00 62.19 377 VAL A N 1
ATOM 2876 C CA . VAL A 1 377 ? 9.277 -13.834 -11.221 1.00 62.19 377 VAL A CA 1
ATOM 2877 C C . VAL A 1 377 ? 9.258 -12.936 -9.995 1.00 62.19 377 VAL A C 1
ATOM 2879 O O . VAL A 1 377 ? 8.720 -11.831 -10.026 1.00 62.19 377 VAL A O 1
ATOM 2882 N N . ASN A 1 378 ? 9.825 -13.432 -8.897 1.00 62.91 378 ASN A N 1
ATOM 2883 C CA . ASN A 1 378 ? 9.987 -12.643 -7.684 1.00 62.91 378 ASN A CA 1
ATOM 2884 C C . ASN A 1 378 ? 11.077 -11.600 -7.941 1.00 62.91 378 ASN A C 1
ATOM 2886 O O . ASN A 1 378 ? 12.263 -11.933 -7.947 1.00 62.91 378 ASN A O 1
ATOM 2890 N N . PHE A 1 379 ? 10.675 -10.356 -8.175 1.00 68.06 379 PHE A N 1
ATOM 2891 C CA . PHE A 1 379 ? 11.601 -9.237 -8.267 1.00 68.06 379 PHE A CA 1
ATOM 2892 C C . PHE A 1 379 ? 11.780 -8.598 -6.897 1.00 68.06 379 PHE A C 1
ATOM 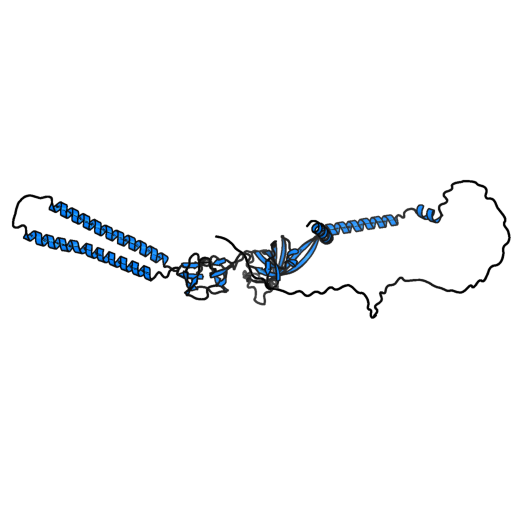2894 O O . PHE A 1 379 ? 10.805 -8.328 -6.194 1.00 68.06 379 PHE A O 1
ATOM 2901 N N . THR A 1 380 ? 13.023 -8.295 -6.540 1.00 66.81 380 THR A N 1
ATOM 2902 C CA . THR A 1 380 ? 13.298 -7.435 -5.389 1.00 66.81 380 THR A CA 1
ATOM 2903 C C . THR A 1 380 ? 13.266 -5.982 -5.850 1.00 66.81 380 THR A C 1
ATOM 2905 O O . THR A 1 380 ? 13.879 -5.630 -6.860 1.00 66.81 380 THR A O 1
ATOM 2908 N N . ALA A 1 381 ? 12.566 -5.114 -5.117 1.00 69.69 381 ALA A N 1
ATOM 2909 C CA . ALA A 1 381 ? 12.592 -3.681 -5.397 1.00 69.69 381 ALA A CA 1
ATOM 2910 C C . ALA A 1 381 ? 14.042 -3.159 -5.366 1.00 69.69 381 ALA A C 1
ATOM 2912 O O . ALA A 1 381 ? 14.804 -3.460 -4.449 1.00 69.69 381 ALA A O 1
ATOM 2913 N N . GLY A 1 382 ? 14.434 -2.400 -6.387 1.00 70.44 382 GLY A N 1
ATOM 2914 C CA . GLY A 1 382 ? 15.794 -1.888 -6.554 1.00 70.44 382 GLY A CA 1
ATOM 2915 C C . GLY A 1 382 ? 16.782 -2.859 -7.210 1.00 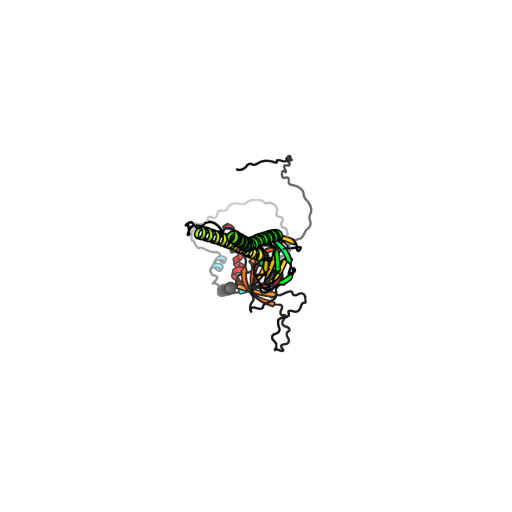70.44 382 GLY A C 1
ATOM 2916 O O . GLY A 1 382 ? 17.922 -2.464 -7.452 1.00 70.44 382 GLY A O 1
ATOM 2917 N N . GLN A 1 383 ? 16.375 -4.090 -7.543 1.00 75.56 383 GLN A N 1
ATOM 2918 C CA . GLN A 1 383 ? 17.215 -5.036 -8.282 1.00 75.56 383 GLN A CA 1
ATOM 2919 C C . GLN A 1 383 ? 17.624 -4.450 -9.640 1.00 75.56 383 GLN A C 1
ATOM 2921 O O . GLN A 1 383 ? 16.793 -3.902 -10.365 1.00 75.56 383 GLN A O 1
ATOM 2926 N N . VAL A 1 384 ? 18.905 -4.566 -9.993 1.00 78.56 384 VAL A N 1
ATOM 2927 C CA . VAL A 1 384 ? 19.417 -4.110 -11.292 1.00 78.56 384 VAL A CA 1
ATOM 2928 C C . VAL A 1 384 ? 19.161 -5.187 -12.340 1.00 78.56 384 VAL A C 1
ATOM 2930 O O . VAL A 1 384 ? 19.532 -6.347 -12.162 1.00 78.56 384 VAL A O 1
ATOM 2933 N N . VAL A 1 385 ? 18.541 -4.792 -13.446 1.00 80.25 385 VAL A N 1
ATOM 2934 C CA . VAL A 1 385 ? 18.242 -5.654 -14.590 1.00 80.25 385 VAL A CA 1
ATOM 2935 C C . VAL A 1 385 ? 18.788 -4.994 -15.848 1.00 80.25 385 VAL A C 1
ATOM 2937 O O . VAL A 1 385 ? 18.728 -3.774 -16.007 1.00 80.25 385 VAL A O 1
ATOM 2940 N N . THR A 1 386 ? 19.353 -5.802 -16.740 1.00 83.62 386 THR A N 1
ATOM 2941 C CA . THR A 1 386 ? 19.820 -5.325 -18.043 1.00 83.62 386 THR A CA 1
ATOM 2942 C C . THR A 1 386 ? 18.723 -5.581 -19.062 1.00 83.62 386 THR A C 1
ATOM 2944 O O . THR A 1 386 ? 18.371 -6.725 -19.315 1.00 83.62 386 THR A O 1
ATOM 2947 N N . ALA A 1 387 ? 18.160 -4.521 -19.625 1.00 83.69 387 ALA A N 1
ATOM 2948 C CA . ALA A 1 387 ? 17.162 -4.586 -20.679 1.00 83.69 387 ALA A CA 1
ATOM 2949 C C . ALA A 1 387 ? 17.836 -4.389 -22.041 1.00 83.69 387 ALA A C 1
ATOM 2951 O O . ALA A 1 387 ? 18.525 -3.393 -22.262 1.00 83.69 387 ALA A O 1
ATOM 2952 N N . GLU A 1 388 ? 17.624 -5.318 -22.962 1.00 87.12 388 GLU A N 1
ATOM 2953 C CA . GLU A 1 388 ? 17.925 -5.150 -24.379 1.00 87.12 388 GLU A CA 1
ATOM 2954 C C . GLU A 1 388 ? 16.633 -4.768 -25.087 1.00 87.12 388 GLU A C 1
ATOM 2956 O O . GLU A 1 388 ? 15.708 -5.568 -25.204 1.00 87.12 388 GLU A O 1
ATOM 2961 N N . ILE A 1 389 ? 16.550 -3.511 -25.507 1.00 86.31 389 ILE A N 1
ATOM 2962 C CA . ILE A 1 389 ? 15.380 -2.975 -26.194 1.00 86.31 389 ILE A CA 1
ATOM 2963 C C . ILE A 1 389 ? 15.666 -3.047 -27.689 1.00 86.31 389 ILE A C 1
ATOM 2965 O O . ILE A 1 389 ? 16.661 -2.490 -28.162 1.00 86.31 389 ILE A O 1
ATOM 2969 N N . ILE A 1 390 ? 14.807 -3.759 -28.411 1.00 86.19 390 ILE A N 1
ATOM 2970 C CA . ILE A 1 390 ? 14.889 -3.968 -29.852 1.00 86.19 390 ILE A CA 1
ATOM 2971 C C . ILE A 1 390 ? 13.877 -3.033 -30.506 1.00 86.19 390 ILE A C 1
ATOM 2973 O O . ILE A 1 390 ? 12.664 -3.237 -30.414 1.00 86.19 390 ILE A O 1
ATOM 2977 N N . HIS A 1 391 ? 14.395 -2.017 -31.188 1.00 83.56 391 HIS A N 1
ATOM 2978 C CA . HIS A 1 391 ? 13.600 -1.035 -31.908 1.00 83.56 391 HIS A CA 1
ATOM 2979 C C . HIS A 1 391 ? 13.827 -1.154 -33.419 1.00 83.56 391 HIS A C 1
ATOM 2981 O O . HIS A 1 391 ? 14.963 -1.271 -33.891 1.00 83.56 391 HIS A O 1
ATOM 2987 N N . HIS A 1 392 ? 12.747 -1.087 -34.199 1.00 81.50 392 HIS A N 1
ATOM 2988 C CA . HIS A 1 392 ? 12.805 -1.060 -35.662 1.00 81.50 392 HIS A CA 1
ATOM 2989 C C . HIS A 1 392 ? 12.609 0.368 -36.164 1.00 81.50 392 HIS A C 1
ATOM 2991 O O . HIS A 1 392 ? 11.499 0.897 -36.121 1.00 81.50 392 HIS A O 1
ATOM 2997 N N . ARG A 1 393 ? 13.665 0.969 -36.718 1.00 77.69 393 ARG A N 1
ATOM 2998 C CA . ARG A 1 393 ? 13.604 2.298 -37.343 1.00 77.69 393 ARG A CA 1
ATOM 2999 C C . ARG A 1 393 ? 13.699 2.182 -38.865 1.00 77.69 393 ARG A C 1
ATOM 3001 O O . ARG A 1 393 ? 14.403 1.315 -39.381 1.00 77.69 393 ARG A O 1
ATOM 3008 N N . ARG A 1 394 ? 12.998 3.048 -39.604 1.00 83.31 394 ARG A N 1
ATOM 3009 C CA . ARG A 1 394 ? 13.181 3.160 -41.061 1.00 83.31 394 ARG A CA 1
ATOM 3010 C C . ARG A 1 394 ? 14.486 3.886 -41.365 1.00 83.31 394 ARG A C 1
ATOM 3012 O O . ARG A 1 394 ? 14.801 4.877 -40.712 1.00 83.31 394 ARG A O 1
ATOM 3019 N N . VAL A 1 395 ? 15.215 3.433 -42.379 1.00 83.94 395 VAL A N 1
ATOM 3020 C CA . VAL A 1 395 ? 16.489 4.054 -42.777 1.00 83.94 395 VAL A CA 1
ATOM 3021 C C . VAL A 1 395 ? 16.282 5.529 -43.145 1.00 83.94 395 VAL A C 1
ATOM 3023 O O . VAL A 1 395 ? 17.039 6.380 -42.684 1.00 83.94 395 VAL A O 1
ATOM 3026 N N . ALA A 1 396 ? 15.202 5.857 -43.863 1.00 82.50 396 ALA A N 1
ATOM 3027 C CA . ALA A 1 396 ? 14.841 7.236 -44.203 1.00 82.50 396 ALA A CA 1
ATOM 3028 C C . ALA A 1 396 ? 14.737 8.180 -42.985 1.00 82.50 396 ALA A C 1
ATOM 3030 O O . ALA A 1 396 ? 15.230 9.307 -43.038 1.00 82.50 396 ALA A O 1
ATOM 3031 N N . ASP A 1 397 ? 14.154 7.725 -41.869 1.00 80.38 397 ASP A N 1
ATOM 3032 C CA . ASP A 1 397 ? 13.962 8.563 -40.677 1.00 80.38 397 ASP A CA 1
ATOM 3033 C C . ASP A 1 397 ? 15.290 8.939 -40.008 1.00 80.38 397 ASP A C 1
ATOM 3035 O O . ASP A 1 397 ? 15.383 9.987 -39.374 1.00 80.38 397 ASP A O 1
ATOM 3039 N N . MET A 1 398 ? 16.336 8.119 -40.158 1.00 79.06 398 MET A N 1
ATOM 3040 C CA . MET A 1 398 ? 17.662 8.414 -39.609 1.00 79.06 398 MET A CA 1
ATOM 3041 C C . MET A 1 398 ? 18.304 9.627 -40.291 1.00 79.06 398 MET A C 1
ATOM 3043 O O . MET A 1 398 ? 18.879 10.472 -39.609 1.00 79.06 398 MET A O 1
ATOM 3047 N N . PHE A 1 399 ? 18.164 9.731 -41.615 1.00 79.56 399 PHE A N 1
ATOM 3048 C CA . PHE A 1 399 ? 18.714 10.835 -42.406 1.00 79.56 399 PHE A CA 1
ATOM 3049 C C . PHE A 1 399 ? 17.882 12.117 -42.290 1.00 79.56 399 PHE A C 1
ATOM 3051 O O . PHE A 1 399 ? 18.430 13.214 -42.307 1.00 79.56 399 PHE A O 1
ATOM 3058 N N . LEU A 1 400 ? 16.560 11.989 -42.143 1.00 77.38 400 LEU A N 1
ATOM 3059 C CA . LEU A 1 400 ? 15.638 13.130 -42.081 1.00 77.38 400 LEU A CA 1
ATOM 3060 C C . LEU A 1 400 ? 15.537 13.764 -40.684 1.00 77.38 400 LEU A C 1
ATOM 3062 O O . LEU A 1 400 ? 15.109 14.911 -40.563 1.00 77.38 400 LEU A O 1
ATOM 3066 N N . LYS A 1 401 ? 15.907 13.038 -39.620 1.00 76.81 401 LYS A N 1
ATOM 3067 C CA . LYS A 1 401 ? 15.806 13.514 -38.234 1.00 76.81 401 LYS A CA 1
ATOM 3068 C C . LYS A 1 401 ? 16.564 14.829 -37.946 1.00 76.81 401 LYS A C 1
ATOM 3070 O O . LYS A 1 401 ? 15.911 15.731 -37.425 1.00 76.81 401 LYS A O 1
ATOM 3075 N N . PRO A 1 402 ? 17.863 14.988 -38.277 1.00 77.44 402 PRO A N 1
ATOM 3076 C CA . PRO A 1 402 ? 18.591 16.227 -37.970 1.00 77.44 402 PRO A CA 1
ATOM 3077 C C . PRO A 1 402 ? 17.989 17.458 -38.662 1.00 77.44 402 PRO A C 1
ATOM 3079 O O . PRO A 1 402 ? 17.997 18.546 -38.101 1.00 77.44 402 PRO A O 1
ATOM 3082 N N . MET A 1 403 ? 17.388 17.285 -39.843 1.00 77.75 403 MET A N 1
ATOM 3083 C CA . MET A 1 403 ? 16.708 18.374 -40.555 1.00 77.75 403 MET A CA 1
ATOM 3084 C C . MET A 1 403 ? 15.415 18.815 -39.854 1.00 77.75 403 MET A C 1
ATOM 3086 O O . MET A 1 403 ? 15.111 20.003 -39.811 1.00 77.75 403 MET A O 1
ATOM 3090 N N . LYS A 1 404 ? 14.661 17.869 -39.274 1.00 73.25 404 LYS A N 1
ATOM 3091 C CA . LYS A 1 404 ? 13.432 18.171 -38.519 1.00 73.25 404 LYS A CA 1
ATOM 3092 C C . LYS A 1 404 ? 13.711 18.863 -37.186 1.00 73.25 404 LYS A C 1
ATOM 3094 O O . LYS A 1 404 ? 12.921 19.699 -36.766 1.00 73.25 404 LYS A O 1
ATOM 3099 N N . GLU A 1 405 ? 14.810 18.514 -36.518 1.00 72.50 405 GLU A N 1
ATOM 3100 C CA . GLU A 1 405 ? 15.194 19.149 -35.250 1.00 72.50 405 GLU A CA 1
ATOM 3101 C C . GLU A 1 405 ? 15.565 20.629 -35.446 1.00 72.50 405 GLU A C 1
ATOM 3103 O O . GLU A 1 405 ? 15.188 21.445 -34.613 1.00 72.50 405 GLU A O 1
ATOM 3108 N N . LEU A 1 406 ? 16.184 20.989 -36.579 1.00 76.62 406 LEU A N 1
ATOM 3109 C CA . LEU A 1 406 ? 16.513 22.380 -36.918 1.00 76.62 406 LEU A CA 1
ATOM 3110 C C . LEU A 1 406 ? 15.276 23.246 -37.211 1.00 76.62 406 LEU A C 1
ATOM 3112 O O . LEU A 1 406 ? 15.239 24.407 -36.821 1.00 76.62 406 LEU A O 1
ATOM 3116 N N . GLN A 1 407 ? 14.246 22.690 -37.857 1.00 73.19 407 GLN A N 1
ATOM 3117 C CA . GLN A 1 407 ? 13.007 23.435 -38.131 1.00 73.19 407 GLN A CA 1
ATOM 3118 C C . GLN A 1 407 ? 12.186 23.706 -36.866 1.00 73.19 407 GLN A C 1
ATOM 3120 O O . GLN A 1 407 ? 11.577 24.765 -36.736 1.00 73.19 407 GLN A O 1
ATOM 3125 N N . ASN A 1 408 ? 12.172 22.761 -35.925 1.00 64.06 408 ASN A N 1
ATOM 3126 C CA . ASN A 1 408 ? 11.405 22.915 -34.692 1.00 64.06 408 ASN A CA 1
ATOM 3127 C C . ASN A 1 408 ? 12.089 23.859 -33.691 1.00 64.06 408 ASN A C 1
ATOM 3129 O O . ASN A 1 408 ? 11.391 24.516 -32.932 1.00 64.06 408 ASN A O 1
ATOM 3133 N N . SER A 1 409 ? 13.424 23.971 -33.708 1.00 60.78 409 SER A N 1
ATOM 3134 C CA . SER A 1 409 ? 14.162 24.908 -32.845 1.00 60.78 409 SER A CA 1
ATOM 3135 C C . SER A 1 409 ? 14.035 26.381 -33.244 1.00 60.78 409 SER A C 1
ATOM 3137 O O . SER A 1 409 ? 14.488 27.240 -32.502 1.00 60.78 409 SER A O 1
ATOM 3139 N N . GLU A 1 410 ? 13.477 26.672 -34.420 1.00 59.09 410 GLU A N 1
ATOM 3140 C CA . GLU A 1 410 ? 13.234 28.041 -34.901 1.00 59.09 410 GLU A CA 1
ATOM 3141 C C . GLU A 1 410 ? 11.791 28.510 -34.611 1.00 59.09 410 GLU A C 1
ATOM 3143 O O . GLU A 1 410 ? 11.448 29.660 -34.864 1.00 59.09 410 GLU A O 1
ATOM 3148 N N . SER A 1 411 ? 10.934 27.615 -34.096 1.00 53.09 411 SER A N 1
ATOM 3149 C CA . SER A 1 411 ? 9.508 27.874 -33.822 1.00 53.09 411 SER A CA 1
ATOM 3150 C C . SER A 1 411 ? 9.153 27.988 -32.328 1.00 53.09 411 SER A C 1
ATOM 3152 O O . SER A 1 411 ? 7.987 28.238 -32.023 1.00 53.09 411 SER A O 1
ATOM 3154 N N . ASP A 1 412 ? 10.129 27.817 -31.432 1.00 42.19 412 ASP A N 1
ATOM 3155 C CA . ASP A 1 412 ? 10.073 28.122 -29.988 1.00 42.19 412 ASP A CA 1
ATOM 3156 C C . ASP A 1 412 ? 11.017 29.299 -29.697 1.00 42.19 412 ASP A C 1
ATOM 3158 O O . ASP A 1 412 ? 10.674 30.139 -28.830 1.00 42.19 412 ASP A O 1
#

Organism: NCBI:txid2019572

Foldseek 3Di:
DDDDDDDDDDDDDDDDDDDDDDDDDDDDDDDDDDDDDDDDDDDDDDDDDDDDDDDDDDDDDDDDDDDDDDDDPPDDPVVVCVVPPDPDPVVVVVVVVVVVVVVVVVVCLQPPKDKDKDKFKWFWAQPDDWDFQFDQAKFFWADADDDAQDWAAAFAFGTWTFRDPCPVVLVVLVVVLVVLVVVLVVLVVVVVVVVVVVVVVVVVPPPDDDDDDPPVVVVVVVVVVVVSVVVSVVSVVVSVVSVVVSVVVVVSRGTDTGGDRHGFGFNDAPDDDGGDIHHGPDGGTTGRHQQRWQKIKTKGAPVSLVPDDFFWKKKKAAPDPPDDPPPPDDPDDPDPPPDPPRIWIWTWHDKDPDWDQDPVRGTIIITMTGTPPRDSDRDDGRGMIIMTTIDIDRSNCVVCVVVVVVVVVVVD

Mean predicted aligned error: 19.99 Å

Solvent-accessible surface area (backbone atoms only — not comparable to full-atom values): 25539 Å² total; per-residue (Å²): 138,84,88,89,85,89,85,86,87,82,89,82,82,88,81,88,81,89,81,85,89,81,84,89,82,92,88,84,89,83,88,84,84,88,86,84,86,86,82,86,86,82,89,83,83,85,84,89,82,89,82,80,81,90,86,84,88,81,82,89,79,90,78,87,81,84,90,79,92,75,94,70,90,76,69,54,73,70,58,50,55,65,74,67,55,70,80,54,68,65,59,54,51,52,51,52,50,50,50,51,51,52,50,53,50,50,53,44,34,69,69,36,69,45,82,47,76,46,80,44,69,22,34,34,43,66,63,58,80,63,46,67,43,48,42,87,53,50,27,31,29,68,43,72,68,65,56,67,71,38,78,45,44,54,69,37,66,42,35,29,26,37,65,61,95,53,70,63,62,52,50,53,53,51,51,51,50,52,52,54,51,54,50,50,53,50,64,62,52,49,58,58,52,52,50,52,54,52,56,57,56,53,66,70,60,68,84,66,81,94,75,93,76,93,60,65,68,60,53,55,51,52,53,49,50,52,52,51,51,49,52,53,50,51,51,50,50,54,48,52,51,52,48,52,52,47,53,56,52,56,62,72,64,54,59,50,68,42,55,33,89,50,50,17,29,25,70,43,59,70,65,93,55,70,64,45,78,44,51,52,73,40,67,41,33,28,34,37,61,57,78,56,73,48,37,48,24,30,43,27,40,44,82,63,45,74,76,61,54,71,66,32,44,32,41,33,40,52,72,67,84,87,65,78,82,79,66,82,74,74,87,86,73,100,61,92,78,85,68,78,86,42,63,47,49,28,32,30,68,43,63,52,92,60,72,44,84,39,101,88,64,41,52,23,20,46,36,33,27,37,45,71,78,71,69,86,68,81,72,57,76,64,41,65,33,38,34,38,37,45,39,80,44,47,48,44,56,66,72,50,44,68,62,54,55,58,60,54,68,74,75,114

Sequence (412 aa):
MDRIIRSNAVETSSQSGSLEINLQDVHPCYALTSEMASIYGGSVASPGAVLSELPTIHTATTKTFPAGITSTSNYSTSLQKVLEQRPSIVAHLILLGGLVFFATVLVWVCTGKIQQVSQVQGKVAPSQQLYQLQPQEFGKVVKIAVKQGQQVKAGQVVAELDTKPLSNDLQVKKQQLQRIKALLDQTRHTPAQTAVMAMASAKEKTTARNIVTPQTPLVAKQQLLNRLQAQVTELQVNITETQNLLKKSQVQLKPKSLYAPIDGVVSSLNIRSTGEEVKPKQIIAEIAPIHASGVLSLILPSQKAAFVNKGDLVELKLNFDSQRLNVAKTPKQNVPSYRNNNILSGRVISVSSDAQTDEKLGWVRRVEIALDNNQTVNFTAGQVVTAEIIHHRRVADMFLKPMKELQNSESD

Secondary structure (DSSP, 8-state):
--------------------------------PPP----------------------------PPPP---------HHHHHHHS----HHHHHHHHHHHHHHHHHHHHHHH-EEEEEEEEEEEEEPSSPPEEE--SS-EEEEEE---TT-EE-TT-EEEEEE----HHHHHHHHHHHHHHHHHHHHHHHHHHHHHHHHHHHHHHGGGS------SHHHHHHHHHHHHHHHHHHHHHHHHHHHHHHHHHHHHTTS-EEEE-SSSEEEEEE---STT-EE-TT---EEEEESS--SEEEEEEEHHHHTT--TT-EEEEEE---S--------S---------TTEEEEEEEEE-SSPEEETTTEEEEEEEEEETT-----PPTT-EEEEEEEEEEEHHHHHHHHHHHHHHTT--